Protein AF-0000000080755048 (afdb_homodimer)

Radius of gyration: 26.36 Å; Cα contacts (8 Å, |Δi|>4): 930; chains: 2; bounding box: 53×79×54 Å

Foldseek 3Di:
DEAADQDVVVVVVVVVVCVVVVPDPYYYDPDLVVLLVDQEDEDADFDDADPPHDLVVRCVGVLVVCVVCLVSCANHEYEYRGGQQLLSQLVSVQPHHYWYWYLLQLLLCLLLCVLPVQFDHWKAGSPLLTIWTAGPVLDTPDHSVVCVVVLVVVLVVLVCCVVVVVVVVLVVVLPDSDSSNSVSVVSCCVPPVVDDVSVVVSSVVVVVCVVPQQQDKGWIQTWDQAPVRWIFGMIAIGHPNHGPDDSVSNVVSCVVVVVRCVSGTHD/DEAADQDVVVVVVVVVVCVVVVPDPYYYDPDLVVLLPDQEDEDADFDDADPPHDLVVRCVGVLVVCVVCLVSCANHEYEYDGGPQLLSQLVSVQPHHYWYWYLLQLLVCLLLCVLPVQFDHWKAGSPLLTIWTAGPVLDTPDHSVVCVVVLVVVVVVLVCCVVVVVVVVLVVVLPDSDSNNSVSVVVCCVPPVVDDVSVVVSSVVVVVCVVPQQQDKGWIQTWDQAPVRWIFGMTAIGHPNDGPDDSVSNVVSCVVVVVRCVSGTHD

Secondary structure (DSSP, 8-state):
-EEE-SSHHHHHHHHHHHHHTT--S-EEE--THHHHT-SEEEEE--PPPPTT--HHHHHHHHHHHHHTTHHHHTTSEEEEE-SSHHHHHHHHHHHSS-EEEE-HHHHHHHHHHHH-TT--EEEE-SSGGGEEEE-TTS-EEEETTTTHHHHHHHHHHHHHHHHTT-HHHHHHHHTS-STTHHHHHHHHIIIII---HHHHHHHHHHHHHHHT-TTS-EEEEEEEE-TTS-EEEEEEEEETTEESS-HHHHHHHHHHTHHHHHHTEE-/-EEE-SSHHHHHHHHHHHHHTT--S-EEE--THHHHT-SEEEEE--PPPPTT--HHHHHHHHHHHHHTTHHHHTTSEEEEESSSHHHHHHHHHHHSS-EEEE-HHHHHHHHHHHH-TT--EEEE-SSGGGEEEE-TTS-EEEETTTTHHHHHHHHHHHHHHHHTT-HHHHHHHHTS--TTHHHHHHHHIIIII---HHHHHHHHHHHHHHHT-TTS-EEEEEEEE-TTS-EEEEEEEEETTEESS-HHHHHHHHHHTHHHHHHHEE-

Solvent-accessible surface area (backbone atoms only — not comparable to full-atom values): 28344 Å² total; per-residue (Å²): 101,75,44,77,41,93,44,43,58,54,44,43,53,50,54,33,47,29,46,42,68,58,54,80,77,67,42,80,38,76,51,66,60,62,53,60,76,40,62,65,42,76,45,75,55,64,72,75,78,49,97,84,51,52,71,66,60,33,35,58,55,26,48,55,57,51,58,78,44,46,80,58,46,50,74,20,39,34,40,39,50,40,58,45,22,44,62,51,46,34,51,47,58,68,71,41,60,47,48,54,35,17,31,45,38,22,22,51,46,57,36,39,38,63,76,35,75,63,47,62,45,51,41,32,41,55,40,65,55,43,24,35,32,18,24,85,85,70,43,79,74,44,53,21,66,81,36,42,66,60,49,51,53,52,50,52,50,48,51,50,23,61,74,67,64,36,30,63,60,40,41,55,56,59,65,44,94,48,88,62,34,44,60,52,37,50,48,46,22,64,75,71,62,69,56,56,56,33,50,51,50,22,50,51,52,52,51,40,37,76,71,62,51,29,81,52,75,42,39,30,23,27,77,44,74,46,95,88,67,51,31,31,44,40,17,35,35,32,30,65,91,31,67,61,58,55,72,65,58,53,50,53,50,39,64,74,33,50,67,59,42,66,72,28,47,45,133,101,76,43,77,41,92,44,44,55,55,44,43,52,48,54,35,47,30,46,43,67,61,54,80,76,66,43,78,40,79,51,66,62,61,53,60,74,41,63,64,44,77,46,75,57,66,73,76,80,47,98,84,53,52,70,64,59,35,36,58,55,27,48,56,56,50,57,76,44,46,80,58,45,49,74,20,38,35,40,38,51,40,60,43,22,44,63,51,46,36,52,47,59,69,70,41,59,48,49,52,36,19,31,45,39,22,22,51,43,54,35,39,38,64,74,35,76,63,48,63,45,51,41,32,41,55,39,66,57,43,24,34,34,18,25,87,84,69,42,79,74,44,52,21,66,82,36,42,67,60,48,49,53,52,51,51,51,48,51,46,22,62,75,67,64,35,30,62,59,42,42,56,57,59,67,44,97,49,88,67,39,44,58,51,36,48,49,47,21,64,75,71,62,70,54,55,52,34,50,51,49,22,49,50,53,52,50,40,36,76,72,61,50,29,81,52,75,41,40,33,23,27,78,43,73,45,96,88,67,52,31,32,44,40,18,36,35,31,31,63,90,33,67,63,59,57,70,64,58,53,51,51,50,39,65,74,34,48,69,59,43,67,72,28,47,46,133

Sequence (534 aa):
MVFYVESHEQACRLECSFQDHLVQKWRVSFDQASIINSDTILFIAGTKTAAQGSKNDLFTSNKKIIGHYLQLMSGKNIILVTNPCTQLGWYIESTIDAFTIGVGVQNDYNRLSYQNPDVDYILGAHNIQEQVFYDAQEMCVFDGFSNAEIYKSHRETQDRYVSDRLFDLLRKNLRQDEYFKWWKMQRYHSVANYSSYSCGRAIIQALNYIGGARERKIHGEVRVTLTSGESVFVGVPICNDKLYCTPQSLELFLKAKEEYFEKYRLSMVFYVESHEQACRLECSFQDHLVQKWRVSFDQASIINSDTILFIAGTKTAAQGSKNDLFTSNKKIIGHYLQLMSGKNIILVTNPCTQLGWYIESTIDAFTIGVGVQNDYNRLSYQNPDVDYILGAHNIQEQVFYDAQEMCVFDGFSNAEIYKSHRETQDRYVSDRLFDLLRKNLRQDEYFKWWKMQRYHSVANYSSYSCGRAIIQALNYIGGARERKIHGEVRVTLTSGESVFVGVPICNDKLYCTPQSLELFLKAKEEYFEKYRLS

Organism: Azotobacter vinelandii (strain DJ / ATCC BAA-1303) (NCBI:txid322710)

pLDDT: mean 89.53, std 9.77, range [53.25, 98.69]

Nearest PDB structures (foldseek):
  6ihd-assembly1_A-2  TM=6.385E-01  e=2.176E-06  Metallosphaera sedula
  2d4a-assembly1_D  TM=5.705E-01  e=4.984E-07  Aeropyrum pernix
  5hto-assembly1_D  TM=5.528E-01  e=1.138E-06  Plasmodium vivax
  4plh-assembly1_A  TM=5.438E-01  e=1.528E-06  Apicomplexa
  6j9t-assembly1_A-2  TM=5.866E-01  e=1.008E-05  Lacticaseibacillus casei DSM 20011 = JCM 1134 = ATCC 393

Structure (mmCIF, N/CA/C/O backbone):
data_AF-0000000080755048-model_v1
#
loop_
_entity.id
_entity.type
_entity.pdbx_description
1 polymer 'Uncharacterized protein'
#
loop_
_atom_site.group_PDB
_atom_site.id
_atom_site.type_symbol
_atom_site.label_atom_id
_atom_site.label_alt_id
_atom_site.label_comp_id
_atom_site.label_asym_id
_atom_site.label_entity_id
_atom_site.label_seq_id
_atom_site.pdbx_PDB_ins_code
_atom_site.Cartn_x
_atom_site.Cartn_y
_atom_site.Cartn_z
_atom_site.occupancy
_atom_site.B_iso_or_equiv
_atom_site.auth_seq_id
_atom_site.auth_comp_id
_atom_site.auth_asym_id
_atom_site.auth_atom_id
_atom_site.pdbx_PDB_model_num
ATOM 1 N N . MET A 1 1 ? 16.625 10.094 -7.984 1 86.31 1 MET A N 1
ATOM 2 C CA . MET A 1 1 ? 16.25 10.25 -6.582 1 86.31 1 MET A CA 1
ATOM 3 C C . MET A 1 1 ? 17.078 9.344 -5.688 1 86.31 1 MET A C 1
ATOM 5 O O . MET A 1 1 ? 17.359 8.188 -6.035 1 86.31 1 MET A O 1
ATOM 9 N N . VAL A 1 2 ? 17.609 9.938 -4.652 1 93 2 VAL A N 1
ATOM 10 C CA . VAL A 1 2 ? 18.422 9.203 -3.691 1 93 2 VAL A CA 1
ATOM 11 C C . VAL A 1 2 ? 17.703 9.148 -2.342 1 93 2 VAL A C 1
ATOM 13 O O . VAL A 1 2 ? 17.125 10.148 -1.898 1 93 2 VAL A O 1
ATOM 16 N N . PHE A 1 3 ? 17.656 7.934 -1.768 1 94.69 3 PHE A N 1
ATOM 17 C CA . PHE A 1 3 ? 17.125 7.742 -0.42 1 94.69 3 PHE A CA 1
ATOM 18 C C . PHE A 1 3 ? 18.266 7.594 0.585 1 94.69 3 PHE A C 1
ATOM 20 O O . PHE A 1 3 ? 18.984 6.594 0.576 1 94.69 3 PHE A O 1
ATOM 27 N N . TYR A 1 4 ? 18.391 8.633 1.368 1 96.19 4 TYR A N 1
ATOM 28 C CA . TYR A 1 4 ? 19.344 8.531 2.473 1 96.19 4 TYR A CA 1
ATOM 29 C C . TYR A 1 4 ? 18.75 7.711 3.617 1 96.19 4 TYR A C 1
ATOM 31 O O . TYR A 1 4 ? 17.609 7.918 4.016 1 96.19 4 TYR A O 1
ATOM 39 N N . VAL A 1 5 ? 19.562 6.766 4.105 1 95.62 5 VAL A N 1
ATOM 40 C CA . VAL A 1 5 ? 19.125 5.914 5.211 1 95.62 5 VAL A CA 1
ATOM 41 C C . VAL A 1 5 ? 20.203 5.91 6.301 1 95.62 5 VAL A C 1
ATOM 43 O O . VAL A 1 5 ? 21.375 6.172 6.031 1 95.62 5 VAL A O 1
ATOM 46 N N . GLU A 1 6 ? 19.781 5.559 7.543 1 93.69 6 GLU A N 1
ATOM 47 C CA . GLU A 1 6 ? 20.703 5.539 8.68 1 93.69 6 GLU A CA 1
ATOM 48 C C . GLU A 1 6 ? 21.016 4.109 9.109 1 93.69 6 GLU A C 1
ATOM 50 O O . GLU A 1 6 ? 21.922 3.887 9.922 1 93.69 6 GLU A O 1
ATOM 55 N N . SER A 1 7 ? 20.266 3.174 8.617 1 93.25 7 SER A N 1
ATOM 56 C CA . SER A 1 7 ? 20.453 1.792 9.047 1 93.25 7 SER A CA 1
ATOM 57 C C . SER A 1 7 ? 20.266 0.819 7.891 1 93.25 7 SER A C 1
ATOM 59 O O . SER A 1 7 ? 19.625 1.15 6.891 1 93.25 7 SER A O 1
ATOM 61 N N . HIS A 1 8 ? 20.781 -0.321 8.109 1 91.62 8 HIS A N 1
ATOM 62 C CA . HIS A 1 8 ? 20.625 -1.363 7.102 1 91.62 8 HIS A CA 1
ATOM 63 C C . HIS A 1 8 ? 19.172 -1.853 7.047 1 91.62 8 HIS A C 1
ATOM 65 O O . HIS A 1 8 ? 18.703 -2.289 5.996 1 91.62 8 HIS A O 1
ATOM 71 N N . GLU A 1 9 ? 18.484 -1.742 8.125 1 89.94 9 GLU A N 1
ATOM 72 C CA . GLU A 1 9 ? 17.062 -2.1 8.125 1 89.94 9 GLU A CA 1
ATOM 73 C C . GLU A 1 9 ? 16.266 -1.194 7.188 1 89.94 9 GLU A C 1
ATOM 75 O O . GLU A 1 9 ? 15.469 -1.676 6.383 1 89.94 9 GLU A O 1
ATOM 80 N N . GLN A 1 10 ? 16.562 0.086 7.293 1 90.5 10 GLN A N 1
ATOM 81 C CA . GLN A 1 10 ? 15.906 1.042 6.41 1 90.5 10 GLN A CA 1
ATOM 82 C C . GLN A 1 10 ? 16.266 0.782 4.953 1 90.5 10 GLN A C 1
ATOM 84 O O . GLN A 1 10 ? 15.398 0.845 4.074 1 90.5 10 GLN A O 1
ATOM 89 N N . ALA A 1 11 ? 17.438 0.462 4.766 1 90.94 11 ALA A N 1
ATOM 90 C CA . ALA A 1 11 ? 17.891 0.17 3.408 1 90.94 11 ALA A CA 1
ATOM 91 C C . ALA A 1 11 ? 17.172 -1.049 2.838 1 90.94 11 ALA A C 1
ATOM 93 O O . ALA A 1 11 ? 16.688 -1.015 1.706 1 90.94 11 ALA A O 1
ATOM 94 N N . CYS A 1 12 ? 17.078 -2.086 3.652 1 86.69 12 CYS A N 1
ATOM 95 C CA . CYS A 1 12 ? 16.422 -3.307 3.213 1 86.69 12 CYS A CA 1
ATOM 96 C C . CYS A 1 12 ? 14.945 -3.053 2.926 1 86.69 12 CYS A C 1
ATOM 98 O O . CYS A 1 12 ? 14.414 -3.523 1.918 1 86.69 12 CYS A O 1
ATOM 100 N N . ARG A 1 13 ? 14.32 -2.25 3.773 1 87.56 13 ARG A N 1
ATOM 101 C CA . ARG A 1 13 ? 12.906 -1.933 3.592 1 87.56 13 ARG A CA 1
ATOM 102 C C . ARG A 1 13 ? 12.68 -1.214 2.266 1 87.56 13 ARG A C 1
ATOM 104 O O . ARG A 1 13 ? 11.758 -1.561 1.52 1 87.56 13 ARG A O 1
ATOM 111 N N . LEU A 1 14 ? 13.5 -0.3 1.993 1 88.38 14 LEU A N 1
ATOM 112 C CA . LEU A 1 14 ? 13.367 0.487 0.772 1 88.38 14 LEU A CA 1
ATOM 113 C C . LEU A 1 14 ? 13.664 -0.364 -0.458 1 88.38 14 LEU A C 1
ATOM 115 O O . LEU A 1 14 ? 12.883 -0.384 -1.411 1 88.38 14 LEU A O 1
ATOM 119 N N . GLU A 1 15 ? 14.672 -1.043 -0.413 1 84.38 15 GLU A N 1
ATOM 120 C CA . GLU A 1 15 ? 15.086 -1.847 -1.559 1 84.38 15 GLU A CA 1
ATOM 121 C C . GLU A 1 15 ? 14.062 -2.936 -1.869 1 84.38 15 GLU A C 1
ATOM 123 O O . GLU A 1 15 ? 13.75 -3.182 -3.035 1 84.38 15 GLU A O 1
ATOM 128 N N . CYS A 1 16 ? 13.531 -3.529 -0.82 1 83.56 16 CYS A N 1
ATOM 129 C CA . CYS A 1 16 ? 12.477 -4.52 -1.024 1 83.56 16 CYS A CA 1
ATOM 130 C C . CYS A 1 16 ? 11.219 -3.867 -1.584 1 83.56 16 CYS A C 1
ATOM 132 O O . CYS A 1 16 ? 10.547 -4.441 -2.441 1 83.56 16 CYS A O 1
ATOM 134 N N . SER A 1 17 ? 10.938 -2.715 -1.095 1 85.44 17 SER A N 1
ATOM 135 C CA . SER A 1 17 ? 9.781 -1.985 -1.604 1 85.44 17 SER A CA 1
ATOM 136 C C . SER A 1 17 ? 9.953 -1.631 -3.076 1 85.44 17 SER A C 1
ATOM 138 O O . SER A 1 17 ? 9.008 -1.731 -3.861 1 85.44 17 SER A O 1
ATOM 140 N N . PHE A 1 18 ? 11.188 -1.182 -3.422 1 84.31 18 PHE A N 1
ATOM 141 C CA . PHE A 1 18 ? 11.461 -0.858 -4.816 1 84.31 18 PHE A CA 1
ATOM 142 C C . PHE A 1 18 ? 11.242 -2.076 -5.707 1 84.31 18 PHE A C 1
ATOM 144 O O . PHE A 1 18 ? 10.656 -1.967 -6.785 1 84.31 18 PHE A O 1
ATOM 151 N N . GLN A 1 19 ? 11.641 -3.137 -5.227 1 80.12 19 GLN A N 1
ATOM 152 C CA . GLN A 1 19 ? 11.492 -4.375 -5.984 1 80.12 19 GLN A CA 1
ATOM 153 C C . GLN A 1 19 ? 10.023 -4.754 -6.133 1 80.12 19 GLN A C 1
ATOM 155 O O . GLN A 1 19 ? 9.578 -5.125 -7.223 1 80.12 19 GLN A O 1
ATOM 160 N N . ASP A 1 20 ? 9.273 -4.625 -5.047 1 83.88 20 ASP A N 1
ATOM 161 C CA . ASP A 1 20 ? 7.863 -5.004 -5.051 1 83.88 20 ASP A CA 1
ATOM 162 C C . ASP A 1 20 ? 7.051 -4.074 -5.945 1 83.88 20 ASP A C 1
ATOM 164 O O . ASP A 1 20 ? 6.035 -4.48 -6.516 1 83.88 20 ASP A O 1
ATOM 168 N N . HIS A 1 21 ? 7.543 -2.879 -6.039 1 84.12 21 HIS A N 1
ATOM 169 C CA . HIS A 1 21 ? 6.848 -1.892 -6.859 1 84.12 21 HIS A CA 1
ATOM 170 C C . HIS A 1 21 ? 7.453 -1.806 -8.258 1 84.12 21 HIS A C 1
ATOM 172 O O . HIS A 1 21 ? 7.012 -1.003 -9.078 1 84.12 21 HIS A O 1
ATOM 178 N N . LEU A 1 22 ? 8.562 -2.539 -8.477 1 81.25 22 LEU A N 1
ATOM 179 C CA . LEU A 1 22 ? 9.258 -2.633 -9.758 1 81.25 22 LEU A CA 1
ATOM 180 C C . LEU A 1 22 ? 9.836 -1.281 -10.156 1 81.25 22 LEU A C 1
ATOM 182 O O . LEU A 1 22 ? 9.703 -0.856 -11.305 1 81.25 22 LEU A O 1
ATOM 186 N N . VAL A 1 23 ? 10.305 -0.603 -9.211 1 82.12 23 VAL A N 1
ATOM 187 C CA . VAL A 1 23 ? 10.938 0.693 -9.438 1 82.12 23 VAL A CA 1
ATOM 188 C C . VAL A 1 23 ? 12.438 0.512 -9.609 1 82.12 23 VAL A C 1
ATOM 190 O O . VAL A 1 23 ? 13.102 -0.089 -8.758 1 82.12 23 VAL A O 1
ATOM 193 N N . GLN A 1 24 ? 13.133 0.984 -10.711 1 75.81 24 GLN A N 1
ATOM 194 C CA . GLN A 1 24 ? 14.539 0.72 -11 1 75.81 24 GLN A CA 1
ATOM 195 C C . GLN A 1 24 ? 15.391 1.973 -10.797 1 75.81 24 GLN A C 1
ATOM 197 O O . GLN A 1 24 ? 16.594 1.882 -10.586 1 75.81 24 GLN A O 1
ATOM 202 N N . LYS A 1 25 ? 14.875 3.154 -10.703 1 79.56 25 LYS A N 1
ATOM 203 C CA . LYS A 1 25 ? 15.672 4.367 -10.844 1 79.56 25 LYS A CA 1
ATOM 204 C C . LYS A 1 25 ? 15.914 5.02 -9.484 1 79.56 25 LYS A C 1
ATOM 206 O O . LYS A 1 25 ? 16.25 6.203 -9.406 1 79.56 25 LYS A O 1
ATOM 211 N N . TRP A 1 26 ? 15.914 4.168 -8.422 1 83.5 26 TRP A N 1
ATOM 212 C CA . TRP A 1 26 ? 16.125 4.766 -7.105 1 83.5 26 TRP A CA 1
ATOM 213 C C . TRP A 1 26 ? 17.375 4.176 -6.441 1 83.5 26 TRP A C 1
ATOM 215 O O . TRP A 1 26 ? 17.688 3 -6.629 1 83.5 26 TRP A O 1
ATOM 225 N N . ARG A 1 27 ? 18.156 5.035 -5.793 1 88.94 27 ARG A N 1
ATOM 226 C CA . ARG A 1 27 ? 19.375 4.641 -5.105 1 88.94 27 ARG A CA 1
ATOM 227 C C . ARG A 1 27 ? 19.25 4.84 -3.6 1 88.94 27 ARG A C 1
ATOM 229 O O . ARG A 1 27 ? 18.641 5.805 -3.146 1 88.94 27 ARG A O 1
ATOM 236 N N . VAL A 1 28 ? 19.797 3.932 -2.875 1 92.94 28 VAL A N 1
ATOM 237 C CA . VAL A 1 28 ? 19.891 4.031 -1.422 1 92.94 28 VAL A CA 1
ATOM 238 C C . VAL A 1 28 ? 21.312 4.43 -1.021 1 92.94 28 VAL A C 1
ATOM 240 O O . VAL A 1 28 ? 22.297 3.889 -1.548 1 92.94 28 VAL A O 1
ATOM 243 N N . SER A 1 29 ? 21.484 5.418 -0.168 1 96.06 29 SER A N 1
ATOM 244 C CA . SER A 1 29 ? 22.781 5.918 0.252 1 96.06 29 SER A CA 1
ATOM 245 C C . SER A 1 29 ? 22.859 6.062 1.769 1 96.06 29 SER A C 1
ATOM 247 O O . SER A 1 29 ? 21.875 6.441 2.41 1 96.06 29 SER A O 1
ATOM 249 N N . PHE A 1 30 ? 24.109 5.723 2.33 1 95.94 30 PHE A N 1
ATOM 250 C CA . PHE A 1 30 ? 24.391 5.961 3.74 1 95.94 30 PHE A CA 1
ATOM 251 C C . PHE A 1 30 ? 25.203 7.242 3.92 1 95.94 30 PHE A C 1
ATOM 253 O O . PHE A 1 30 ? 25.531 7.621 5.047 1 95.94 30 PHE A O 1
ATOM 260 N N . ASP A 1 31 ? 25.484 7.891 2.811 1 95.38 31 ASP A N 1
ATOM 261 C CA . ASP A 1 31 ? 26.375 9.047 2.818 1 95.38 31 ASP A CA 1
ATOM 262 C C . ASP A 1 31 ? 25.578 10.344 2.969 1 95.38 31 ASP A C 1
ATOM 264 O O . ASP A 1 31 ? 24.797 10.711 2.084 1 95.38 31 ASP A O 1
ATOM 268 N N . GLN A 1 32 ? 25.938 11.07 3.936 1 94.75 32 GLN A N 1
ATOM 269 C CA . GLN A 1 32 ? 25.25 12.336 4.195 1 94.75 32 GLN A CA 1
ATOM 270 C C . GLN A 1 32 ? 25.469 13.32 3.049 1 94.75 32 GLN A C 1
ATOM 272 O O . GLN A 1 32 ? 24.734 14.297 2.922 1 94.75 32 GLN A O 1
ATOM 277 N N . ALA A 1 33 ? 26.422 13.102 2.299 1 94.88 33 ALA A N 1
ATOM 278 C CA . ALA A 1 33 ? 26.641 13.93 1.12 1 94.88 33 ALA A CA 1
ATOM 279 C C . ALA A 1 33 ? 25.406 13.953 0.217 1 94.88 33 ALA A C 1
ATOM 281 O O . ALA A 1 33 ? 25.172 14.93 -0.497 1 94.88 33 ALA A O 1
ATOM 282 N N . SER A 1 34 ? 24.609 12.883 0.321 1 95.25 34 SER A N 1
ATOM 283 C CA . SER A 1 34 ? 23.375 12.844 -0.469 1 95.25 34 SER A CA 1
ATOM 284 C C . SER A 1 34 ? 22.422 13.945 -0.044 1 95.25 34 SER A C 1
ATOM 286 O O . SER A 1 34 ? 21.672 14.477 -0.87 1 95.25 34 SER A O 1
ATOM 288 N N . ILE A 1 35 ? 22.422 14.273 1.221 1 94.88 35 ILE A N 1
ATOM 289 C CA . ILE A 1 35 ? 21.594 15.367 1.725 1 94.88 35 ILE A CA 1
ATOM 290 C C . ILE A 1 35 ? 22.188 16.703 1.271 1 94.88 35 ILE A C 1
ATOM 292 O O . ILE A 1 35 ? 21.453 17.547 0.735 1 94.88 35 ILE A O 1
ATOM 296 N N . ILE A 1 36 ? 23.484 16.812 1.377 1 95.62 36 ILE A N 1
ATOM 297 C CA . ILE A 1 36 ? 24.188 18.062 1.085 1 95.62 36 ILE A CA 1
ATOM 298 C C . ILE A 1 36 ? 24.031 18.406 -0.394 1 95.62 36 ILE A C 1
ATOM 300 O O . ILE A 1 36 ? 23.844 19.562 -0.747 1 95.62 36 ILE A O 1
ATOM 304 N N . ASN A 1 37 ? 24.031 17.453 -1.218 1 95.25 37 ASN A N 1
ATOM 305 C CA . ASN A 1 37 ? 24.047 17.656 -2.662 1 95.25 37 ASN A CA 1
ATOM 306 C C . ASN A 1 37 ? 22.641 17.781 -3.23 1 95.25 37 ASN A C 1
ATOM 308 O O . ASN A 1 37 ? 22.453 17.922 -4.441 1 95.25 37 ASN A O 1
ATOM 312 N N . SER A 1 38 ? 21.625 17.734 -2.393 1 95.31 38 SER A N 1
ATOM 313 C CA . SER A 1 38 ? 20.25 17.812 -2.855 1 95.31 38 SER A CA 1
ATOM 314 C C . SER A 1 38 ? 19.672 19.219 -2.627 1 95.31 38 SER A C 1
ATOM 316 O O . SER A 1 38 ? 19.984 19.859 -1.622 1 95.31 38 SER A O 1
ATOM 318 N N . ASP A 1 39 ? 18.844 19.641 -3.549 1 94.69 39 ASP A N 1
ATOM 319 C CA . ASP A 1 39 ? 18.156 20.922 -3.406 1 94.69 39 ASP A CA 1
ATOM 320 C C . ASP A 1 39 ? 16.844 20.766 -2.629 1 94.69 39 ASP A C 1
ATOM 322 O O . ASP A 1 39 ? 16.406 21.688 -1.95 1 94.69 39 ASP A O 1
ATOM 326 N N . THR A 1 40 ? 16.234 19.656 -2.834 1 95.56 40 THR A N 1
ATOM 327 C CA . THR A 1 40 ? 14.969 19.328 -2.166 1 95.56 40 THR A CA 1
ATOM 328 C C . THR A 1 40 ? 15.117 18.078 -1.307 1 95.56 40 THR A C 1
ATOM 330 O O . THR A 1 40 ? 15.617 17.047 -1.773 1 95.56 40 THR A O 1
ATOM 333 N N . ILE A 1 41 ? 14.703 18.172 -0.124 1 96.56 41 ILE A N 1
ATOM 334 C CA . ILE A 1 41 ? 14.75 17.062 0.818 1 96.56 41 ILE A CA 1
ATOM 335 C C . ILE A 1 41 ? 13.336 16.656 1.213 1 96.56 41 ILE A C 1
ATOM 337 O O . ILE A 1 41 ? 12.547 17.484 1.669 1 96.56 41 ILE A O 1
ATOM 341 N N . LEU A 1 42 ? 12.969 15.477 0.956 1 96.81 42 LEU A N 1
ATOM 342 C CA . LEU A 1 42 ? 11.797 14.852 1.572 1 96.81 42 LEU A CA 1
ATOM 343 C C . LEU A 1 42 ? 12.172 14.18 2.887 1 96.81 42 LEU A C 1
ATOM 345 O O . LEU A 1 42 ? 12.797 13.109 2.887 1 96.81 42 LEU A O 1
ATOM 349 N N . PHE A 1 43 ? 11.797 14.789 3.928 1 96.62 43 PHE A N 1
ATOM 350 C CA . PHE A 1 43 ? 12.18 14.305 5.246 1 96.62 43 PHE A CA 1
ATOM 351 C C . PHE A 1 43 ? 11.102 13.406 5.828 1 96.62 43 PHE A C 1
ATOM 353 O O . PHE A 1 43 ? 10.078 13.891 6.324 1 96.62 43 PHE A O 1
ATOM 360 N N . ILE A 1 44 ? 11.289 12.094 5.793 1 92.75 44 ILE A N 1
ATOM 361 C CA . ILE A 1 44 ? 10.391 11.086 6.355 1 92.75 44 ILE A CA 1
ATOM 362 C C . ILE A 1 44 ? 11.062 10.406 7.547 1 92.75 44 ILE A C 1
ATOM 364 O O . ILE A 1 44 ? 11.695 9.367 7.395 1 92.75 44 ILE A O 1
ATOM 368 N N . ALA A 1 45 ? 10.977 11 8.625 1 84.81 45 ALA A N 1
ATOM 369 C CA . ALA A 1 45 ? 11.648 10.453 9.805 1 84.81 45 ALA A CA 1
ATOM 370 C C . ALA A 1 45 ? 10.859 10.773 11.07 1 84.81 45 ALA A C 1
ATOM 372 O O . ALA A 1 45 ? 10.031 11.688 11.086 1 84.81 45 ALA A O 1
ATOM 373 N N . GLY A 1 46 ? 11.078 9.906 11.953 1 83.62 46 GLY A N 1
ATOM 374 C CA . GLY A 1 46 ? 10.477 10.148 13.258 1 83.62 46 GLY A CA 1
ATOM 375 C C . GLY A 1 46 ? 9.977 8.883 13.93 1 83.62 46 GLY A C 1
ATOM 376 O O . GLY A 1 46 ? 9.945 7.82 13.305 1 83.62 46 GLY A O 1
ATOM 377 N N . THR A 1 47 ? 9.781 9.07 15.109 1 81.19 47 THR A N 1
ATOM 378 C CA . THR A 1 47 ? 9.219 7.98 15.906 1 81.19 47 THR A CA 1
ATOM 379 C C . THR A 1 47 ? 7.695 7.969 15.805 1 81.19 47 THR A C 1
ATOM 381 O O . THR A 1 47 ? 7.078 9 15.547 1 81.19 47 THR A O 1
ATOM 384 N N . LYS A 1 48 ? 7.23 6.734 15.906 1 71.31 48 LYS A N 1
ATOM 385 C CA . LYS A 1 48 ? 5.777 6.594 15.93 1 71.31 48 LYS A CA 1
ATOM 386 C C . LYS A 1 48 ? 5.219 6.875 17.328 1 71.31 48 LYS A C 1
ATOM 388 O O . LYS A 1 48 ? 5.891 6.633 18.328 1 71.31 48 LYS A O 1
ATOM 393 N N . THR A 1 49 ? 4.051 7.461 17.125 1 61.19 49 THR A N 1
ATOM 394 C CA . THR A 1 49 ? 3.363 7.707 18.391 1 61.19 49 THR A CA 1
ATOM 395 C C . THR A 1 49 ? 3.141 6.406 19.156 1 61.19 49 THR A C 1
ATOM 397 O O . THR A 1 49 ? 2.701 5.41 18.562 1 61.19 49 THR A O 1
ATOM 400 N N . ALA A 1 50 ? 3.592 6.359 20.328 1 58.53 50 ALA A N 1
ATOM 401 C CA . ALA A 1 50 ? 3.189 5.238 21.172 1 58.53 50 ALA A CA 1
ATOM 402 C C . ALA A 1 50 ? 1.693 5.289 21.469 1 58.53 50 ALA A C 1
ATOM 404 O O . ALA A 1 50 ? 1.092 6.367 21.484 1 58.53 50 ALA A O 1
ATOM 405 N N . ALA A 1 51 ? 0.929 4.148 21.5 1 56.47 51 ALA A N 1
ATOM 406 C CA . ALA A 1 51 ? -0.493 4.078 21.828 1 56.47 51 ALA A CA 1
ATOM 407 C C . ALA A 1 51 ? -0.85 5.07 22.922 1 56.47 51 ALA A C 1
ATOM 409 O O . ALA A 1 51 ? -1.886 5.734 22.859 1 56.47 51 ALA A O 1
ATOM 410 N N . GLN A 1 52 ? 0.008 5.297 23.859 1 53.25 52 GLN A N 1
ATOM 411 C CA . GLN A 1 52 ? -0.301 6.164 25 1 53.25 52 GLN A CA 1
ATOM 412 C C . GLN A 1 52 ? 0.521 7.445 24.953 1 53.25 52 GLN A C 1
ATOM 414 O O . GLN A 1 52 ? 0.494 8.242 25.891 1 53.25 52 GLN A O 1
ATOM 419 N N . GLY A 1 53 ? 1.072 7.562 23.922 1 60.09 53 GLY A N 1
ATOM 420 C CA . GLY A 1 53 ? 1.961 8.711 23.875 1 60.09 53 GLY A CA 1
ATOM 421 C C . GLY A 1 53 ? 1.254 10 23.484 1 60.09 53 GLY A C 1
ATOM 422 O O . GLY A 1 53 ? 0.195 9.961 22.844 1 60.09 53 GLY A O 1
ATOM 423 N N . SER A 1 54 ? 1.748 11.172 24.047 1 64.19 54 SER A N 1
ATOM 424 C CA . SER A 1 54 ? 1.214 12.492 23.734 1 64.19 54 SER A CA 1
ATOM 425 C C . SER A 1 54 ? 1.893 13.078 22.5 1 64.19 54 SER A C 1
ATOM 427 O O . SER A 1 54 ? 3.002 12.68 22.156 1 64.19 54 SER A O 1
ATOM 429 N N . LYS A 1 55 ? 1.226 13.883 21.734 1 71.31 55 LYS A N 1
ATOM 430 C CA . LYS A 1 55 ? 1.812 14.609 20.609 1 71.31 55 LYS A CA 1
ATOM 431 C C . LYS A 1 55 ? 3.043 15.398 21.047 1 71.31 55 LYS A C 1
ATOM 433 O O . LYS A 1 55 ? 3.996 15.547 20.281 1 71.31 55 LYS A O 1
ATOM 438 N N . ASN A 1 56 ? 3.035 15.859 22.344 1 74.56 56 ASN A N 1
ATOM 439 C CA . ASN A 1 56 ? 4.188 16.578 22.859 1 74.56 56 ASN A CA 1
ATOM 440 C C . ASN A 1 56 ? 5.414 15.68 22.984 1 74.56 56 ASN A C 1
ATOM 442 O O . ASN A 1 56 ? 6.535 16.109 22.703 1 74.56 56 ASN A O 1
ATOM 446 N N . ASP A 1 57 ? 5.234 14.539 23.406 1 79.69 57 ASP A N 1
ATOM 447 C CA . ASP A 1 57 ? 6.332 13.578 23.484 1 79.69 57 ASP A CA 1
ATOM 448 C C . ASP A 1 57 ? 6.895 13.289 22.094 1 79.69 57 ASP A C 1
ATOM 450 O O . ASP A 1 57 ? 8.109 13.211 21.906 1 79.69 57 ASP A O 1
ATOM 454 N N . LEU A 1 58 ? 6.047 13.32 21.203 1 87.62 58 LEU A N 1
ATOM 455 C CA . LEU A 1 58 ? 6.465 13.078 19.828 1 87.62 58 LEU A CA 1
ATOM 456 C C . LEU A 1 58 ? 7.285 14.242 19.297 1 87.62 58 LEU A C 1
ATOM 458 O O . LEU A 1 58 ? 8.266 14.039 18.578 1 87.62 58 LEU A O 1
ATOM 462 N N . PHE A 1 59 ? 6.91 15.43 19.734 1 91.75 59 PHE A N 1
ATOM 463 C CA . PHE A 1 59 ? 7.652 16.609 19.297 1 91.75 59 PHE A CA 1
ATOM 464 C C . PHE A 1 59 ? 9.086 16.562 19.828 1 91.75 59 PHE A C 1
ATOM 466 O O . PHE A 1 59 ? 10.031 16.797 19.062 1 91.75 59 PHE A O 1
ATOM 473 N N . THR A 1 60 ? 9.219 16.266 21.062 1 92.19 60 THR A N 1
ATOM 474 C CA . THR A 1 60 ? 10.547 16.25 21.672 1 92.19 60 THR A CA 1
ATOM 475 C C . THR A 1 60 ? 11.445 15.219 21 1 92.19 60 THR A C 1
ATOM 477 O O . THR A 1 60 ? 12.594 15.523 20.656 1 92.19 60 THR A O 1
ATOM 480 N N . SER A 1 61 ? 10.922 14.094 20.766 1 91.69 61 SER A N 1
ATOM 481 C CA . SER A 1 61 ? 11.695 13.023 20.141 1 91.69 61 SER A CA 1
ATOM 482 C C . SER A 1 61 ? 12.055 13.359 18.703 1 91.69 61 SER A C 1
ATOM 484 O O . SER A 1 61 ? 13.219 13.234 18.297 1 91.69 61 SER A O 1
ATOM 486 N N . ASN A 1 62 ? 11.094 13.852 17.969 1 94.19 62 ASN A N 1
ATOM 487 C CA . ASN A 1 62 ? 11.32 14.086 16.547 1 94.19 62 ASN A CA 1
ATOM 488 C C . ASN A 1 62 ? 12.109 15.367 16.312 1 94.19 62 ASN A C 1
ATOM 490 O O . ASN A 1 62 ? 12.812 15.492 15.305 1 94.19 62 ASN A O 1
ATOM 494 N N . LYS A 1 63 ? 11.992 16.25 17.25 1 95.31 63 LYS A N 1
ATOM 495 C CA . LYS A 1 63 ? 12.852 17.438 17.203 1 95.31 63 LYS A CA 1
ATOM 496 C C . LYS A 1 63 ? 14.32 17.047 17.312 1 95.31 63 LYS A C 1
ATOM 498 O O . LYS A 1 63 ? 15.172 17.594 16.609 1 95.31 63 LYS A O 1
ATOM 503 N N . LYS A 1 64 ? 14.555 16.109 18.188 1 94.25 64 LYS A N 1
ATOM 504 C CA . LYS A 1 64 ? 15.922 15.617 18.344 1 94.25 64 LYS A CA 1
ATOM 505 C C . LYS A 1 64 ? 16.406 14.953 17.047 1 94.25 64 LYS A C 1
ATOM 507 O O . LYS A 1 64 ? 17.547 15.172 16.625 1 94.25 64 LYS A O 1
ATOM 512 N N . ILE A 1 65 ? 15.602 14.242 16.469 1 94.06 65 ILE A N 1
ATOM 513 C CA . ILE A 1 65 ? 15.969 13.531 15.258 1 94.06 65 ILE A CA 1
ATOM 514 C C . ILE A 1 65 ? 16.266 14.539 14.141 1 94.06 65 ILE A C 1
ATOM 516 O O . ILE A 1 65 ? 17.344 14.508 13.539 1 94.06 65 ILE A O 1
ATOM 520 N N . ILE A 1 66 ? 15.375 15.398 13.914 1 95.5 66 ILE A N 1
ATOM 521 C CA . ILE A 1 66 ? 15.547 16.328 12.805 1 95.5 66 ILE A CA 1
ATOM 522 C C . ILE A 1 66 ? 16.688 17.281 13.109 1 95.5 66 ILE A C 1
ATOM 524 O O . ILE A 1 66 ? 17.359 17.781 12.203 1 95.5 66 ILE A O 1
ATOM 528 N N . GLY A 1 67 ? 16.938 17.531 14.391 1 95.81 67 GLY A N 1
ATOM 529 C CA . GLY A 1 67 ? 18.031 18.406 14.805 1 95.81 67 GLY A CA 1
ATOM 530 C C . GLY A 1 67 ? 19.391 17.969 14.281 1 95.81 67 GLY A C 1
ATOM 531 O O . GLY A 1 67 ? 20.266 18.797 14.039 1 95.81 67 GLY A O 1
ATOM 532 N N . HIS A 1 68 ? 19.531 16.703 14.055 1 94.81 68 HIS A N 1
ATOM 533 C CA . HIS A 1 68 ? 20.781 16.141 13.578 1 94.81 68 HIS A CA 1
ATOM 534 C C . HIS A 1 68 ? 21.031 16.516 12.117 1 94.81 68 HIS A C 1
ATOM 536 O O . HIS A 1 68 ? 22.172 16.484 11.648 1 94.81 68 HIS A O 1
ATOM 542 N N . TYR A 1 69 ? 19.969 16.938 11.5 1 95.38 69 TYR A N 1
ATOM 543 C CA . TYR A 1 69 ? 20.109 17.141 10.062 1 95.38 69 TYR A CA 1
ATOM 544 C C . TYR A 1 69 ? 19.891 18.609 9.695 1 95.38 69 TYR A C 1
ATOM 546 O O . TYR A 1 69 ? 20.031 18.984 8.531 1 95.38 69 TYR A O 1
ATOM 554 N N . LEU A 1 70 ? 19.578 19.422 10.625 1 96.38 70 LEU A N 1
ATOM 555 C CA . LEU A 1 70 ? 19.141 20.797 10.367 1 96.38 70 LEU A CA 1
ATOM 556 C C . LEU A 1 70 ? 20.188 21.547 9.555 1 96.38 70 LEU A C 1
ATOM 558 O O . LEU A 1 70 ? 19.859 22.156 8.523 1 96.38 70 LEU A O 1
ATOM 562 N N . GLN A 1 71 ? 21.406 21.438 9.977 1 95.62 71 GLN A N 1
ATOM 563 C CA . GLN A 1 71 ? 22.453 22.203 9.32 1 95.62 71 GLN A CA 1
ATOM 564 C C . GLN A 1 71 ? 22.688 21.719 7.895 1 95.62 71 GLN A C 1
ATOM 566 O O . GLN A 1 71 ? 23.047 22.5 7.012 1 95.62 71 GLN A O 1
ATOM 571 N N . LEU A 1 72 ? 22.422 20.469 7.621 1 96.62 72 LEU A N 1
ATOM 572 C CA . LEU A 1 72 ? 22.594 19.891 6.293 1 96.62 72 LEU A CA 1
ATOM 573 C C . LEU A 1 72 ? 21.484 20.344 5.355 1 96.62 72 LEU A C 1
ATOM 575 O O . LEU A 1 72 ? 21.609 20.219 4.137 1 96.62 72 LEU A O 1
ATOM 579 N N . MET A 1 73 ? 20.406 20.891 5.949 1 96.31 73 MET A N 1
ATOM 580 C CA . MET A 1 73 ? 19.219 21.188 5.16 1 96.31 73 MET A CA 1
ATOM 581 C C . MET A 1 73 ? 19.062 22.688 4.961 1 96.31 73 MET A C 1
ATOM 583 O O . MET A 1 73 ? 18.141 23.141 4.285 1 96.31 73 MET A O 1
ATOM 587 N N . SER A 1 74 ? 19.969 23.453 5.492 1 96.69 74 SER A N 1
ATOM 588 C CA . SER A 1 74 ? 19.906 24.891 5.34 1 96.69 74 SER A CA 1
ATOM 589 C C . SER A 1 74 ? 19.953 25.297 3.869 1 96.69 74 SER A C 1
ATOM 591 O O . SER A 1 74 ? 20.719 24.734 3.092 1 96.69 74 SER A O 1
ATOM 593 N N . GLY A 1 75 ? 19.109 26.266 3.502 1 96.56 75 GLY A N 1
ATOM 594 C CA . GLY A 1 75 ? 19.078 26.766 2.141 1 96.56 75 GLY A CA 1
ATOM 595 C C . GLY A 1 75 ? 18.312 25.875 1.186 1 96.56 75 GLY A C 1
ATOM 596 O O . GLY A 1 75 ? 18.297 26.109 -0.025 1 96.56 75 GLY A O 1
ATOM 597 N N . LYS A 1 76 ? 17.625 24.906 1.673 1 96.62 76 LYS A N 1
ATOM 598 C CA . LYS A 1 76 ? 17 23.906 0.804 1 96.62 76 LYS A CA 1
ATOM 599 C C . LYS A 1 76 ? 15.484 23.938 0.913 1 96.62 76 LYS A C 1
ATOM 601 O O . LYS A 1 76 ? 14.938 24.641 1.771 1 96.62 76 LYS A O 1
ATOM 606 N N . ASN A 1 77 ? 14.82 23.281 -0.028 1 96.44 77 ASN A N 1
ATOM 607 C CA . ASN A 1 77 ? 13.398 22.969 0.087 1 96.44 77 ASN A CA 1
ATOM 608 C C . ASN A 1 77 ? 13.172 21.703 0.905 1 96.44 77 ASN A C 1
ATOM 610 O O . ASN A 1 77 ? 13.711 20.641 0.587 1 96.44 77 ASN A O 1
ATOM 614 N N . ILE A 1 78 ? 12.391 21.875 1.877 1 97.12 78 ILE A N 1
ATOM 615 C CA . ILE A 1 78 ? 12.133 20.75 2.752 1 97.12 78 ILE A CA 1
ATOM 616 C C . ILE A 1 78 ? 10.656 20.359 2.678 1 97.12 78 ILE A C 1
ATOM 618 O O . ILE A 1 78 ? 9.781 21.172 2.963 1 97.12 78 ILE A O 1
ATOM 622 N N . ILE A 1 79 ? 10.352 19.141 2.221 1 97.62 79 ILE A N 1
ATOM 623 C CA . ILE A 1 79 ? 9.031 18.547 2.367 1 97.62 79 ILE A CA 1
ATOM 624 C C . ILE A 1 79 ? 8.984 17.703 3.643 1 97.62 79 ILE A C 1
ATOM 626 O O . ILE A 1 79 ? 9.664 16.672 3.742 1 97.62 79 ILE A O 1
ATOM 630 N N . LEU A 1 80 ? 8.203 18.141 4.531 1 97.81 80 LEU A N 1
ATOM 631 C CA . LEU A 1 80 ? 8.242 17.594 5.879 1 97.81 80 LEU A CA 1
ATOM 632 C C . LEU A 1 80 ? 7.137 16.547 6.07 1 97.81 80 LEU A C 1
ATOM 634 O O . LEU A 1 80 ? 5.953 16.875 5.973 1 97.81 80 LEU A O 1
ATOM 638 N N . VAL A 1 81 ? 7.559 15.312 6.27 1 95.25 81 VAL A N 1
ATOM 639 C CA . VAL A 1 81 ? 6.672 14.195 6.559 1 95.25 81 VAL A CA 1
ATOM 640 C C . VAL A 1 81 ? 7.012 13.602 7.926 1 95.25 81 VAL A C 1
ATOM 642 O O . VAL A 1 81 ? 7.656 12.555 8.016 1 95.25 81 VAL A O 1
ATOM 645 N N . THR A 1 82 ? 6.691 14.258 8.906 1 91.69 82 THR A N 1
ATOM 646 C CA . THR A 1 82 ? 6.938 13.875 10.289 1 91.69 82 THR A CA 1
ATOM 647 C C . THR A 1 82 ? 5.848 14.422 11.203 1 91.69 82 THR A C 1
ATOM 649 O O . THR A 1 82 ? 5.027 15.242 10.781 1 91.69 82 THR A O 1
ATOM 652 N N . ASN A 1 83 ? 5.789 13.875 12.398 1 88.81 83 ASN A N 1
ATOM 653 C CA . ASN A 1 83 ? 4.789 14.297 13.375 1 88.81 83 ASN A CA 1
ATOM 654 C C . ASN A 1 83 ? 5.438 14.82 14.648 1 88.81 83 ASN A C 1
ATOM 656 O O . ASN A 1 83 ? 6.426 14.258 15.125 1 88.81 83 ASN A O 1
ATOM 660 N N . PRO A 1 84 ? 4.902 15.922 15.211 1 91.62 84 PRO A N 1
ATOM 661 C CA . PRO A 1 84 ? 3.869 16.812 14.672 1 91.62 84 PRO A CA 1
ATOM 662 C C . PRO A 1 84 ? 4.395 17.719 13.562 1 91.62 84 PRO A C 1
ATOM 664 O O . PRO A 1 84 ? 5.305 18.516 13.789 1 91.62 84 PRO A O 1
ATOM 667 N N . CYS A 1 85 ? 3.754 17.688 12.5 1 94.62 85 CYS A N 1
ATOM 668 C CA . CYS A 1 85 ? 4.242 18.281 11.258 1 94.62 85 CYS A CA 1
ATOM 669 C C . CYS A 1 85 ? 4.352 19.797 11.391 1 94.62 85 CYS A C 1
ATOM 671 O O . CYS A 1 85 ? 5.41 20.375 11.125 1 94.62 85 CYS A O 1
ATOM 673 N N . THR A 1 86 ? 3.326 20.438 11.891 1 96.56 86 THR A N 1
ATOM 674 C CA . THR A 1 86 ? 3.285 21.891 11.961 1 96.56 86 THR A CA 1
ATOM 675 C C . THR A 1 86 ? 4.316 22.422 12.961 1 96.56 86 THR A C 1
ATOM 677 O O . THR A 1 86 ? 5.051 23.359 12.664 1 96.56 86 THR A O 1
ATOM 680 N N . GLN A 1 87 ? 4.387 21.781 14.086 1 95.75 87 GLN A N 1
ATOM 681 C CA . GLN A 1 87 ? 5.309 22.25 15.117 1 95.75 87 GLN A CA 1
ATOM 682 C C . GLN A 1 87 ? 6.762 22.062 14.68 1 95.75 87 GLN A C 1
ATOM 684 O O . GLN A 1 87 ? 7.602 22.938 14.922 1 95.75 87 GLN A O 1
ATOM 689 N N . LEU A 1 88 ? 7.02 21 14.086 1 96.81 88 LEU A N 1
ATOM 690 C CA . LEU A 1 88 ? 8.383 20.766 13.625 1 96.81 88 LEU A CA 1
ATOM 691 C C . LEU A 1 88 ? 8.719 21.672 12.445 1 96.81 88 LEU A C 1
ATOM 693 O O . LEU A 1 88 ? 9.867 22.109 12.312 1 96.81 88 LEU A O 1
ATOM 697 N N . GLY A 1 89 ? 7.75 21.891 11.594 1 97.94 89 GLY A N 1
ATOM 698 C CA . GLY A 1 89 ? 7.969 22.859 10.539 1 97.94 89 GLY A CA 1
ATOM 699 C C . GLY A 1 89 ? 8.297 24.25 11.062 1 97.94 89 GLY A C 1
ATOM 700 O O . GLY A 1 89 ? 9.227 24.906 10.586 1 97.94 89 GLY A O 1
ATOM 701 N N . TRP A 1 90 ? 7.516 24.688 12.031 1 97.94 90 TRP A N 1
ATOM 702 C CA . TRP A 1 90 ? 7.789 25.938 12.719 1 97.94 90 TRP A CA 1
ATOM 703 C C . TRP A 1 90 ? 9.203 25.953 13.281 1 97.94 90 TRP A C 1
ATOM 705 O O . TRP A 1 90 ? 9.938 26.938 13.102 1 97.94 90 TRP A O 1
ATOM 715 N N . TYR A 1 91 ? 9.625 24.906 13.953 1 97.44 91 TYR A N 1
ATOM 716 C CA . TYR A 1 91 ? 10.953 24.797 14.539 1 97.44 91 TYR A CA 1
ATOM 717 C C . TYR A 1 91 ? 12.031 24.953 13.477 1 97.44 91 TYR A C 1
ATOM 719 O O . TYR A 1 91 ? 13.016 25.672 13.672 1 97.44 91 TYR A O 1
ATOM 727 N N . ILE A 1 92 ? 11.852 24.266 12.383 1 97.94 92 ILE A N 1
ATOM 728 C CA . ILE A 1 92 ? 12.828 24.312 11.297 1 97.94 92 ILE A CA 1
ATOM 729 C C . ILE A 1 92 ? 12.953 25.75 10.797 1 97.94 92 ILE A C 1
ATOM 731 O O . ILE A 1 92 ? 14.055 26.312 10.758 1 97.94 92 ILE A O 1
ATOM 735 N N . GLU A 1 93 ? 11.82 26.406 10.531 1 97.56 93 GLU A N 1
ATOM 736 C CA . GLU A 1 93 ? 11.781 27.734 9.953 1 97.56 93 GLU A CA 1
ATOM 737 C C . GLU A 1 93 ? 12.289 28.781 10.953 1 97.56 93 GLU A C 1
ATOM 739 O O . GLU A 1 93 ? 12.703 29.875 10.555 1 97.56 93 GLU A O 1
ATOM 744 N N . SER A 1 94 ? 12.242 28.406 12.211 1 97.25 94 SER A N 1
ATOM 745 C CA . SER A 1 94 ? 12.734 29.312 13.242 1 97.25 94 SER A CA 1
ATOM 746 C C . SER A 1 94 ? 14.242 29.156 13.438 1 97.25 94 SER A C 1
ATOM 748 O O . SER A 1 94 ? 14.875 29.984 14.102 1 97.25 94 SER A O 1
ATOM 750 N N . THR A 1 95 ? 14.805 28.125 12.891 1 97.31 95 THR A N 1
ATOM 751 C CA . THR A 1 95 ? 16.172 27.766 13.281 1 97.31 95 THR A CA 1
ATOM 752 C C . THR A 1 95 ? 17.125 27.938 12.102 1 97.31 95 THR A C 1
ATOM 754 O O . THR A 1 95 ? 18.281 28.312 12.289 1 97.31 95 THR A O 1
ATOM 757 N N . ILE A 1 96 ? 16.625 27.594 10.945 1 97.25 96 ILE A N 1
ATOM 758 C CA . ILE A 1 96 ? 17.5 27.703 9.766 1 97.25 96 ILE A CA 1
ATOM 759 C C . ILE A 1 96 ? 16.75 28.422 8.648 1 97.25 96 ILE A C 1
ATOM 761 O O . ILE A 1 96 ? 15.523 28.547 8.688 1 97.25 96 ILE A O 1
ATOM 765 N N . ASP A 1 97 ? 17.547 28.891 7.719 1 96.44 97 ASP A N 1
ATOM 766 C CA . ASP A 1 97 ? 17 29.422 6.484 1 96.44 97 ASP A CA 1
ATOM 767 C C . ASP A 1 97 ? 16.656 28.297 5.504 1 96.44 97 ASP A C 1
ATOM 769 O O . ASP A 1 97 ? 17.547 27.656 4.953 1 96.44 97 ASP A O 1
ATOM 773 N N . ALA A 1 98 ? 15.406 28.047 5.344 1 96.56 98 ALA A N 1
ATOM 774 C CA . ALA A 1 98 ? 14.898 27.016 4.441 1 96.56 98 ALA A CA 1
ATOM 775 C C . ALA A 1 98 ? 13.445 27.281 4.066 1 96.56 98 ALA A C 1
ATOM 777 O O . ALA A 1 98 ? 12.773 28.094 4.699 1 96.56 98 ALA A O 1
ATOM 778 N N . PHE A 1 99 ? 13.078 26.781 3.004 1 96.38 99 PHE A N 1
ATOM 779 C CA . PHE A 1 99 ? 11.648 26.688 2.709 1 96.38 99 PHE A CA 1
ATOM 780 C C . PHE A 1 99 ? 11.086 25.344 3.158 1 96.38 99 PHE A C 1
ATOM 782 O O . PHE A 1 99 ? 11.508 24.297 2.668 1 96.38 99 PHE A O 1
ATOM 789 N N . THR A 1 100 ? 10.164 25.422 3.998 1 97.69 100 THR A N 1
ATOM 790 C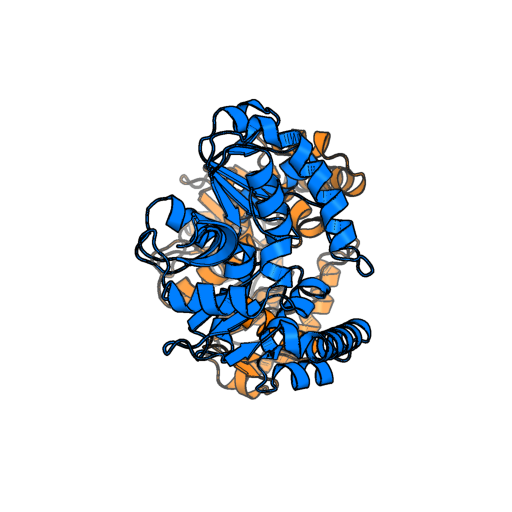 CA . THR A 1 100 ? 9.578 24.188 4.523 1 97.69 100 THR A CA 1
ATOM 791 C C . THR A 1 100 ? 8.094 24.109 4.172 1 97.69 100 THR A C 1
ATOM 793 O O . THR A 1 100 ? 7.359 25.094 4.328 1 97.69 100 THR A O 1
ATOM 796 N N . ILE A 1 101 ? 7.656 22.938 3.646 1 97.94 101 ILE A N 1
ATOM 797 C CA . ILE A 1 101 ? 6.238 22.656 3.449 1 97.94 101 ILE A CA 1
ATOM 798 C C . ILE A 1 101 ? 5.871 21.359 4.152 1 97.94 101 ILE A C 1
ATOM 800 O O . ILE A 1 101 ? 6.414 20.297 3.83 1 97.94 101 ILE A O 1
ATOM 804 N N . GLY A 1 102 ? 5.02 21.422 5.16 1 98 102 GLY A N 1
ATOM 805 C CA . GLY A 1 102 ? 4.457 20.219 5.773 1 98 102 GLY A CA 1
ATOM 806 C C . GLY A 1 102 ? 3.309 19.625 4.977 1 98 102 GLY A C 1
ATOM 807 O O . GLY A 1 102 ? 2.482 20.359 4.434 1 98 102 GLY A O 1
ATOM 808 N N . VAL A 1 103 ? 3.172 18.312 5.027 1 97.31 103 VAL A N 1
ATOM 809 C CA . VAL A 1 103 ? 2.158 17.672 4.191 1 97.31 103 VAL A CA 1
ATOM 810 C C . VAL A 1 103 ? 0.972 17.25 5.051 1 97.31 103 VAL A C 1
ATOM 812 O O . VAL A 1 103 ? 0.014 16.656 4.543 1 97.31 103 VAL A O 1
ATOM 815 N N . GLY A 1 104 ? 1.056 17.484 6.297 1 94.94 104 GLY A N 1
ATOM 816 C CA . GLY A 1 104 ? 0.056 17 7.23 1 94.94 104 GLY A CA 1
ATOM 817 C C . GLY A 1 104 ? -1.348 17.469 6.906 1 94.94 104 GLY A C 1
ATOM 818 O O . GLY A 1 104 ? -2.281 16.672 6.84 1 94.94 104 GLY A O 1
ATOM 819 N N . VAL A 1 105 ? -1.489 18.719 6.645 1 96.62 105 VAL A N 1
ATOM 820 C CA . VAL A 1 105 ? -2.807 19.297 6.395 1 96.62 105 VAL A CA 1
ATOM 821 C C . VAL A 1 105 ? -3.328 18.828 5.039 1 96.62 105 VAL A C 1
ATOM 823 O O . VAL A 1 105 ? -4.531 18.594 4.871 1 96.62 105 VAL A O 1
ATOM 826 N N . GLN A 1 106 ? -2.441 18.672 4.086 1 96.25 106 GLN A N 1
ATOM 827 C CA . GLN A 1 106 ? -2.854 18.109 2.805 1 96.25 106 GLN A CA 1
ATOM 828 C C . GLN A 1 106 ? -3.404 16.688 2.977 1 96.25 106 GLN A C 1
ATOM 830 O O . GLN A 1 106 ? -4.383 16.328 2.328 1 96.25 106 GLN A O 1
ATOM 835 N N . ASN A 1 107 ? -2.748 15.953 3.787 1 92.75 107 ASN A N 1
ATOM 836 C CA . ASN A 1 107 ? -3.242 14.617 4.102 1 92.75 107 ASN A CA 1
ATOM 837 C C . ASN A 1 107 ? -4.645 14.664 4.703 1 92.75 107 ASN A C 1
ATOM 839 O O . ASN A 1 107 ? -5.52 13.891 4.309 1 92.75 107 ASN A O 1
ATOM 843 N N . ASP A 1 108 ? -4.867 15.531 5.625 1 91.44 108 ASP A N 1
ATOM 844 C CA . ASP A 1 108 ? -6.18 15.688 6.246 1 91.44 108 ASP A CA 1
ATOM 845 C C . ASP A 1 108 ? -7.223 16.125 5.219 1 91.44 108 ASP A C 1
ATOM 847 O O . ASP A 1 108 ? -8.336 15.594 5.199 1 91.44 108 ASP A O 1
ATOM 851 N N . TYR A 1 109 ? -6.828 17 4.375 1 93.62 109 TYR A N 1
ATOM 852 C CA . TYR A 1 109 ? -7.754 17.484 3.355 1 93.62 109 TYR A CA 1
ATOM 853 C C . TYR A 1 109 ? -8.164 16.359 2.416 1 93.62 109 TYR A C 1
ATOM 855 O O . TYR A 1 109 ? -9.336 16.25 2.045 1 93.62 109 TYR A O 1
ATOM 863 N N . ASN A 1 110 ? -7.168 15.609 1.973 1 90.38 110 ASN A N 1
ATOM 864 C CA . ASN A 1 110 ? -7.484 14.484 1.096 1 90.38 110 ASN A CA 1
ATOM 865 C C . ASN A 1 110 ? -8.578 13.602 1.688 1 90.38 110 ASN A C 1
ATOM 867 O O . ASN A 1 110 ? -9.531 13.227 0.993 1 90.38 110 ASN A O 1
ATOM 871 N N . ARG A 1 111 ? -8.562 13.344 2.852 1 84.38 111 ARG A N 1
ATOM 872 C CA . ARG A 1 111 ? -9.516 12.461 3.518 1 84.38 111 ARG A CA 1
ATOM 873 C C . ARG A 1 111 ? -10.844 13.164 3.76 1 84.38 111 ARG A C 1
ATOM 875 O O . ARG A 1 111 ? -11.906 12.578 3.566 1 84.38 111 ARG A O 1
ATOM 882 N N . LEU A 1 112 ? -10.695 14.375 4.18 1 86.62 112 LEU A N 1
ATOM 883 C CA . LEU A 1 112 ? -11.891 15.148 4.508 1 86.62 112 LEU A CA 1
ATOM 884 C C . LEU A 1 112 ? -12.719 15.43 3.262 1 86.62 112 LEU A C 1
ATOM 886 O O . LEU A 1 112 ? -13.945 15.328 3.295 1 86.62 112 LEU A O 1
ATOM 890 N N . SER A 1 113 ? -12.039 15.812 2.262 1 86.12 113 SER A N 1
ATOM 891 C CA . SER A 1 113 ? -12.742 16.188 1.037 1 86.12 113 SER A CA 1
ATOM 892 C C . SER A 1 113 ? -13.445 14.977 0.419 1 86.12 113 SER A C 1
ATOM 894 O O . SER A 1 113 ? -14.445 15.125 -0.281 1 86.12 113 SER A O 1
ATOM 896 N N . TYR A 1 114 ? -12.953 13.828 0.671 1 81.62 114 TYR A N 1
ATOM 897 C CA . TYR A 1 114 ? -13.609 12.594 0.25 1 81.62 114 TYR A CA 1
ATOM 898 C C . TYR A 1 114 ? -14.93 12.398 0.981 1 81.62 114 TYR A C 1
ATOM 900 O O . TYR A 1 114 ? -15.922 11.984 0.38 1 81.62 114 TYR A O 1
ATOM 908 N N . GLN A 1 115 ? -14.922 12.719 2.182 1 80.25 115 GLN A N 1
ATOM 909 C CA . GLN A 1 115 ? -16.078 12.445 3.031 1 80.25 115 GLN A CA 1
ATOM 910 C C . GLN A 1 115 ? -17.109 13.562 2.93 1 80.25 115 GLN A C 1
ATOM 912 O O . GLN A 1 115 ? -18.312 13.32 3.074 1 80.25 115 GLN A O 1
ATOM 917 N N . ASN A 1 116 ? -16.625 14.734 2.795 1 83.88 116 ASN A N 1
ATOM 918 C CA . ASN A 1 116 ? -17.484 15.914 2.74 1 83.88 116 ASN A CA 1
ATOM 919 C C . ASN A 1 116 ? -17.078 16.859 1.617 1 83.88 116 ASN A C 1
ATOM 921 O O . ASN A 1 116 ? -16.234 17.734 1.818 1 83.88 116 ASN A O 1
ATOM 925 N N . PRO A 1 117 ? -17.844 16.766 0.608 1 83.19 117 PRO A N 1
ATOM 926 C CA . PRO A 1 117 ? -17.469 17.578 -0.549 1 83.19 117 PRO A CA 1
ATOM 927 C C . PRO A 1 117 ? -17.672 19.062 -0.316 1 83.19 117 PRO A C 1
ATOM 929 O O . PRO A 1 117 ? -17.219 19.891 -1.11 1 83.19 117 PRO A O 1
ATOM 932 N N . ASP A 1 118 ? -18.312 19.438 0.79 1 88.44 118 ASP A N 1
ATOM 933 C CA . ASP A 1 118 ? -18.547 20.859 1.076 1 88.44 118 ASP A CA 1
ATOM 934 C C . ASP A 1 118 ? -17.281 21.531 1.592 1 88.44 118 ASP A C 1
ATOM 936 O O . ASP A 1 118 ? -17.172 22.75 1.595 1 88.44 118 ASP A O 1
ATOM 940 N N . VAL A 1 119 ? -16.406 20.719 2.039 1 92.31 119 VAL A N 1
ATOM 941 C CA . VAL A 1 119 ? -15.148 21.297 2.525 1 92.31 119 VAL A CA 1
ATOM 942 C C . VAL A 1 119 ? -14.266 21.688 1.344 1 92.31 119 VAL A C 1
ATOM 944 O O . VAL A 1 119 ? -13.859 20.828 0.553 1 92.31 119 VAL A O 1
ATOM 947 N N . ASP A 1 120 ? -13.938 22.938 1.268 1 96.75 120 ASP A N 1
ATOM 948 C CA . ASP A 1 120 ? -13.102 23.422 0.175 1 96.75 120 ASP A CA 1
ATOM 949 C C . ASP A 1 120 ? -11.648 23.578 0.62 1 96.75 120 ASP A C 1
ATOM 951 O O . ASP A 1 120 ? -10.727 23.281 -0.142 1 96.75 120 ASP A O 1
ATOM 955 N N . TYR A 1 121 ? -11.445 24.078 1.829 1 97.5 121 TYR A N 1
ATOM 956 C CA . TYR A 1 121 ? -10.062 24.172 2.291 1 97.5 121 TYR A CA 1
ATOM 957 C C . TYR A 1 121 ? -10 24.172 3.812 1 97.5 121 TYR A C 1
ATOM 959 O O . TYR A 1 121 ? -11.023 24.25 4.484 1 97.5 121 TYR A O 1
ATOM 967 N N . ILE A 1 122 ? -8.828 24.016 4.32 1 97.12 122 ILE A N 1
ATOM 968 C CA . ILE A 1 122 ? -8.531 23.922 5.746 1 97.12 122 ILE A CA 1
ATOM 969 C C . ILE A 1 122 ? -7.531 25.016 6.129 1 97.12 122 ILE A C 1
ATOM 971 O O . ILE A 1 122 ? -6.617 25.328 5.359 1 97.12 122 ILE A O 1
ATOM 975 N N . LEU A 1 123 ? -7.699 25.641 7.297 1 98.44 123 LEU A N 1
ATOM 976 C CA . LEU A 1 123 ? -6.68 26.469 7.934 1 98.44 123 LEU A CA 1
ATOM 977 C C . LEU A 1 123 ? -6.25 25.875 9.273 1 98.44 123 LEU A C 1
ATOM 979 O O . LEU A 1 123 ? -7.086 25.359 10.023 1 98.44 123 LEU A O 1
ATOM 983 N N . GLY A 1 124 ? -4.957 25.891 9.469 1 98.12 124 GLY A N 1
ATOM 984 C CA . GLY A 1 124 ? -4.492 25.484 10.789 1 98.12 124 GLY A CA 1
ATOM 985 C C . GLY A 1 124 ? -3.375 24.453 10.727 1 98.12 124 GLY A C 1
ATOM 986 O O . GLY A 1 124 ? -2.568 24.453 9.797 1 98.12 124 GLY A O 1
ATOM 987 N N . ALA A 1 125 ? -3.209 23.703 11.797 1 96.81 125 ALA A N 1
ATOM 988 C CA . ALA A 1 125 ? -2.096 22.781 11.938 1 96.81 125 ALA A CA 1
ATOM 989 C C . ALA A 1 125 ? -2.539 21.344 11.648 1 96.81 125 ALA A C 1
ATOM 991 O O . ALA A 1 125 ? -3.738 21.062 11.594 1 96.81 125 ALA A O 1
ATOM 992 N N . HIS A 1 126 ? -1.58 20.484 11.398 1 92.94 126 HIS A N 1
ATOM 993 C CA . HIS A 1 126 ? -1.853 19.047 11.273 1 92.94 126 HIS A CA 1
ATOM 994 C C . HIS A 1 126 ? -2.262 18.453 12.617 1 92.94 126 HIS A C 1
ATOM 996 O O . HIS A 1 126 ? -1.521 17.656 13.195 1 92.94 126 HIS A O 1
ATOM 1002 N N . ASN A 1 127 ? -3.258 18.812 13.094 1 88.62 127 ASN A N 1
ATOM 1003 C CA . ASN A 1 127 ? -3.975 18.469 14.312 1 88.62 127 ASN A CA 1
ATOM 1004 C C . ASN A 1 127 ? -5.43 18.922 14.258 1 88.62 127 ASN A C 1
ATOM 1006 O O . ASN A 1 127 ? -5.707 20.125 14.211 1 88.62 127 ASN A O 1
ATOM 1010 N N . ILE A 1 128 ? -6.273 18.031 14.336 1 86.5 128 ILE A N 1
ATOM 1011 C CA . ILE A 1 128 ? -7.684 18.344 14.148 1 86.5 128 ILE A CA 1
ATOM 1012 C C . ILE A 1 128 ? -8.117 19.391 15.164 1 86.5 128 ILE A C 1
ATOM 1014 O O . ILE A 1 128 ? -9.008 20.203 14.891 1 86.5 128 ILE A O 1
ATOM 1018 N N . GLN A 1 129 ? -7.484 19.438 16.312 1 89.06 129 GLN A N 1
ATOM 1019 C CA . GLN A 1 129 ? -7.836 20.391 17.359 1 89.06 129 GLN A CA 1
ATOM 1020 C C . GLN A 1 129 ? -7.281 21.781 17.062 1 89.06 129 GLN A C 1
ATOM 1022 O O . GLN A 1 129 ? -7.535 22.719 17.797 1 89.06 129 GLN A O 1
ATOM 1027 N N . GLU A 1 130 ? -6.617 21.844 15.992 1 94.56 130 GLU A N 1
ATOM 1028 C CA . GLU A 1 130 ? -6.047 23.125 15.562 1 94.56 130 GLU A CA 1
ATOM 1029 C C . GLU A 1 130 ? -6.352 23.406 14.094 1 94.56 130 GLU A C 1
ATOM 1031 O O . GLU A 1 130 ? -5.52 23.969 13.383 1 94.56 130 GLU A O 1
ATOM 1036 N N . GLN A 1 131 ? -7.492 22.891 13.641 1 94.38 131 GLN A N 1
ATOM 1037 C CA . GLN A 1 131 ? -7.914 23.109 12.266 1 94.38 131 GLN A CA 1
ATOM 1038 C C . GLN A 1 131 ? -9.32 23.703 12.203 1 94.38 131 GLN A C 1
ATOM 1040 O O . GLN A 1 131 ? -10.156 23.406 13.062 1 94.38 131 GLN A O 1
ATOM 1045 N N . VAL A 1 132 ? -9.5 24.453 11.211 1 96.31 132 VAL A N 1
ATOM 1046 C CA . VAL A 1 132 ? -10.836 24.906 10.836 1 96.31 132 VAL A CA 1
ATOM 1047 C C . VAL A 1 132 ? -11.086 24.625 9.359 1 96.31 132 VAL A C 1
ATOM 1049 O O . VAL A 1 132 ? -10.203 24.828 8.523 1 96.31 132 VAL A O 1
ATOM 1052 N N . PHE A 1 133 ? -12.234 24.078 9.062 1 95.25 133 PHE A N 1
ATOM 1053 C CA . PHE A 1 133 ? -12.641 23.719 7.703 1 95.25 133 PHE A CA 1
ATOM 1054 C C . PHE A 1 133 ? -13.57 24.781 7.125 1 95.25 133 PHE A C 1
ATOM 1056 O O . PHE A 1 133 ? -14.453 25.297 7.82 1 95.25 133 PHE A O 1
ATOM 1063 N N . TYR A 1 134 ? -13.328 25.078 5.867 1 96.75 134 TYR A N 1
ATOM 1064 C CA . TYR A 1 134 ? -14.117 26.109 5.195 1 96.75 134 TYR A CA 1
ATOM 1065 C C . TYR A 1 134 ? -14.711 25.578 3.896 1 96.75 134 TYR A C 1
ATOM 1067 O O . TYR A 1 134 ? -14.141 24.688 3.268 1 96.75 134 TYR A O 1
ATOM 1075 N N . ASP A 1 135 ? -15.859 26.125 3.498 1 96.25 135 ASP A N 1
ATOM 1076 C CA . ASP A 1 135 ? -16.438 25.828 2.189 1 96.25 135 ASP A CA 1
ATOM 1077 C C . ASP A 1 135 ? -15.977 26.844 1.143 1 96.25 135 ASP A C 1
ATOM 1079 O O . ASP A 1 135 ? -15.109 27.672 1.416 1 96.25 135 ASP A O 1
ATOM 1083 N N . ALA A 1 136 ? -16.531 26.766 0.003 1 94.75 136 ALA A N 1
ATOM 1084 C CA . ALA A 1 136 ? -16.078 27.578 -1.123 1 94.75 136 ALA A CA 1
ATOM 1085 C C . ALA A 1 136 ? -16.453 29.047 -0.921 1 94.75 136 ALA A C 1
ATOM 1087 O O . ALA A 1 136 ? -15.867 29.922 -1.551 1 94.75 136 ALA A O 1
ATOM 1088 N N . GLN A 1 137 ? -17.438 29.297 -0.106 1 95.44 137 GLN A N 1
ATOM 1089 C CA . GLN A 1 137 ? -17.859 30.672 0.193 1 95.44 137 GLN A CA 1
ATOM 1090 C C . GLN A 1 137 ? -17.109 31.219 1.4 1 95.44 137 GLN A C 1
ATOM 1092 O O . GLN A 1 137 ? -17.453 32.281 1.911 1 95.44 137 GLN A O 1
ATOM 1097 N N . GLU A 1 138 ? -16.109 30.453 1.908 1 95.19 138 GLU A N 1
ATOM 1098 C CA . GLU A 1 138 ? -15.25 30.828 3.021 1 95.19 138 GLU A CA 1
ATOM 1099 C C . GLU A 1 138 ? -16.016 30.859 4.336 1 95.19 138 GLU A C 1
ATOM 1101 O O . GLU A 1 138 ? -15.688 31.625 5.242 1 95.19 138 GLU A O 1
ATOM 1106 N N . MET A 1 139 ? -17.109 30.047 4.309 1 95.81 139 MET A N 1
ATOM 1107 C CA . MET A 1 139 ? -17.844 29.875 5.555 1 95.81 139 MET A CA 1
ATOM 1108 C C . MET A 1 139 ? -17.297 28.672 6.336 1 95.81 139 MET A C 1
ATOM 1110 O O . MET A 1 139 ? -16.969 27.641 5.754 1 95.81 139 MET A O 1
ATOM 1114 N N . CYS A 1 140 ? -17.25 28.844 7.613 1 94.69 140 CYS A N 1
ATOM 1115 C CA . CYS A 1 140 ? -16.781 27.781 8.484 1 94.69 140 CYS A CA 1
ATOM 1116 C C . CYS A 1 140 ? -17.75 26.609 8.477 1 94.69 140 CYS A C 1
ATOM 1118 O O . CYS A 1 140 ? -18.922 26.766 8.789 1 94.69 140 CYS A O 1
ATOM 1120 N N . VAL A 1 141 ? -17.188 25.438 8.148 1 91.25 141 VAL A N 1
ATOM 1121 C CA . VAL A 1 141 ? -17.984 24.219 8.125 1 91.25 141 VAL A CA 1
ATOM 1122 C C . VAL A 1 141 ? -17.75 23.422 9.414 1 91.25 141 VAL A C 1
ATOM 1124 O O . VAL A 1 141 ? -18.641 22.719 9.883 1 91.25 141 VAL A O 1
ATOM 1127 N N . PHE A 1 142 ? -16.578 23.562 9.93 1 91.25 142 PHE A N 1
ATOM 1128 C CA . PHE A 1 142 ? -16.172 22.859 11.141 1 91.25 142 PHE A CA 1
ATOM 1129 C C . PHE A 1 142 ? -15.008 23.562 11.82 1 91.25 142 PHE A C 1
ATOM 1131 O O . PHE A 1 142 ? -14.047 23.953 11.156 1 91.25 142 PHE A O 1
ATOM 1138 N N . ASP A 1 143 ? -15.117 23.656 13.094 1 94.06 143 ASP A N 1
ATOM 1139 C CA . ASP A 1 143 ? -14.062 24.25 13.914 1 94.06 143 ASP A CA 1
ATOM 1140 C C . ASP A 1 143 ? -13.516 23.25 14.914 1 94.06 143 ASP A C 1
ATOM 1142 O O . ASP A 1 143 ? -14.141 22.984 15.945 1 94.06 143 ASP A O 1
ATOM 1146 N N . GLY A 1 144 ? -12.344 22.812 14.617 1 92 144 GLY A N 1
ATOM 1147 C CA . GLY A 1 144 ? -11.727 21.797 15.453 1 92 144 GLY A CA 1
ATOM 1148 C C . GLY A 1 144 ? -11.383 22.297 16.844 1 92 144 GLY A C 1
ATOM 1149 O O . GLY A 1 144 ? -11.336 21.516 17.797 1 92 144 GLY A O 1
ATOM 1150 N N . PHE A 1 145 ? -11.078 23.594 17 1 94 145 PHE A N 1
ATOM 1151 C CA . PHE A 1 145 ? -10.75 24.172 18.297 1 94 145 PHE A CA 1
ATOM 1152 C C . PH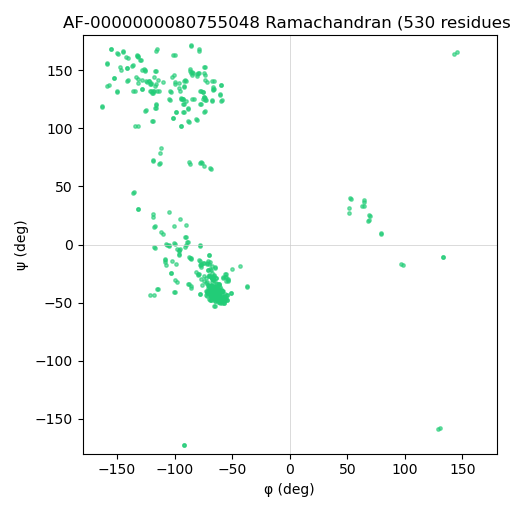E A 1 145 ? -11.922 24.047 19.266 1 94 145 PHE A C 1
ATOM 1154 O O . PHE A 1 145 ? -11.719 23.781 20.453 1 94 145 PHE A O 1
ATOM 1161 N N . SER A 1 146 ? -13.062 24.125 18.766 1 92.12 146 SER A N 1
ATOM 1162 C CA . SER A 1 146 ? -14.25 24.141 19.609 1 92.12 146 SER A CA 1
ATOM 1163 C C . SER A 1 146 ? -14.852 22.75 19.734 1 92.12 146 SER A C 1
ATOM 1165 O O . SER A 1 146 ? -15.781 22.547 20.516 1 92.12 146 SER A O 1
ATOM 1167 N N . ASN A 1 147 ? -14.328 21.844 18.969 1 88 147 ASN A N 1
ATOM 1168 C CA . ASN A 1 147 ? -14.938 20.531 18.953 1 88 147 ASN A CA 1
ATOM 1169 C C . ASN A 1 147 ? -13.961 19.453 19.438 1 88 147 ASN A C 1
ATOM 1171 O O . ASN A 1 147 ? -14.102 18.281 19.094 1 88 147 ASN A O 1
ATOM 1175 N N . ALA A 1 148 ? -13.008 19.875 20.203 1 84.19 148 ALA A N 1
ATOM 1176 C CA . ALA A 1 148 ? -11.945 18.984 20.656 1 84.19 148 ALA A CA 1
ATOM 1177 C C . ALA A 1 148 ? -12.516 17.812 21.453 1 84.19 148 ALA A C 1
ATOM 1179 O O . ALA A 1 148 ? -12.086 16.672 21.281 1 84.19 148 ALA A O 1
ATOM 1180 N N . GLU A 1 149 ? -13.492 18.125 22.281 1 86.5 149 GLU A N 1
ATOM 1181 C CA . GLU A 1 149 ? -14.062 17.078 23.141 1 86.5 149 GLU A CA 1
ATOM 1182 C C . GLU A 1 149 ? -14.836 16.047 22.312 1 86.5 149 GLU A C 1
ATOM 1184 O O . GLU A 1 149 ? -14.797 14.859 22.609 1 86.5 149 GLU A O 1
ATOM 1189 N N . ILE A 1 150 ? -15.5 16.516 21.359 1 82.38 150 ILE A N 1
ATOM 1190 C CA . ILE A 1 150 ? -16.25 15.625 20.484 1 82.38 150 ILE A CA 1
ATOM 1191 C C . ILE A 1 150 ? -15.297 14.703 19.734 1 82.38 150 ILE A C 1
ATOM 1193 O O . ILE A 1 150 ? -15.523 13.492 19.656 1 82.38 150 ILE A O 1
ATOM 1197 N N . TYR A 1 151 ? -14.289 15.242 19.281 1 80.31 151 TYR A N 1
ATOM 1198 C CA . TYR A 1 151 ? -13.281 14.461 18.578 1 80.31 151 TYR A CA 1
ATOM 1199 C C . TYR A 1 151 ? -12.68 13.398 19.484 1 80.31 151 TYR A C 1
ATOM 1201 O O . TYR A 1 151 ? -12.562 12.234 19.109 1 80.31 151 TYR A O 1
ATOM 1209 N N . LYS A 1 152 ? -12.297 13.852 20.625 1 81.88 152 LYS A N 1
ATOM 1210 C CA . LYS A 1 152 ? -11.688 12.93 21.578 1 81.88 152 LYS A CA 1
ATOM 1211 C C . LYS A 1 152 ? -12.625 11.766 21.891 1 81.88 152 LYS A C 1
ATOM 1213 O O . LYS A 1 152 ? -12.195 10.609 21.922 1 81.88 152 LYS A O 1
ATOM 1218 N N . SER A 1 153 ? -13.805 12.078 22.109 1 84.12 153 SER A N 1
ATOM 1219 C CA . SER A 1 153 ? -14.797 11.062 22.438 1 84.12 153 SER A CA 1
ATOM 1220 C C . SER A 1 153 ? -14.961 10.055 21.297 1 84.12 153 SER A C 1
ATOM 1222 O O . SER A 1 153 ? -15 8.844 21.531 1 84.12 153 SER A O 1
ATOM 1224 N N . HIS A 1 154 ? -15.008 10.508 20.109 1 81.94 154 HIS A N 1
ATOM 1225 C CA . HIS A 1 154 ? -15.164 9.625 18.969 1 81.94 154 HIS A CA 1
ATOM 1226 C C . HIS A 1 154 ? -13.914 8.766 18.75 1 81.94 154 HIS A C 1
ATOM 1228 O O . HIS A 1 154 ? -14.023 7.582 18.422 1 81.94 154 HIS A O 1
ATOM 1234 N N . ARG A 1 155 ? -12.828 9.375 18.938 1 80.94 155 ARG A N 1
ATOM 1235 C CA . ARG A 1 155 ? -11.57 8.648 18.812 1 80.94 155 ARG A CA 1
ATOM 1236 C C . ARG A 1 155 ? -11.5 7.492 19.797 1 80.94 155 ARG A C 1
ATOM 1238 O O . ARG A 1 155 ? -11.164 6.367 19.422 1 80.94 155 ARG A O 1
ATOM 1245 N N . GLU A 1 156 ? -11.805 7.812 20.984 1 83.62 156 GLU A N 1
ATOM 1246 C CA . GLU A 1 156 ? -11.766 6.793 22.031 1 83.62 156 GLU A CA 1
ATOM 1247 C C . GLU A 1 156 ? -12.773 5.68 21.75 1 83.62 156 GLU A C 1
ATOM 1249 O O . GLU A 1 156 ? -12.484 4.504 21.984 1 83.62 156 GLU A O 1
ATOM 1254 N N . THR A 1 157 ? -13.875 6.07 21.312 1 85 157 THR A N 1
ATOM 1255 C CA . THR A 1 157 ? -14.906 5.098 20.984 1 85 157 THR A CA 1
ATOM 1256 C C . THR A 1 157 ? -14.445 4.16 19.875 1 85 157 THR A C 1
ATOM 1258 O O . THR A 1 157 ? -14.609 2.943 19.969 1 85 157 THR A O 1
ATOM 1261 N N . GLN A 1 158 ? -13.875 4.652 18.859 1 83.25 158 GLN A N 1
ATOM 1262 C CA . GLN A 1 158 ? -13.406 3.834 17.734 1 83.25 158 GLN A CA 1
ATOM 1263 C C . GLN A 1 158 ? -12.266 2.922 18.172 1 83.25 158 GLN A C 1
ATOM 1265 O O . GLN A 1 158 ? -12.203 1.759 17.766 1 83.25 158 GLN A O 1
ATOM 1270 N N . ASP A 1 159 ? -11.391 3.492 18.922 1 84.44 159 ASP A N 1
ATOM 1271 C CA . ASP A 1 159 ? -10.289 2.686 19.453 1 84.44 159 ASP A CA 1
ATOM 1272 C C . ASP A 1 159 ? -10.812 1.487 20.234 1 84.44 159 ASP A C 1
ATOM 1274 O O . ASP A 1 159 ? -10.297 0.376 20.109 1 84.44 159 ASP A O 1
ATOM 1278 N N . ARG A 1 160 ? -11.797 1.793 21.031 1 88.81 160 ARG A N 1
ATOM 1279 C CA . ARG A 1 160 ? -12.406 0.725 21.812 1 88.81 160 ARG A CA 1
ATOM 1280 C C . ARG A 1 160 ? -13.039 -0.326 20.906 1 88.81 160 ARG A C 1
ATOM 1282 O O . ARG A 1 160 ? -12.891 -1.526 21.141 1 88.81 160 ARG A O 1
ATOM 1289 N N . TYR A 1 161 ? -13.742 0.13 19.844 1 88.69 161 TYR A N 1
ATOM 1290 C CA . TYR A 1 161 ? -14.391 -0.805 18.922 1 88.69 161 TYR A CA 1
ATOM 1291 C C . TYR A 1 161 ? -13.359 -1.692 18.234 1 88.69 161 TYR A C 1
ATOM 1293 O O . TYR A 1 161 ? -13.57 -2.898 18.078 1 88.69 161 TYR A O 1
ATOM 1301 N N . VAL A 1 162 ? -12.281 -1.158 17.828 1 87.44 162 VAL A N 1
ATOM 1302 C CA . VAL A 1 162 ? -11.242 -1.914 17.141 1 87.44 162 VAL A CA 1
ATOM 1303 C C . VAL A 1 162 ? -10.586 -2.891 18.125 1 87.44 162 VAL A C 1
ATOM 1305 O O . VAL A 1 162 ? -10.445 -4.078 17.812 1 87.44 162 VAL A O 1
ATOM 1308 N N . SER A 1 163 ? -10.227 -2.406 19.312 1 88.31 163 SER A N 1
ATOM 1309 C CA . SER A 1 163 ? -9.539 -3.219 20.297 1 88.31 163 SER A CA 1
ATOM 1310 C C . SER A 1 163 ? -10.398 -4.383 20.766 1 88.31 163 SER A C 1
ATOM 1312 O O . SER A 1 163 ? -9.898 -5.484 21 1 88.31 163 SER A O 1
ATOM 1314 N N . ASP A 1 164 ? -11.641 -4.098 20.875 1 92.69 164 ASP A N 1
ATOM 1315 C CA . ASP A 1 164 ? -12.57 -5.109 21.375 1 92.69 164 ASP A CA 1
ATOM 1316 C C . ASP A 1 164 ? -13.141 -5.941 20.219 1 92.69 164 ASP A C 1
ATOM 1318 O O . ASP A 1 164 ? -14.016 -6.777 20.438 1 92.69 164 ASP A O 1
ATOM 1322 N N . ARG A 1 165 ? -12.773 -5.668 19.062 1 92 165 ARG A N 1
ATOM 1323 C CA . ARG A 1 165 ? -13.18 -6.383 17.844 1 92 165 ARG A CA 1
ATOM 1324 C C . ARG A 1 165 ? -14.68 -6.266 17.625 1 92 165 ARG A C 1
ATOM 1326 O O . ARG A 1 165 ? -15.336 -7.238 17.234 1 92 165 ARG A O 1
ATOM 1333 N N . LEU A 1 166 ? -15.195 -5.168 18.016 1 94.31 166 LEU A N 1
ATOM 1334 C CA . LEU A 1 166 ? -16.609 -4.844 17.797 1 94.31 166 LEU A CA 1
ATOM 1335 C C . LEU A 1 166 ? -16.797 -4.168 16.438 1 94.31 166 LEU A C 1
ATOM 1337 O O . LEU A 1 166 ? -17.234 -3.016 16.375 1 94.31 166 LEU A O 1
ATOM 1341 N N . PHE A 1 167 ? -16.656 -4.887 15.344 1 92.5 167 PHE A N 1
ATOM 1342 C CA . PHE A 1 167 ? -16.562 -4.316 14.008 1 92.5 167 PHE A CA 1
ATOM 1343 C C . PHE A 1 167 ? -17.938 -3.977 13.453 1 92.5 167 PHE A C 1
ATOM 1345 O O . PHE A 1 167 ? -18.062 -3.115 12.578 1 92.5 167 PHE A O 1
ATOM 1352 N N . ASP A 1 168 ? -18.938 -4.648 13.961 1 94.56 168 ASP A N 1
ATOM 1353 C CA . ASP A 1 168 ? -20.297 -4.277 13.57 1 94.56 168 ASP A CA 1
ATOM 1354 C C . ASP A 1 168 ? -20.641 -2.875 14.062 1 94.56 168 ASP A C 1
ATOM 1356 O O . ASP A 1 168 ? -21.188 -2.061 13.312 1 94.56 168 ASP A O 1
ATOM 1360 N N . LEU A 1 169 ? -20.266 -2.564 15.266 1 92.19 169 LEU A N 1
ATOM 1361 C CA . LEU A 1 169 ? -20.5 -1.247 15.844 1 92.19 169 LEU A CA 1
ATOM 1362 C C . LEU A 1 169 ? -19.609 -0.195 15.188 1 92.19 169 LEU A C 1
ATOM 1364 O O . LEU A 1 169 ? -20.047 0.926 14.938 1 92.19 169 LEU A O 1
ATOM 1368 N N . LEU A 1 170 ? -18.312 -0.584 14.961 1 89.56 170 LEU A N 1
ATOM 1369 C CA . LEU A 1 170 ? -17.406 0.325 14.266 1 89.56 170 LEU A CA 1
ATOM 1370 C C . LEU A 1 170 ? -17.953 0.701 12.898 1 89.56 170 LEU A C 1
ATOM 1372 O O . LEU A 1 170 ? -17.969 1.879 12.531 1 89.56 170 LEU A O 1
ATOM 1376 N N . ARG A 1 171 ? -18.438 -0.293 12.188 1 89 171 ARG A N 1
ATOM 1377 C CA . ARG A 1 171 ? -18.969 -0.06 10.852 1 89 171 ARG A CA 1
ATOM 1378 C C . ARG A 1 171 ? -20.188 0.856 10.891 1 89 171 ARG A C 1
ATOM 1380 O O . ARG A 1 171 ? -20.344 1.738 10.047 1 89 171 ARG A O 1
ATOM 1387 N N . LYS A 1 172 ? -21.047 0.624 11.836 1 88 172 LYS A N 1
ATOM 1388 C CA . LYS A 1 172 ? -22.203 1.487 12.008 1 88 172 LYS A CA 1
ATOM 1389 C C . LYS A 1 172 ? -21.781 2.93 12.273 1 88 172 LYS A C 1
ATOM 1391 O O . LYS A 1 172 ? -22.375 3.865 11.734 1 88 172 LYS A O 1
ATOM 1396 N N . ASN A 1 173 ? -20.812 3.004 13.016 1 84.19 173 ASN A N 1
ATOM 1397 C CA . ASN A 1 173 ? -20.312 4.332 13.336 1 84.19 173 ASN A CA 1
ATOM 1398 C C . ASN A 1 173 ? -19.703 5.016 12.117 1 84.19 173 ASN A C 1
ATOM 1400 O O . ASN A 1 173 ? -19.922 6.207 11.891 1 84.19 173 ASN A O 1
ATOM 1404 N N . LEU A 1 174 ? -19 4.27 11.305 1 79.19 174 LEU A N 1
ATOM 1405 C CA . LEU A 1 174 ? -18.312 4.797 10.125 1 79.19 174 LEU A CA 1
ATOM 1406 C C . LEU A 1 174 ? -19.312 5.207 9.055 1 79.19 174 LEU A C 1
ATOM 1408 O O . LEU A 1 174 ? -18.984 5.988 8.156 1 79.19 174 LEU A O 1
ATOM 1412 N N . ARG A 1 175 ? -20.453 4.773 9.164 1 79.19 175 ARG A N 1
ATOM 1413 C CA . ARG A 1 175 ? -21.469 5.051 8.148 1 79.19 175 ARG A CA 1
ATOM 1414 C C . ARG A 1 175 ? -22.328 6.242 8.539 1 79.19 175 ARG A C 1
ATOM 1416 O O . ARG A 1 175 ? -23.156 6.703 7.746 1 79.19 175 ARG A O 1
ATOM 1423 N N . GLN A 1 176 ? -22.062 6.656 9.656 1 77.06 176 GLN A N 1
ATOM 1424 C CA . GLN A 1 176 ? -22.828 7.828 10.062 1 77.06 176 GLN A CA 1
ATOM 1425 C C . GLN A 1 176 ? -22.391 9.07 9.305 1 77.06 176 GLN A C 1
ATOM 1427 O O . GLN A 1 176 ? -21.219 9.195 8.93 1 77.06 176 GLN A O 1
ATOM 1432 N N . ASP A 1 177 ? -23.297 9.883 8.914 1 68.56 177 ASP A N 1
ATOM 1433 C CA . ASP A 1 177 ? -23.047 11.125 8.188 1 68.56 177 ASP A CA 1
ATOM 1434 C C . ASP A 1 177 ? -22.516 12.211 9.117 1 68.56 177 ASP A C 1
ATOM 1436 O O . ASP A 1 177 ? -23.281 12.945 9.742 1 68.56 177 ASP A O 1
ATOM 1440 N N . GLU A 1 178 ? -21.297 12.07 9.594 1 69.12 178 GLU A N 1
ATOM 1441 C CA . GLU A 1 178 ? -20.688 13.102 10.438 1 69.12 178 GLU A CA 1
ATOM 1442 C C . GLU A 1 178 ? -19.281 13.438 9.969 1 69.12 178 GLU A C 1
ATOM 1444 O O . GLU A 1 178 ? -18.594 12.594 9.398 1 69.12 178 GLU A O 1
ATOM 1449 N N . TYR A 1 179 ? -18.969 14.641 9.984 1 62.34 179 TYR A N 1
ATOM 1450 C CA . TYR A 1 179 ? -17.625 15.117 9.656 1 62.34 179 TYR A CA 1
ATOM 1451 C C . TYR A 1 179 ? -16.562 14.234 10.297 1 62.34 179 TYR A C 1
ATOM 1453 O O . TYR A 1 179 ? -15.461 14.094 9.766 1 62.34 179 TYR A O 1
ATOM 1461 N N . PHE A 1 180 ? -16.984 13.539 11.234 1 64.75 180 PHE A N 1
ATOM 1462 C CA . PHE A 1 180 ? -15.984 12.859 12.047 1 64.75 180 PHE A CA 1
ATOM 1463 C C . PHE A 1 180 ? -15.672 11.477 11.484 1 64.75 180 PHE A C 1
ATOM 1465 O O . PHE A 1 180 ? -14.898 10.719 12.078 1 64.75 180 PHE A O 1
ATOM 1472 N N . LYS A 1 181 ? -16.125 11.406 10.18 1 65.44 181 LYS A N 1
ATOM 1473 C CA . LYS A 1 181 ? -15.867 10.102 9.57 1 65.44 181 LYS A CA 1
ATOM 1474 C C . LYS A 1 181 ? -14.391 9.969 9.188 1 65.44 181 LYS A C 1
ATOM 1476 O O . LYS A 1 181 ? -13.836 8.867 9.234 1 65.44 181 LYS A O 1
ATOM 1481 N N . TRP A 1 182 ? -13.914 11.008 8.828 1 67 182 TRP A N 1
ATOM 1482 C CA . TRP A 1 182 ? -12.523 10.977 8.391 1 67 182 TRP A CA 1
ATOM 1483 C C . TRP A 1 182 ? -11.602 10.523 9.523 1 67 182 TRP A C 1
ATOM 1485 O O . TRP A 1 182 ? -10.727 9.688 9.312 1 67 182 TRP A O 1
ATOM 1495 N N . TRP A 1 183 ? -11.859 10.992 10.594 1 71.12 183 TRP A N 1
ATOM 1496 C CA . TRP A 1 183 ? -10.992 10.648 11.719 1 71.12 183 TRP A CA 1
ATOM 1497 C C . TRP A 1 183 ? -11.133 9.172 12.07 1 71.12 183 TRP A C 1
ATOM 1499 O O . TRP A 1 183 ? -10.141 8.516 12.406 1 71.12 183 TRP A O 1
ATOM 1509 N N . LYS A 1 184 ? -12.312 8.75 11.836 1 66.44 184 LYS A N 1
ATOM 1510 C CA . LYS A 1 184 ? -12.594 7.355 12.18 1 66.44 184 LYS A CA 1
ATOM 1511 C C . LYS A 1 184 ? -11.82 6.402 11.266 1 66.44 184 LYS A C 1
ATOM 1513 O O . LYS A 1 184 ? -11.227 5.43 11.742 1 66.44 184 LYS A O 1
ATOM 1518 N N . MET A 1 185 ? -11.664 6.781 10.047 1 68.44 185 MET A N 1
ATOM 1519 C CA . MET A 1 185 ? -10.945 5.965 9.07 1 68.44 185 MET A CA 1
ATOM 1520 C C . MET A 1 185 ? -9.445 6.016 9.328 1 68.44 185 MET A C 1
ATOM 1522 O O . MET A 1 185 ? -8.75 5 9.211 1 68.44 185 MET A O 1
ATOM 1526 N N . GLN A 1 186 ? -9.039 7.078 9.805 1 70.56 186 GLN A N 1
ATOM 1527 C CA . GLN A 1 186 ? -7.621 7.23 10.117 1 70.56 186 GLN A CA 1
ATOM 1528 C C . GLN A 1 186 ? -7.203 6.316 11.266 1 70.56 186 GLN A C 1
ATOM 1530 O O . GLN A 1 186 ? -6.164 5.656 11.188 1 70.56 186 GLN A O 1
ATOM 1535 N N . ARG A 1 187 ? -8.047 6.289 12.172 1 70.5 187 ARG A N 1
ATOM 1536 C CA . ARG A 1 187 ? -7.719 5.48 13.344 1 70.5 187 ARG A CA 1
ATOM 1537 C C . ARG A 1 187 ? -7.68 3.998 12.992 1 70.5 187 ARG A C 1
ATOM 1539 O O . ARG A 1 187 ? -6.758 3.285 13.391 1 70.5 187 ARG A O 1
ATOM 1546 N N . TYR A 1 188 ? -8.656 3.65 12.273 1 73.88 188 TYR A N 1
ATOM 1547 C CA . TYR A 1 188 ? -8.688 2.252 11.859 1 73.88 188 TYR A CA 1
ATOM 1548 C C . TYR A 1 188 ? -7.449 1.899 11.047 1 73.88 188 TYR A C 1
ATOM 1550 O O . TYR A 1 188 ? -6.805 0.875 11.289 1 73.88 188 TYR A O 1
ATOM 1558 N N . HIS A 1 189 ? -7.098 2.773 10.117 1 73.19 189 HIS A N 1
ATOM 1559 C CA . HIS A 1 189 ? -5.914 2.551 9.297 1 73.19 189 HIS A CA 1
ATOM 1560 C C . HIS A 1 189 ? -4.652 2.496 10.156 1 73.19 189 HIS A C 1
ATOM 1562 O O . HIS A 1 189 ? -3.754 1.694 9.891 1 73.19 189 HIS A O 1
ATOM 1568 N N . SER A 1 190 ? -4.645 3.338 11.125 1 66.25 190 SER A N 1
ATOM 1569 C CA . SER A 1 190 ? -3.463 3.422 11.977 1 66.25 190 SER A CA 1
ATOM 1570 C C . SER A 1 190 ? -3.342 2.199 12.875 1 66.25 190 SER A C 1
ATOM 1572 O O . SER A 1 190 ? -2.238 1.718 13.141 1 66.25 190 SER A O 1
ATOM 1574 N N . VAL A 1 191 ? -4.461 1.673 13.258 1 67.5 191 VAL A N 1
ATOM 1575 C CA . VAL A 1 191 ? -4.418 0.661 14.305 1 67.5 191 VAL A CA 1
ATOM 1576 C C . VAL A 1 191 ? -4.586 -0.728 13.695 1 67.5 191 VAL A C 1
ATOM 1578 O O . VAL A 1 191 ? -4.062 -1.713 14.219 1 67.5 191 VAL A O 1
ATOM 1581 N N . ALA A 1 192 ? -5.211 -0.707 12.562 1 68.19 192 ALA A N 1
ATOM 1582 C CA . ALA A 1 192 ? -5.559 -2.029 12.055 1 68.19 192 ALA A CA 1
ATOM 1583 C C . ALA A 1 192 ? -4.871 -2.301 10.719 1 68.19 192 ALA A C 1
ATOM 1585 O O . ALA A 1 192 ? -4.324 -3.385 10.5 1 68.19 192 ALA A O 1
ATOM 1586 N N . ASN A 1 193 ? -4.863 -1.322 9.805 1 64.81 193 ASN A N 1
ATOM 1587 C CA . ASN A 1 193 ? -4.438 -1.591 8.438 1 64.81 193 ASN A CA 1
ATOM 1588 C C . ASN A 1 193 ? -3.016 -1.104 8.188 1 64.81 193 ASN A C 1
ATOM 1590 O O . ASN A 1 193 ? -2.398 -1.464 7.18 1 64.81 193 ASN A O 1
ATOM 1594 N N . TYR A 1 194 ? -2.428 -0.317 8.984 1 67.94 194 TYR A N 1
ATOM 1595 C CA . TYR A 1 194 ? -1.094 0.259 8.852 1 67.94 194 TYR A CA 1
ATOM 1596 C C . TYR A 1 194 ? -0.913 0.913 7.488 1 67.94 194 TYR A C 1
ATOM 1598 O O . TYR A 1 194 ? 0.164 0.834 6.891 1 67.94 194 TYR A O 1
ATOM 1606 N N . SER A 1 195 ? -2.002 1.322 6.961 1 71.25 195 SER A N 1
ATOM 1607 C CA . SER A 1 195 ? -1.971 1.963 5.652 1 71.25 195 SER A CA 1
ATOM 1608 C C . SER A 1 195 ? -1.824 3.477 5.777 1 71.25 195 SER A C 1
ATOM 1610 O O . SER A 1 195 ? -2.379 4.082 6.695 1 71.25 195 SER A O 1
ATOM 1612 N N . SER A 1 196 ? -1.022 4.004 4.863 1 77.56 196 SER A N 1
ATOM 1613 C CA . SER A 1 196 ? -0.826 5.453 4.859 1 77.56 196 SER A CA 1
ATOM 1614 C C . SER A 1 196 ? -0.896 6.016 3.445 1 77.56 196 SER A C 1
ATOM 1616 O O . SER A 1 196 ? -0.104 6.887 3.08 1 77.56 196 SER A O 1
ATOM 1618 N N . TYR A 1 197 ? -1.861 5.566 2.736 1 82.5 197 TYR A N 1
ATOM 1619 C CA . TYR A 1 197 ? -1.928 5.961 1.334 1 82.5 197 TYR A CA 1
ATOM 1620 C C . TYR A 1 197 ? -2.271 7.438 1.198 1 82.5 197 TYR A C 1
ATOM 1622 O O . TYR A 1 197 ? -1.771 8.117 0.299 1 82.5 197 TYR A O 1
ATOM 1630 N N . SER A 1 198 ? -3.17 7.906 2.055 1 84.81 198 SER A N 1
ATOM 1631 C CA . SER A 1 198 ? -3.494 9.328 1.99 1 84.81 198 SER A CA 1
ATOM 1632 C C . SER A 1 198 ? -2.262 10.188 2.25 1 84.81 198 SER A C 1
ATOM 1634 O O . SER A 1 198 ? -2.078 11.227 1.613 1 84.81 198 SER A O 1
ATOM 1636 N N . CYS A 1 199 ? -1.476 9.711 3.127 1 88.25 199 CYS A N 1
ATOM 1637 C CA . CYS A 1 199 ? -0.213 10.398 3.369 1 88.25 199 CYS A CA 1
ATOM 1638 C C . CYS A 1 199 ? 0.69 10.328 2.143 1 88.25 199 CYS A C 1
ATOM 1640 O O . CYS A 1 199 ? 1.288 11.336 1.75 1 88.25 199 CYS A O 1
ATOM 1642 N N . GLY A 1 200 ? 0.786 9.133 1.564 1 91.19 200 GLY A N 1
ATOM 1643 C CA . GLY A 1 200 ? 1.529 8.992 0.322 1 91.19 200 GLY A CA 1
ATOM 1644 C C . GLY A 1 200 ? 1.054 9.938 -0.764 1 91.19 200 GLY A C 1
ATOM 1645 O O . GLY A 1 200 ? 1.866 10.562 -1.452 1 91.19 200 GLY A O 1
ATOM 1646 N N . ARG A 1 201 ? -0.213 10.062 -0.899 1 92.5 201 ARG A N 1
ATOM 1647 C CA . ARG A 1 201 ? -0.797 10.977 -1.877 1 92.5 201 ARG A CA 1
ATOM 1648 C C . ARG A 1 201 ? -0.403 12.414 -1.583 1 92.5 201 ARG A C 1
ATOM 1650 O O . ARG A 1 201 ? -0.081 13.18 -2.498 1 92.5 201 ARG A O 1
ATOM 1657 N N . ALA A 1 202 ? -0.484 12.773 -0.318 1 95 202 ALA A N 1
ATOM 1658 C CA . ALA A 1 202 ? -0.112 14.125 0.08 1 95 202 ALA A CA 1
ATOM 1659 C C . ALA A 1 202 ? 1.338 14.43 -0.286 1 95 202 ALA A C 1
ATOM 1661 O O . ALA A 1 202 ? 1.652 15.531 -0.75 1 95 202 ALA A O 1
ATOM 1662 N N . ILE A 1 203 ? 2.211 13.477 -0.11 1 95.62 203 ILE A N 1
ATOM 1663 C CA . ILE A 1 203 ? 3.621 13.625 -0.451 1 95.62 203 ILE A CA 1
ATOM 1664 C C . ILE A 1 203 ? 3.766 13.891 -1.947 1 95.62 203 ILE A C 1
ATOM 1666 O O . ILE A 1 203 ? 4.449 14.836 -2.355 1 95.62 203 ILE A O 1
ATOM 1670 N N . ILE A 1 204 ? 3.064 13.117 -2.727 1 95.38 204 ILE A N 1
ATOM 1671 C CA . ILE A 1 204 ? 3.146 13.242 -4.176 1 95.38 204 ILE A CA 1
ATOM 1672 C C . ILE A 1 204 ? 2.594 14.602 -4.605 1 95.38 204 ILE A C 1
ATOM 1674 O O . ILE A 1 204 ? 3.145 15.25 -5.496 1 95.38 204 ILE A O 1
ATOM 1678 N N . GLN A 1 205 ? 1.546 15.016 -4.016 1 95.88 205 GLN A N 1
ATOM 1679 C CA . GLN A 1 205 ? 0.947 16.297 -4.336 1 95.88 205 GLN A CA 1
ATOM 1680 C C . GLN A 1 205 ? 1.905 17.453 -4.02 1 95.88 205 GLN A C 1
ATOM 1682 O O . GLN A 1 205 ? 2.057 18.375 -4.816 1 95.88 205 GLN A O 1
ATOM 1687 N N . ALA A 1 206 ? 2.574 17.344 -2.9 1 96.06 206 ALA A N 1
ATOM 1688 C CA . ALA A 1 206 ? 3.562 18.359 -2.539 1 96.06 206 ALA A CA 1
ATOM 1689 C C . ALA A 1 206 ? 4.75 18.328 -3.498 1 96.06 206 ALA A C 1
ATOM 1691 O O . ALA A 1 206 ? 5.223 19.391 -3.934 1 96.06 206 ALA A O 1
ATOM 1692 N N . LEU A 1 207 ? 5.184 17.125 -3.857 1 95.44 207 LEU A N 1
ATOM 1693 C CA . LEU A 1 207 ? 6.285 16.984 -4.801 1 95.44 207 LEU A CA 1
ATOM 1694 C C . LEU A 1 207 ? 5.918 17.562 -6.164 1 95.44 207 LEU A C 1
ATOM 1696 O O . LEU A 1 207 ? 6.727 18.266 -6.781 1 95.44 207 LEU A O 1
ATOM 1700 N N . ASN A 1 208 ? 4.746 17.312 -6.578 1 95.38 208 ASN A N 1
ATOM 1701 C CA . ASN A 1 208 ? 4.277 17.859 -7.844 1 95.38 208 ASN A CA 1
ATOM 1702 C C . ASN A 1 208 ? 4.23 19.391 -7.801 1 95.38 208 ASN A C 1
ATOM 1704 O O . ASN A 1 208 ? 4.633 20.047 -8.758 1 95.38 208 ASN A O 1
ATOM 1708 N N . TYR A 1 209 ? 3.781 19.844 -6.727 1 94.69 209 TYR A N 1
ATOM 1709 C CA . TYR A 1 209 ? 3.693 21.297 -6.57 1 94.69 209 TYR A CA 1
ATOM 1710 C C . TYR A 1 209 ? 5.074 21.922 -6.637 1 94.69 209 TYR A C 1
ATOM 1712 O O . TYR A 1 209 ? 5.289 22.891 -7.375 1 94.69 209 TYR A O 1
ATOM 1720 N N . ILE A 1 210 ? 6.02 21.359 -5.91 1 93.12 210 ILE A N 1
ATOM 1721 C CA . ILE A 1 210 ? 7.383 21.875 -5.883 1 93.12 210 ILE A CA 1
ATOM 1722 C C . ILE A 1 210 ? 8.031 21.688 -7.254 1 93.12 210 ILE A C 1
ATOM 1724 O O . ILE A 1 210 ? 8.836 22.516 -7.68 1 93.12 210 ILE A O 1
ATOM 1728 N N . GLY A 1 211 ? 7.59 20.672 -7.93 1 91.25 211 GLY A N 1
ATOM 1729 C CA . GLY A 1 211 ? 8.133 20.375 -9.25 1 91.25 211 GLY A CA 1
ATOM 1730 C C . GLY A 1 211 ? 7.562 21.266 -10.336 1 91.25 211 GLY A C 1
ATOM 1731 O O . GLY A 1 211 ? 8.047 21.25 -11.469 1 91.25 211 GLY A O 1
ATOM 1732 N N . GLY A 1 212 ? 6.469 22.016 -10.055 1 92.56 212 GLY A N 1
ATOM 1733 C CA . GLY A 1 212 ? 6.023 22.984 -11.047 1 92.56 212 GLY A CA 1
ATOM 1734 C C . GLY A 1 212 ? 4.531 22.922 -11.305 1 92.56 212 GLY A C 1
ATOM 1735 O O . GLY A 1 212 ? 3.979 23.797 -11.984 1 92.56 212 GLY A O 1
ATOM 1736 N N . ALA A 1 213 ? 3.895 21.922 -10.805 1 93.38 213 ALA A N 1
ATOM 1737 C CA . ALA A 1 213 ? 2.449 21.828 -11 1 93.38 213 ALA A CA 1
ATOM 1738 C C . ALA A 1 213 ? 1.714 22.766 -10.047 1 93.38 213 ALA A C 1
ATOM 1740 O O . ALA A 1 213 ? 0.955 22.328 -9.188 1 93.38 213 ALA A O 1
ATOM 1741 N N . ARG A 1 214 ? 1.849 24.016 -10.32 1 94.62 214 ARG A N 1
ATOM 1742 C CA . ARG A 1 214 ? 1.428 25.031 -9.359 1 94.62 214 ARG A CA 1
ATOM 1743 C C . ARG A 1 214 ? -0.052 25.359 -9.523 1 94.62 214 ARG A C 1
ATOM 1745 O O . ARG A 1 214 ? -0.653 26 -8.656 1 94.62 214 ARG A O 1
ATOM 1752 N N . GLU A 1 215 ? -0.639 24.891 -10.594 1 93.12 215 GLU A N 1
ATOM 1753 C CA . GLU A 1 215 ? -2.02 25.25 -10.906 1 93.12 215 GLU A CA 1
ATOM 1754 C C . GLU A 1 215 ? -3.002 24.469 -10.039 1 93.12 215 GLU A C 1
ATOM 1756 O O . GLU A 1 215 ? -4.168 24.844 -9.922 1 93.12 215 GLU A O 1
ATOM 1761 N N . ARG A 1 216 ? -2.543 23.469 -9.469 1 91.88 216 ARG A N 1
ATOM 1762 C CA . ARG A 1 216 ? -3.414 22.656 -8.625 1 91.88 216 ARG A CA 1
ATOM 1763 C C . ARG A 1 216 ? -3.348 23.125 -7.172 1 91.88 216 ARG A C 1
ATOM 1765 O O . ARG A 1 216 ? -2.264 23.359 -6.637 1 91.88 216 ARG A O 1
ATOM 1772 N N . LYS A 1 217 ? -4.504 23.219 -6.594 1 95.88 217 LYS A N 1
ATOM 1773 C CA . LYS A 1 217 ? -4.57 23.562 -5.176 1 95.88 217 LYS A CA 1
ATOM 1774 C C . LYS A 1 217 ? -3.986 22.453 -4.312 1 95.88 217 LYS A C 1
ATOM 1776 O O . LYS A 1 217 ? -4.312 21.281 -4.496 1 95.88 217 LYS A O 1
ATOM 1781 N N . ILE A 1 218 ? -3.166 22.875 -3.396 1 97.62 218 ILE A N 1
ATOM 1782 C CA . ILE A 1 218 ? -2.691 21.984 -2.346 1 97.62 218 ILE A CA 1
ATOM 1783 C C . ILE A 1 218 ? -2.73 22.703 -0.999 1 97.62 218 ILE A C 1
ATOM 1785 O O . ILE A 1 218 ? -2.803 23.938 -0.947 1 97.62 218 ILE A O 1
ATOM 1789 N N . HIS A 1 219 ? -2.832 21.875 -0.017 1 98.19 219 HIS A N 1
ATOM 1790 C CA . HIS A 1 219 ? -2.592 22.438 1.312 1 98.19 219 HIS A CA 1
ATOM 1791 C C . HIS A 1 219 ? -1.149 22.203 1.751 1 98.19 219 HIS A C 1
ATOM 1793 O O . HIS A 1 219 ? -0.606 21.109 1.571 1 98.19 219 HIS A O 1
ATOM 1799 N N . GLY A 1 220 ? -0.54 23.203 2.266 1 97.75 220 GLY A N 1
ATOM 1800 C CA . GLY A 1 220 ? 0.792 23.109 2.844 1 97.75 220 GLY A CA 1
ATOM 1801 C C . GLY A 1 220 ? 0.925 23.844 4.164 1 97.75 220 GLY A C 1
ATOM 1802 O O . GLY A 1 220 ? 0.367 24.938 4.328 1 97.75 220 GLY A O 1
ATOM 1803 N N . GLU A 1 221 ? 1.479 23.203 5.117 1 98.31 221 GLU A N 1
ATOM 1804 C CA . GLU A 1 221 ? 1.963 23.984 6.258 1 98.31 221 GLU A CA 1
ATOM 1805 C C . GLU A 1 221 ? 3.232 24.75 5.906 1 98.31 221 GLU A C 1
ATOM 1807 O O . GLU A 1 221 ? 4.273 24.156 5.629 1 98.31 221 GLU A O 1
ATOM 1812 N N . VAL A 1 222 ? 3.117 26.016 5.922 1 98.19 222 VAL A N 1
ATOM 1813 C CA . VAL A 1 222 ? 4.188 26.859 5.41 1 98.19 222 VAL A CA 1
ATOM 1814 C C . VAL A 1 222 ? 4.273 28.141 6.238 1 98.19 222 VAL A C 1
ATOM 1816 O O . VAL A 1 222 ? 3.381 28.422 7.043 1 98.19 222 VAL A O 1
ATOM 1819 N N . ARG A 1 223 ? 5.387 28.828 6.055 1 97.75 223 ARG A N 1
ATOM 1820 C CA . ARG A 1 223 ? 5.508 30.188 6.566 1 97.75 223 ARG A CA 1
ATOM 1821 C C . ARG A 1 223 ? 4.684 31.172 5.73 1 97.75 223 ARG A C 1
ATOM 1823 O O . ARG A 1 223 ? 4.828 31.219 4.508 1 97.75 223 ARG A O 1
ATOM 1830 N N . VAL A 1 224 ? 3.842 31.922 6.355 1 97.44 224 VAL A N 1
ATOM 1831 C CA . VAL A 1 224 ? 3.064 32.969 5.695 1 97.44 224 VAL A CA 1
ATOM 1832 C C . VAL A 1 224 ? 3.359 34.312 6.344 1 97.44 224 VAL A C 1
ATOM 1834 O O . VAL A 1 224 ? 3.352 34.438 7.57 1 97.44 224 VAL A O 1
ATOM 1837 N N . THR A 1 225 ? 3.613 35.25 5.504 1 95.56 225 THR A N 1
ATOM 1838 C CA . THR A 1 225 ? 3.773 36.594 5.992 1 95.56 225 THR A CA 1
ATOM 1839 C C . THR A 1 225 ? 2.457 37.375 5.898 1 95.56 225 THR A C 1
ATOM 1841 O O . THR A 1 225 ? 1.86 37.469 4.82 1 95.56 225 THR A O 1
ATOM 1844 N N . LEU A 1 226 ? 2.062 37.906 6.969 1 94.5 226 LEU A N 1
ATOM 1845 C CA . LEU A 1 226 ? 0.793 38.625 7.066 1 94.5 226 LEU A CA 1
ATOM 1846 C C . LEU A 1 226 ? 0.952 40.062 6.641 1 94.5 226 LEU A C 1
ATOM 1848 O O . LEU A 1 226 ? 2.072 40.531 6.441 1 94.5 226 LEU A O 1
ATOM 1852 N N . THR A 1 227 ? -0.191 40.719 6.531 1 91.56 227 THR A N 1
ATOM 1853 C CA . THR A 1 227 ? -0.191 42.125 6.152 1 91.56 227 THR A CA 1
ATOM 1854 C C . THR A 1 227 ? 0.503 42.969 7.215 1 91.56 227 THR A C 1
ATOM 1856 O O . THR A 1 227 ? 1.081 44 6.906 1 91.56 227 THR A O 1
ATOM 1859 N N . SER A 1 228 ? 0.445 42.5 8.422 1 90 228 SER A N 1
ATOM 1860 C CA . SER A 1 228 ? 1.064 43.219 9.539 1 90 228 SER A CA 1
ATOM 1861 C C . SER A 1 228 ? 2.586 43.156 9.453 1 90 228 SER A C 1
ATOM 1863 O O . SER A 1 228 ? 3.281 43.875 10.156 1 90 228 SER A O 1
ATOM 1865 N N . GLY A 1 229 ? 3.143 42.25 8.602 1 92 229 GLY A N 1
ATOM 1866 C CA . GLY A 1 229 ? 4.578 42 8.531 1 92 229 GLY A CA 1
ATOM 1867 C C . GLY A 1 229 ? 5.031 40.812 9.344 1 92 229 GLY A C 1
ATOM 1868 O O . GLY A 1 229 ? 6.125 40.281 9.117 1 92 229 GLY A O 1
ATOM 1869 N N . GLU A 1 230 ? 4.219 40.375 10.227 1 93.94 230 GLU A N 1
ATOM 1870 C CA . GLU A 1 230 ? 4.531 39.188 11.023 1 93.94 230 GLU A CA 1
ATOM 1871 C C . GLU A 1 230 ? 4.387 37.938 10.195 1 93.94 230 GLU A C 1
ATOM 1873 O O . GLU A 1 230 ? 3.639 37.906 9.219 1 93.94 230 GLU A O 1
ATOM 1878 N N . SER A 1 231 ? 5.164 36.938 10.625 1 96.5 231 SER A N 1
ATOM 1879 C CA . SER A 1 231 ? 5.066 35.656 9.938 1 96.5 231 SER A CA 1
ATOM 1880 C C . SER A 1 231 ? 4.559 34.562 10.875 1 96.5 231 SER A C 1
ATOM 1882 O O . SER A 1 231 ? 4.781 34.625 12.086 1 96.5 231 SER A O 1
ATOM 1884 N N . VAL A 1 232 ? 3.902 33.688 10.312 1 98.19 232 VAL A N 1
ATOM 1885 C CA . VAL A 1 232 ? 3.346 32.562 11.062 1 98.19 232 VAL A CA 1
ATOM 1886 C C . VAL A 1 232 ? 3.475 31.266 10.25 1 98.19 232 VAL A C 1
ATOM 1888 O O . VAL A 1 232 ? 3.412 31.297 9.016 1 98.19 232 VAL A O 1
ATOM 1891 N N . PHE A 1 233 ? 3.787 30.141 10.914 1 98.56 233 PHE A N 1
ATOM 1892 C CA . PHE A 1 233 ? 3.756 28.828 10.266 1 98.56 233 PHE A CA 1
ATOM 1893 C C . PHE A 1 233 ? 2.369 28.203 10.375 1 98.56 233 PHE A C 1
ATOM 1895 O O . PHE A 1 233 ? 1.882 27.953 11.477 1 98.56 233 PHE A O 1
ATOM 1902 N N . VAL A 1 234 ? 1.707 27.984 9.273 1 98.69 234 VAL A N 1
ATOM 1903 C CA . VAL A 1 234 ? 0.29 27.641 9.281 1 98.69 234 VAL A CA 1
ATOM 1904 C C . VAL A 1 234 ? -0.052 26.812 8.047 1 98.69 234 VAL A C 1
ATOM 1906 O O . VAL A 1 234 ? 0.594 26.953 7.004 1 98.69 234 VAL A O 1
ATOM 1909 N N . GLY A 1 235 ? -0.957 25.828 8.227 1 98.56 235 GLY A N 1
ATOM 1910 C CA . GLY A 1 235 ? -1.522 25.141 7.086 1 98.56 235 GLY A CA 1
ATOM 1911 C C . GLY A 1 235 ? -2.516 25.969 6.301 1 98.56 235 GLY A C 1
ATOM 1912 O O . GLY A 1 235 ? -3.48 26.484 6.863 1 98.56 235 GLY A O 1
ATOM 1913 N N . VAL A 1 236 ? -2.279 26.125 5.012 1 98.69 236 VAL A N 1
ATOM 1914 C CA . VAL A 1 236 ? -3.109 26.969 4.156 1 98.69 236 VAL A CA 1
ATOM 1915 C C . VAL A 1 236 ? -3.283 26.297 2.789 1 98.69 236 VAL A C 1
ATOM 1917 O O . VAL A 1 236 ? -2.436 25.516 2.365 1 98.69 236 VAL A O 1
ATOM 1920 N N . PRO A 1 237 ? -4.387 26.578 2.121 1 98.44 237 PRO A N 1
ATOM 1921 C CA . PRO A 1 237 ? -4.492 26.203 0.71 1 98.44 237 PRO A CA 1
ATOM 1922 C C . PRO A 1 237 ? -3.682 27.109 -0.207 1 98.44 237 PRO A C 1
ATOM 1924 O O . PRO A 1 237 ? -3.744 28.344 -0.079 1 98.44 237 PRO A O 1
ATOM 1927 N N . ILE A 1 238 ? -2.934 26.594 -1.053 1 97.81 238 ILE A N 1
ATOM 1928 C CA . ILE A 1 238 ? -2.062 27.328 -1.953 1 97.81 238 ILE A CA 1
ATOM 1929 C C . ILE A 1 238 ? -2.359 26.938 -3.4 1 97.81 238 ILE A C 1
ATOM 1931 O O . ILE A 1 238 ? -2.617 25.781 -3.693 1 97.81 238 ILE A O 1
ATOM 1935 N N . CYS A 1 239 ? -2.324 27.859 -4.23 1 96.88 239 CYS A N 1
ATOM 1936 C CA . CYS A 1 239 ? -2.484 27.703 -5.672 1 96.88 239 CYS A CA 1
ATOM 1937 C C . CYS A 1 239 ? -1.71 28.781 -6.422 1 96.88 239 CYS A C 1
ATOM 1939 O O . CYS A 1 239 ? -1.772 29.969 -6.07 1 96.88 239 CYS A O 1
ATOM 1941 N N . ASN A 1 240 ? -0.957 28.328 -7.426 1 96.06 240 ASN A N 1
ATOM 1942 C CA . ASN A 1 240 ? -0.153 29.25 -8.211 1 96.06 240 ASN A CA 1
ATOM 1943 C C . ASN A 1 240 ? 0.731 30.125 -7.312 1 96.06 240 ASN A C 1
ATOM 1945 O O . ASN A 1 240 ? 0.762 31.344 -7.457 1 96.06 240 ASN A O 1
ATOM 1949 N N . ASP A 1 241 ? 1.278 29.562 -6.32 1 92.62 241 ASP A N 1
ATOM 1950 C CA . ASP A 1 241 ? 2.244 30.172 -5.41 1 92.62 241 ASP A CA 1
ATOM 1951 C C . ASP A 1 241 ? 1.593 31.266 -4.562 1 92.62 241 ASP A C 1
ATOM 1953 O O . ASP A 1 241 ? 2.275 32.156 -4.059 1 92.62 241 ASP A O 1
ATOM 1957 N N . LYS A 1 242 ? 0.254 31.203 -4.461 1 95.5 242 LYS A N 1
ATOM 1958 C CA . LYS A 1 242 ? -0.487 32.156 -3.645 1 95.5 242 LYS A CA 1
ATOM 1959 C C . LYS A 1 242 ? -1.503 31.453 -2.754 1 95.5 242 LYS A C 1
ATOM 1961 O O . LYS A 1 242 ? -1.817 30.281 -2.971 1 95.5 242 LYS A O 1
ATOM 1966 N N . LEU A 1 243 ? -1.897 32.219 -1.787 1 96.56 243 LEU A N 1
ATOM 1967 C CA . LEU A 1 243 ? -3.006 31.703 -0.995 1 96.56 243 LEU A CA 1
ATOM 1968 C C . LEU A 1 243 ? -4.242 31.484 -1.864 1 96.56 243 LEU A C 1
ATOM 1970 O O . LEU A 1 243 ? -4.609 32.344 -2.652 1 96.56 243 LEU A O 1
ATOM 1974 N N . TYR A 1 244 ? -4.766 30.328 -1.747 1 97.5 244 TYR A N 1
ATOM 1975 C CA . TYR A 1 244 ? -6.02 30.047 -2.439 1 97.5 244 TYR A CA 1
ATOM 1976 C C . TYR A 1 244 ? -7.184 30.766 -1.77 1 97.5 244 TYR A C 1
ATOM 1978 O O . TYR A 1 244 ? -8.102 31.25 -2.445 1 97.5 244 TYR A O 1
ATOM 1986 N N . CYS A 1 245 ? -7.191 30.797 -0.427 1 96.06 245 CYS A N 1
ATOM 1987 C CA . CYS A 1 245 ? -8.188 31.562 0.297 1 96.06 245 CYS A CA 1
ATOM 1988 C C . CYS A 1 245 ? -7.832 33.062 0.3 1 96.06 245 CYS A C 1
ATOM 1990 O O . CYS A 1 245 ? -6.711 33.406 -0.045 1 96.06 245 CYS A O 1
ATOM 1992 N N . THR A 1 246 ? -8.781 33.906 0.689 1 95.06 246 THR A N 1
ATOM 1993 C CA . THR A 1 246 ? -8.484 35.312 0.778 1 95.06 246 THR A CA 1
ATOM 1994 C C . THR A 1 246 ? -7.598 35.625 1.986 1 95.06 246 THR A C 1
ATOM 1996 O O . THR A 1 246 ? -7.715 34.969 3.021 1 95.06 246 THR A O 1
ATOM 1999 N N . PRO A 1 247 ? -6.746 36.594 1.809 1 92.56 247 PRO A N 1
ATOM 2000 C CA . PRO A 1 247 ? -5.953 37 2.975 1 92.56 247 PRO A CA 1
ATOM 2001 C C . PRO A 1 247 ? -6.816 37.344 4.188 1 92.56 247 PRO A C 1
ATOM 2003 O O . PRO A 1 247 ? -6.422 37.062 5.324 1 92.56 247 PRO A O 1
ATOM 2006 N N . GLN A 1 248 ? -7.973 37.812 3.893 1 93.5 248 GLN A N 1
ATOM 2007 C CA . GLN A 1 248 ? -8.891 38.188 4.969 1 93.5 248 GLN A CA 1
ATOM 2008 C C . GLN A 1 248 ? -9.32 36.969 5.758 1 93.5 248 GLN A C 1
ATOM 2010 O O . GLN A 1 248 ? -9.414 37 6.988 1 93.5 248 GLN A O 1
ATOM 2015 N N . SER A 1 249 ? -9.547 35.875 5.059 1 95.44 249 SER A N 1
ATOM 2016 C CA . SER A 1 249 ? -9.953 34.656 5.719 1 95.44 249 SER A CA 1
ATOM 2017 C C . SER A 1 249 ? -8.867 34.125 6.66 1 95.44 249 SER A C 1
ATOM 2019 O O . SER A 1 249 ? -9.156 33.719 7.781 1 95.44 249 SER A O 1
ATOM 2021 N N . LEU A 1 250 ? -7.688 34.219 6.258 1 97.5 250 LEU A N 1
ATOM 2022 C CA . LEU A 1 250 ? -6.574 33.781 7.09 1 97.5 250 LEU A CA 1
ATOM 2023 C C . LEU A 1 250 ? -6.406 34.688 8.305 1 97.5 250 LEU A C 1
ATOM 2025 O O . LEU A 1 250 ? -6.23 34.219 9.422 1 97.5 250 LEU A O 1
ATOM 2029 N N . GLU A 1 251 ? -6.48 35.969 8.062 1 96.25 251 GLU A N 1
ATOM 2030 C CA . GLU A 1 251 ? -6.309 36.906 9.156 1 96.25 251 GLU A CA 1
ATOM 2031 C C . GLU A 1 251 ? -7.418 36.75 10.195 1 96.25 251 GLU A C 1
ATOM 2033 O O . GLU A 1 251 ? -7.16 36.844 11.398 1 96.25 251 GLU A O 1
ATOM 2038 N N . LEU A 1 252 ? -8.648 36.562 9.688 1 96.31 252 LEU A N 1
ATOM 2039 C CA . LEU A 1 252 ? -9.766 36.344 10.602 1 96.31 252 LEU A CA 1
ATOM 2040 C C . LEU A 1 252 ? -9.547 35.094 11.422 1 96.31 252 LEU A C 1
ATOM 2042 O O . LEU A 1 252 ? -9.828 35.062 12.625 1 96.31 252 LEU A O 1
ATOM 2046 N N . PHE A 1 253 ? -9.094 34.062 10.82 1 98 253 PHE A N 1
ATOM 2047 C CA . PHE A 1 253 ? -8.773 32.812 11.5 1 98 253 PHE A CA 1
ATOM 2048 C C . PHE A 1 253 ? -7.746 33.031 12.602 1 98 253 PHE A C 1
ATOM 2050 O O . PHE A 1 253 ? -7.953 32.656 13.75 1 98 253 PHE A O 1
ATOM 2057 N N . LEU A 1 254 ? -6.688 33.688 12.25 1 97.88 254 LEU A N 1
ATOM 2058 C CA . LEU A 1 254 ? -5.586 33.875 13.188 1 97.88 254 LEU A CA 1
ATOM 2059 C C . LEU A 1 254 ? -6.008 34.812 14.328 1 97.88 254 LEU A C 1
ATOM 2061 O O . LEU A 1 254 ? -5.566 34.625 15.469 1 97.88 254 LEU A O 1
ATOM 2065 N N . LYS A 1 255 ? -6.824 35.812 14 1 96.81 255 LYS A N 1
ATOM 2066 C CA . LYS A 1 255 ? -7.344 36.688 15.031 1 96.81 255 LYS A CA 1
ATOM 2067 C C . LYS A 1 255 ? -8.234 35.938 16.016 1 96.81 255 LYS A C 1
ATOM 2069 O O . LYS A 1 255 ? -8.172 36.156 17.219 1 96.81 255 LYS A O 1
ATOM 2074 N N . ALA A 1 256 ? -9.016 35.062 15.469 1 97 256 ALA A N 1
ATOM 2075 C CA . ALA A 1 256 ? -9.938 34.312 16.297 1 97 256 ALA A CA 1
ATOM 2076 C C . ALA A 1 256 ? -9.195 33.25 17.109 1 97 256 ALA A C 1
ATOM 2078 O O . ALA A 1 256 ? -9.672 32.812 18.156 1 97 256 ALA A O 1
ATOM 2079 N N . LYS A 1 257 ? -8.125 32.812 16.609 1 97.44 257 LYS A N 1
ATOM 2080 C CA . LYS A 1 257 ? -7.324 31.781 17.266 1 97.44 257 LYS A CA 1
ATOM 2081 C C . LYS A 1 257 ? -5.977 32.344 17.719 1 97.44 257 LYS A C 1
ATOM 2083 O O . LYS A 1 257 ? -4.926 31.859 17.281 1 97.44 257 LYS A O 1
ATOM 2088 N N . GLU A 1 258 ? -6.016 33.156 18.656 1 96.25 258 GLU A N 1
ATOM 2089 C CA . GLU A 1 258 ? -4.844 33.906 19.109 1 96.25 258 GLU A CA 1
ATOM 2090 C C . GLU A 1 258 ? -3.773 32.969 19.672 1 96.25 258 GLU A C 1
ATOM 2092 O O . GLU A 1 2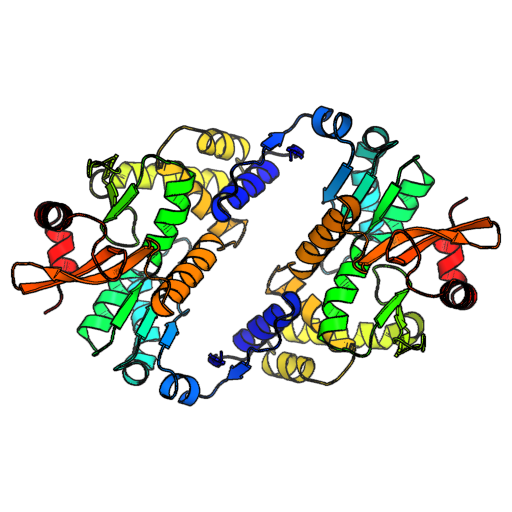58 ? -2.578 33.188 19.453 1 96.25 258 GLU A O 1
ATOM 2097 N N . GLU A 1 259 ? -4.172 31.984 20.328 1 95.44 259 GLU A N 1
ATOM 2098 C CA . GLU A 1 259 ? -3.217 31.031 20.891 1 95.44 259 GLU A CA 1
ATOM 2099 C C . GLU A 1 259 ? -2.436 30.312 19.797 1 95.44 259 GLU A C 1
ATOM 2101 O O . GLU A 1 259 ? -1.242 30.047 19.953 1 95.44 259 GLU A O 1
ATOM 2106 N N . TYR A 1 260 ? -3.195 29.969 18.766 1 97 260 TYR A N 1
ATOM 2107 C CA . TYR A 1 260 ? -2.523 29.359 17.625 1 97 260 TYR A CA 1
ATOM 2108 C C . TYR A 1 260 ? -1.479 30.297 17.031 1 97 260 TYR A C 1
ATOM 2110 O O . TYR A 1 260 ? -0.34 29.906 16.781 1 97 260 TYR A O 1
ATOM 2118 N N . PHE A 1 261 ? -1.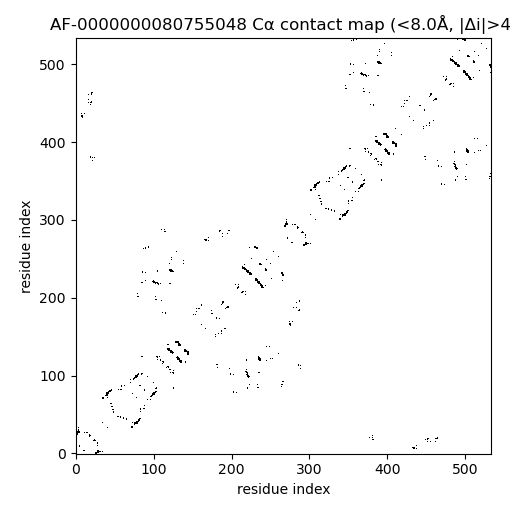852 31.531 16.781 1 97.69 261 PHE A N 1
ATOM 2119 C CA . PHE A 1 261 ? -0.961 32.531 16.203 1 97.69 261 PHE A CA 1
ATOM 2120 C C . PHE A 1 261 ? 0.293 32.688 17.062 1 97.69 261 PHE A C 1
ATOM 2122 O O . PHE A 1 261 ? 1.409 32.688 16.531 1 97.69 261 PHE A O 1
ATOM 2129 N N . GLU A 1 262 ? 0.154 32.781 18.359 1 96.81 262 GLU A N 1
ATOM 2130 C CA . GLU A 1 262 ? 1.298 32.969 19.25 1 96.81 262 GLU A CA 1
ATOM 2131 C C . GLU A 1 262 ? 2.207 31.75 19.25 1 96.81 262 GLU A C 1
ATOM 2133 O O . GLU A 1 262 ? 3.434 31.891 19.297 1 96.81 262 GLU A O 1
ATOM 2138 N N . LYS A 1 263 ? 1.622 30.625 19.172 1 96.06 263 LYS A N 1
ATOM 2139 C CA . LYS A 1 263 ? 2.35 29.359 19.234 1 96.06 263 LYS A CA 1
ATOM 2140 C C . LYS A 1 263 ? 3.24 29.172 18 1 96.06 263 LYS A C 1
ATOM 2142 O O . LYS A 1 263 ? 4.336 28.625 18.109 1 96.06 263 LYS A O 1
ATOM 2147 N N . TYR A 1 264 ? 2.736 29.641 16.875 1 97.75 264 TYR A N 1
ATOM 2148 C CA . TYR A 1 264 ? 3.438 29.328 15.625 1 97.75 264 TYR A CA 1
ATOM 2149 C C . TYR A 1 264 ? 3.941 30.594 14.953 1 97.75 264 TYR A C 1
ATOM 2151 O O . TYR A 1 264 ? 4.254 30.594 13.758 1 97.75 264 TYR A O 1
ATOM 2159 N N . ARG A 1 265 ? 3.947 31.625 15.727 1 97.69 265 ARG A N 1
ATOM 2160 C CA . ARG A 1 265 ? 4.512 32.875 15.227 1 97.69 265 ARG A CA 1
ATOM 2161 C C . ARG A 1 265 ? 6.012 32.75 14.977 1 97.69 265 ARG A C 1
ATOM 2163 O O . ARG A 1 265 ? 6.723 32.125 15.773 1 97.69 265 ARG A O 1
ATOM 2170 N N . LEU A 1 266 ? 6.434 33.219 13.867 1 95.75 266 LEU A N 1
ATOM 2171 C CA . LEU A 1 266 ? 7.848 33.188 13.508 1 95.75 266 LEU A CA 1
ATOM 2172 C C . LEU A 1 266 ? 8.477 34.562 13.664 1 95.75 266 LEU A C 1
ATOM 2174 O O . LEU A 1 266 ? 7.867 35.594 13.289 1 95.75 266 LEU A O 1
ATOM 2178 N N . SER A 1 267 ? 9.539 34.719 14.422 1 81.62 267 SER A N 1
ATOM 2179 C CA . SER A 1 267 ? 10.234 35.969 14.68 1 81.62 267 SER A CA 1
ATOM 2180 C C . SER A 1 267 ? 11.039 36.438 13.461 1 81.62 267 SER A C 1
ATOM 2182 O O . SER A 1 267 ? 11.523 35.594 12.695 1 81.62 267 SER A O 1
ATOM 2184 N N . MET B 1 1 ? -18.234 -1.978 -9.203 1 87.38 1 MET B N 1
ATOM 2185 C CA . MET B 1 1 ? -17.578 -3.105 -8.555 1 87.38 1 MET B CA 1
ATOM 2186 C C . MET B 1 1 ? -18.125 -3.318 -7.148 1 87.38 1 MET B C 1
ATOM 2188 O O . MET B 1 1 ? -18.359 -2.354 -6.414 1 87.38 1 MET B O 1
ATOM 2192 N N . VAL B 1 2 ? -18.453 -4.543 -6.887 1 93.56 2 VAL B N 1
ATOM 2193 C CA . VAL B 1 2 ? -18.984 -4.902 -5.574 1 93.56 2 VAL B CA 1
ATOM 2194 C C . VAL B 1 2 ? -18.016 -5.852 -4.871 1 93.56 2 VAL B C 1
ATOM 2196 O O . VAL B 1 2 ? -17.469 -6.762 -5.492 1 93.56 2 VAL B O 1
ATOM 2199 N N . PHE B 1 3 ? -17.734 -5.527 -3.598 1 95 3 PHE B N 1
ATOM 2200 C CA . PHE B 1 3 ? -16.922 -6.395 -2.748 1 95 3 PHE B CA 1
ATOM 2201 C C . PHE B 1 3 ? -17.812 -7.188 -1.794 1 95 3 PHE B C 1
ATOM 2203 O O . PHE B 1 3 ? -18.406 -6.621 -0.878 1 95 3 PHE B O 1
ATOM 2210 N N . TYR B 1 4 ? -17.875 -8.445 -2.09 1 96.38 4 TYR B N 1
ATOM 2211 C CA . TYR B 1 4 ? -18.562 -9.32 -1.144 1 96.38 4 TYR B CA 1
ATOM 2212 C C . TYR B 1 4 ? -17.672 -9.617 0.059 1 96.38 4 TYR B C 1
ATOM 2214 O O . TYR B 1 4 ? -16.484 -9.938 -0.098 1 96.38 4 TYR B O 1
ATOM 2222 N N . VAL B 1 5 ? -18.25 -9.477 1.246 1 95.94 5 VAL B N 1
ATOM 2223 C CA . VAL B 1 5 ? -17.516 -9.742 2.479 1 95.94 5 VAL B CA 1
ATOM 2224 C C . VAL B 1 5 ? -18.328 -10.688 3.371 1 95.94 5 VAL B C 1
ATOM 2226 O O . VAL B 1 5 ? -19.547 -10.773 3.244 1 95.94 5 VAL B O 1
ATOM 2229 N N . GLU B 1 6 ? -17.609 -11.367 4.309 1 93.88 6 GLU B N 1
ATOM 2230 C CA . GLU B 1 6 ? -18.266 -12.32 5.207 1 93.88 6 GLU B CA 1
ATOM 2231 C C . GLU B 1 6 ? -18.344 -11.766 6.625 1 93.88 6 GLU B C 1
ATOM 2233 O O . GLU B 1 6 ? -19.031 -12.336 7.48 1 93.88 6 GLU B O 1
ATOM 2238 N N . SER B 1 7 ? -17.609 -10.719 6.887 1 93.75 7 SER B N 1
ATOM 2239 C CA . SER B 1 7 ? -17.562 -10.195 8.25 1 93.75 7 SER B CA 1
ATOM 2240 C C . SER B 1 7 ? -17.547 -8.672 8.25 1 93.75 7 SER B C 1
ATOM 2242 O O . SER B 1 7 ? -17.172 -8.047 7.254 1 93.75 7 SER B O 1
ATOM 2244 N N . HIS B 1 8 ? -17.906 -8.164 9.367 1 93.31 8 HIS B N 1
ATOM 2245 C CA . HIS B 1 8 ? -17.859 -6.711 9.523 1 93.31 8 HIS B CA 1
ATOM 2246 C C . HIS B 1 8 ? -16.438 -6.199 9.57 1 93.31 8 HIS B C 1
ATOM 2248 O O . HIS B 1 8 ? -16.156 -5.062 9.172 1 93.31 8 HIS B O 1
ATOM 2254 N N . GLU B 1 9 ? -15.531 -7.02 9.992 1 91.38 9 GLU B N 1
ATOM 2255 C CA . GLU B 1 9 ? -14.117 -6.629 9.969 1 91.38 9 GLU B CA 1
ATOM 2256 C C . GLU B 1 9 ? -13.633 -6.395 8.539 1 91.38 9 GLU B C 1
ATOM 2258 O O . GLU B 1 9 ? -12.992 -5.379 8.258 1 91.38 9 GLU B O 1
ATOM 2263 N N . GLN B 1 10 ? -14 -7.324 7.684 1 91.25 10 GLN B N 1
ATOM 2264 C CA . GLN B 1 10 ? -13.633 -7.18 6.277 1 91.25 10 GLN B CA 1
ATOM 2265 C C . GLN B 1 10 ? -14.273 -5.938 5.668 1 91.25 10 GLN B C 1
ATOM 2267 O O . GLN B 1 10 ? -13.625 -5.199 4.922 1 91.25 10 GLN B O 1
ATOM 2272 N N . ALA B 1 11 ? -15.43 -5.727 6.047 1 92.62 11 ALA B N 1
ATOM 2273 C CA . ALA B 1 11 ? -16.141 -4.559 5.543 1 92.62 11 ALA B CA 1
ATOM 2274 C C . ALA B 1 11 ? -15.477 -3.264 5.988 1 92.62 11 ALA B C 1
ATOM 2276 O O . ALA B 1 11 ? -15.242 -2.363 5.18 1 92.62 11 ALA B O 1
ATOM 2277 N N . CYS B 1 12 ? -15.117 -3.203 7.262 1 88.88 12 CYS B N 1
ATOM 2278 C CA . CYS B 1 12 ? -14.461 -2.02 7.805 1 88.88 12 CYS B CA 1
ATOM 2279 C C . CYS B 1 12 ? -13.117 -1.778 7.125 1 88.88 12 CYS B C 1
ATOM 2281 O O . CYS B 1 12 ? -12.805 -0.647 6.754 1 88.88 12 CYS B O 1
ATOM 2283 N N . ARG B 1 13 ? -12.398 -2.85 6.887 1 88.38 13 ARG B N 1
ATOM 2284 C CA . ARG B 1 13 ? -11.086 -2.738 6.254 1 88.38 13 ARG B CA 1
ATOM 2285 C C . ARG B 1 13 ? -11.211 -2.176 4.84 1 88.38 13 ARG B C 1
ATOM 2287 O O . ARG B 1 13 ? -10.453 -1.279 4.457 1 88.38 13 ARG B O 1
ATOM 2294 N N . LEU B 1 14 ? -12.148 -2.666 4.148 1 89.44 14 LEU B N 1
ATOM 2295 C CA . LEU B 1 14 ? -12.352 -2.234 2.771 1 89.44 14 LEU B CA 1
ATOM 2296 C C . LEU B 1 14 ? -12.836 -0.789 2.721 1 89.44 14 LEU B C 1
ATOM 2298 O O . LEU B 1 14 ? -12.273 0.035 1.996 1 89.44 14 LEU B O 1
ATOM 2302 N N . GLU B 1 15 ? -13.75 -0.488 3.461 1 86.75 15 GLU B N 1
ATOM 2303 C CA . GLU B 1 15 ? -14.336 0.849 3.441 1 86.75 15 GLU B CA 1
ATOM 2304 C C . GLU B 1 15 ? -13.32 1.901 3.889 1 86.75 15 GLU B C 1
ATOM 2306 O O . GLU B 1 15 ? -13.25 2.984 3.305 1 86.75 15 GLU B O 1
ATOM 2311 N N . CYS B 1 16 ? -12.539 1.544 4.875 1 85.12 16 CYS B N 1
ATOM 2312 C CA . CYS B 1 16 ? -11.477 2.449 5.297 1 85.12 16 CYS B CA 1
ATOM 2313 C C . CYS B 1 16 ? -10.43 2.609 4.207 1 85.12 16 CYS B C 1
ATOM 2315 O O . CYS B 1 16 ? -9.922 3.709 3.984 1 85.12 16 CYS B O 1
ATOM 2317 N N . SER B 1 17 ? -10.141 1.521 3.559 1 85.69 17 SER B N 1
ATOM 2318 C CA . SER B 1 17 ? -9.188 1.576 2.455 1 85.69 17 SER B CA 1
ATOM 2319 C C . SER B 1 17 ? -9.711 2.439 1.312 1 85.69 17 SER B C 1
ATOM 2321 O O . SER B 1 17 ? -8.961 3.219 0.721 1 85.69 17 SER B O 1
ATOM 2323 N N . PHE B 1 18 ? -11.023 2.254 1.01 1 85.5 18 PHE B N 1
ATOM 2324 C CA . PHE B 1 18 ? -11.625 3.064 -0.04 1 85.5 18 PHE B CA 1
ATOM 2325 C C . PHE B 1 18 ? -11.516 4.547 0.289 1 85.5 18 PHE B C 1
ATOM 2327 O O . PHE B 1 18 ? -11.18 5.359 -0.579 1 85.5 18 PHE B O 1
ATOM 2334 N N . GLN B 1 19 ? -11.703 4.836 1.476 1 81.5 19 GLN B N 1
ATOM 2335 C CA . GLN B 1 19 ? -11.625 6.223 1.921 1 81.5 19 GLN B CA 1
ATOM 2336 C C . GLN B 1 19 ? -10.203 6.754 1.822 1 81.5 19 GLN B C 1
ATOM 2338 O O . GLN B 1 19 ? -9.977 7.863 1.33 1 81.5 19 GLN B O 1
ATOM 2343 N N . ASP B 1 20 ? -9.273 5.938 2.262 1 83.5 20 ASP B N 1
ATOM 2344 C CA . ASP B 1 20 ? -7.871 6.355 2.262 1 83.5 20 ASP B CA 1
ATOM 2345 C C . ASP B 1 20 ? -7.352 6.531 0.836 1 83.5 20 ASP B C 1
ATOM 2347 O O . ASP B 1 20 ? -6.457 7.344 0.592 1 83.5 20 ASP B O 1
ATOM 2351 N N . HIS B 1 21 ? -7.93 5.797 -0.038 1 84.25 21 HIS B N 1
ATOM 2352 C CA . HIS B 1 21 ? -7.508 5.863 -1.433 1 84.25 21 HIS B CA 1
ATOM 2353 C C . HIS B 1 21 ? -8.422 6.785 -2.238 1 84.25 21 HIS B C 1
ATOM 2355 O O . HIS B 1 21 ? -8.25 6.93 -3.451 1 84.25 21 HIS B O 1
ATOM 2361 N N . LEU B 1 22 ? -9.484 7.305 -1.604 1 81.5 22 LEU B N 1
ATOM 2362 C CA . LEU B 1 22 ? -10.438 8.242 -2.182 1 81.5 22 LEU B CA 1
ATOM 2363 C C . LEU B 1 22 ? -11.211 7.602 -3.326 1 81.5 22 LEU B C 1
ATOM 2365 O O . LEU B 1 22 ? -11.383 8.203 -4.387 1 81.5 22 LEU B O 1
ATOM 2369 N N . VAL B 1 23 ? -11.492 6.375 -3.17 1 82.81 23 VAL B N 1
ATOM 2370 C CA . VAL B 1 23 ? -12.281 5.629 -4.145 1 82.81 23 VAL B CA 1
ATOM 2371 C C . VAL B 1 23 ? -13.766 5.719 -3.793 1 82.81 23 VAL B C 1
ATOM 2373 O O . VAL B 1 23 ? -14.164 5.363 -2.684 1 82.81 23 VAL B O 1
ATOM 2376 N N . GLN B 1 24 ? -14.711 6.203 -4.68 1 77.75 24 GLN B N 1
ATOM 2377 C CA . GLN B 1 24 ? -16.109 6.441 -4.363 1 77.75 24 GLN B CA 1
ATOM 2378 C C . GLN B 1 24 ? -17.016 5.395 -5.02 1 77.75 24 GLN B C 1
ATOM 2380 O O . GLN B 1 24 ? -18.141 5.164 -4.57 1 77.75 24 GLN B O 1
ATOM 2385 N N . LYS B 1 25 ? -16.609 4.66 -6 1 82 25 LYS B N 1
ATOM 2386 C CA . LYS B 1 25 ? -17.531 3.898 -6.832 1 82 25 LYS B CA 1
ATOM 2387 C C . LYS B 1 25 ? -17.562 2.432 -6.418 1 82 25 LYS B C 1
ATOM 2389 O O . LYS B 1 25 ? -18.203 1.608 -7.078 1 82 25 LYS B O 1
ATOM 2394 N N . TRP B 1 26 ? -17.047 2.133 -5.234 1 86.06 26 TRP B N 1
ATOM 2395 C CA . TRP B 1 26 ? -17.031 0.732 -4.828 1 86.06 26 TRP B CA 1
ATOM 2396 C C . TRP B 1 26 ? -18.016 0.486 -3.684 1 86.06 26 TRP B C 1
ATOM 2398 O O . TRP B 1 26 ? -18.219 1.356 -2.834 1 86.06 26 TRP B O 1
ATOM 2408 N N . ARG B 1 27 ? -18.703 -0.626 -3.736 1 90.94 27 ARG B N 1
ATOM 2409 C CA . ARG B 1 27 ? -19.703 -0.997 -2.736 1 90.94 27 ARG B CA 1
ATOM 2410 C C . ARG B 1 27 ? -19.312 -2.275 -2.01 1 90.94 27 ARG B C 1
ATOM 2412 O O . ARG B 1 27 ? -18.703 -3.17 -2.604 1 90.94 27 ARG B O 1
ATOM 2419 N N . VAL B 1 28 ? -19.625 -2.342 -0.757 1 94.38 28 VAL B N 1
ATOM 2420 C CA . VAL B 1 28 ? -19.438 -3.535 0.062 1 94.38 28 VAL B CA 1
ATOM 2421 C C . VAL B 1 28 ? -20.781 -4.227 0.284 1 94.38 28 VAL B C 1
ATOM 2423 O O . VAL B 1 28 ? -21.781 -3.566 0.565 1 94.38 28 VAL B O 1
ATOM 2426 N N . SER B 1 29 ? -20.859 -5.523 0.093 1 96.5 29 SER B N 1
ATOM 2427 C CA . SER B 1 29 ? -22.094 -6.285 0.24 1 96.5 29 SER B CA 1
ATOM 2428 C C . SER B 1 29 ? -21.875 -7.551 1.062 1 96.5 29 SER B C 1
ATOM 2430 O O . SER B 1 29 ? -20.812 -8.18 0.959 1 96.5 29 SER B O 1
ATOM 2432 N N . PHE B 1 30 ? -22.953 -7.902 1.904 1 96.19 30 PHE B N 1
ATOM 2433 C CA . PHE B 1 30 ? -22.953 -9.164 2.639 1 96.19 30 PHE B CA 1
ATOM 2434 C C . PHE B 1 30 ? -23.828 -10.195 1.93 1 96.19 30 PHE B C 1
ATOM 2436 O O . PHE B 1 30 ? -23.953 -11.336 2.387 1 96.19 30 PHE B O 1
ATOM 2443 N N . ASP B 1 31 ? -24.391 -9.805 0.815 1 95.62 31 ASP B N 1
ATOM 2444 C CA . ASP B 1 31 ? -25.359 -10.633 0.117 1 95.62 31 ASP B CA 1
ATOM 2445 C C . ASP B 1 31 ? -24.688 -11.492 -0.954 1 95.62 31 ASP B C 1
ATOM 2447 O O . ASP B 1 31 ? -24.156 -10.961 -1.929 1 95.62 31 ASP B O 1
ATOM 2451 N N . GLN B 1 32 ? -24.906 -12.727 -0.875 1 94.75 32 GLN B N 1
ATOM 2452 C CA . GLN B 1 32 ? -24.328 -13.656 -1.827 1 94.75 32 GLN B CA 1
ATOM 2453 C C . GLN B 1 32 ? -24.859 -13.422 -3.236 1 94.75 32 GLN B C 1
ATOM 2455 O O . GLN B 1 32 ? -24.266 -13.875 -4.215 1 94.75 32 GLN B O 1
ATOM 2460 N N . ALA B 1 33 ? -25.922 -12.805 -3.336 1 94.81 33 ALA B N 1
ATOM 2461 C CA . ALA B 1 33 ? -26.469 -12.453 -4.645 1 94.81 33 ALA B CA 1
ATOM 2462 C C . ALA B 1 33 ? -25.453 -11.648 -5.461 1 94.81 33 ALA B C 1
ATOM 2464 O O . ALA B 1 33 ? -25.469 -11.688 -6.691 1 94.81 33 ALA B O 1
ATOM 2465 N N . SER B 1 34 ? -24.547 -10.961 -4.742 1 95.31 34 SER B N 1
ATOM 2466 C CA . SER B 1 34 ? -23.516 -10.203 -5.445 1 95.31 34 SER B CA 1
ATOM 2467 C C . SER B 1 34 ? -22.594 -11.125 -6.23 1 95.31 34 SER B C 1
ATOM 2469 O O . SER B 1 34 ? -22.094 -10.75 -7.293 1 95.31 34 SER B O 1
ATOM 2471 N N . ILE B 1 35 ? -22.375 -12.305 -5.699 1 94.81 35 ILE B N 1
ATOM 2472 C CA . ILE B 1 35 ? -21.578 -13.297 -6.402 1 94.81 35 ILE B CA 1
ATOM 2473 C C . ILE B 1 35 ? -22.359 -13.852 -7.59 1 94.81 35 ILE B C 1
ATOM 2475 O O . ILE B 1 35 ? -21.844 -13.906 -8.711 1 94.81 35 ILE B O 1
ATOM 2479 N N . ILE B 1 36 ? -23.625 -14.156 -7.355 1 95.5 36 ILE B N 1
ATOM 2480 C CA . ILE B 1 36 ? -24.484 -14.781 -8.344 1 95.5 36 ILE B CA 1
ATOM 2481 C C . ILE B 1 36 ? -24.656 -13.852 -9.547 1 95.5 36 ILE B C 1
ATOM 2483 O O . ILE B 1 36 ? -24.641 -14.305 -10.695 1 95.5 36 ILE B O 1
ATOM 2487 N N . ASN B 1 37 ? -24.734 -12.617 -9.312 1 95.25 37 ASN B N 1
ATOM 2488 C CA . ASN B 1 37 ? -25.062 -11.648 -10.352 1 95.25 37 ASN B CA 1
ATOM 2489 C C . ASN B 1 37 ? -23.812 -11.148 -11.07 1 95.25 37 ASN B C 1
ATOM 2491 O O . ASN B 1 37 ? -23.891 -10.281 -11.945 1 95.25 37 ASN B O 1
ATOM 2495 N N . SER B 1 38 ? -22.656 -11.656 -10.727 1 95.31 38 SER B N 1
ATOM 2496 C CA . SER B 1 38 ? -21.406 -11.219 -11.352 1 95.31 38 SER B CA 1
ATOM 2497 C C . SER B 1 38 ? -20.953 -12.211 -12.414 1 95.31 38 SER B C 1
ATOM 2499 O O . SER B 1 38 ? -21.109 -13.422 -12.25 1 95.31 38 SER B O 1
ATOM 2501 N N . ASP B 1 39 ? -20.344 -11.688 -13.453 1 94.81 39 ASP B N 1
ATOM 2502 C CA . ASP B 1 39 ? -19.75 -12.531 -14.492 1 94.81 39 ASP B CA 1
ATOM 2503 C C . ASP B 1 39 ? -18.312 -12.891 -14.164 1 94.81 39 ASP B C 1
ATOM 2505 O O . ASP B 1 39 ? -17.812 -13.945 -14.578 1 94.81 39 ASP B O 1
ATOM 2509 N N . THR B 1 40 ? -17.656 -11.969 -13.547 1 95.62 40 THR B N 1
ATOM 2510 C CA . THR B 1 40 ? -16.266 -12.156 -13.148 1 95.62 40 THR B CA 1
ATOM 2511 C C . THR B 1 40 ? -16.109 -12.047 -11.633 1 95.62 40 THR B C 1
ATOM 2513 O O . THR B 1 40 ? -16.609 -11.102 -11.023 1 95.62 40 THR B O 1
ATOM 2516 N N . ILE B 1 41 ? -15.469 -12.977 -11.086 1 96.56 41 ILE B N 1
ATOM 2517 C CA . ILE B 1 41 ? -15.227 -13.008 -9.648 1 96.56 41 ILE B CA 1
ATOM 2518 C C . ILE B 1 41 ? -13.727 -12.914 -9.383 1 96.56 41 ILE B C 1
ATOM 2520 O O . ILE B 1 41 ? -12.938 -13.703 -9.914 1 96.56 41 ILE B O 1
ATOM 2524 N N . LEU B 1 42 ? -13.297 -11.938 -8.68 1 96.88 42 LEU B N 1
ATOM 2525 C CA . LEU B 1 42 ? -11.977 -11.898 -8.062 1 96.88 42 LEU B CA 1
ATOM 2526 C C . LEU B 1 42 ? -12.008 -12.523 -6.668 1 96.88 42 LEU B C 1
ATOM 2528 O O . LEU B 1 42 ? -12.508 -11.914 -5.723 1 96.88 42 LEU B O 1
ATOM 2532 N N . PHE B 1 43 ? -11.484 -13.656 -6.578 1 96.56 43 PHE B N 1
ATOM 2533 C CA . PHE B 1 43 ? -11.547 -14.398 -5.324 1 96.56 43 PHE B CA 1
ATOM 2534 C C . PHE B 1 43 ? -10.289 -14.156 -4.492 1 96.56 43 PHE B C 1
ATOM 2536 O O . PHE B 1 43 ? -9.234 -14.734 -4.766 1 96.56 43 PHE B O 1
ATOM 2543 N N . ILE B 1 44 ? -10.367 -13.32 -3.479 1 92.56 44 ILE B N 1
ATOM 2544 C CA . ILE B 1 44 ? -9.289 -13.008 -2.547 1 92.56 44 ILE B CA 1
ATOM 2545 C C . ILE B 1 44 ? -9.641 -13.547 -1.158 1 92.56 44 ILE B C 1
ATOM 2547 O O . ILE B 1 44 ? -10.156 -12.805 -0.314 1 92.56 44 ILE B O 1
ATOM 2551 N N . ALA B 1 45 ? -9.469 -14.75 -0.973 1 84.56 45 ALA B N 1
ATOM 2552 C CA . ALA B 1 45 ? -9.828 -15.367 0.302 1 84.56 45 ALA B CA 1
ATOM 2553 C C . ALA B 1 45 ? -8.875 -16.5 0.651 1 84.56 45 ALA B C 1
ATOM 2555 O O . ALA B 1 45 ? -8.219 -17.062 -0.231 1 84.56 45 ALA B O 1
ATOM 2556 N N . GLY B 1 46 ? -8.773 -16.609 1.922 1 84.12 46 GLY B N 1
ATOM 2557 C CA . GLY B 1 46 ? -7.961 -17.719 2.4 1 84.12 46 GLY B CA 1
ATOM 2558 C C . GLY B 1 46 ? -7.188 -17.391 3.664 1 84.12 46 GLY B C 1
ATOM 2559 O O . GLY B 1 46 ? -7.164 -16.25 4.102 1 84.12 46 GLY B O 1
ATOM 2560 N N . THR B 1 47 ? -6.746 -18.406 4.188 1 81.94 47 THR B N 1
ATOM 2561 C CA . THR B 1 47 ? -5.918 -18.281 5.379 1 81.94 47 THR B CA 1
ATOM 2562 C C . THR B 1 47 ? -4.465 -18 5 1 81.94 47 THR B C 1
ATOM 2564 O O . THR B 1 47 ? -4.016 -18.391 3.922 1 81.94 47 THR B O 1
ATOM 2567 N N . LYS B 1 48 ? -3.859 -17.234 5.914 1 71.44 48 LYS B N 1
ATOM 2568 C CA . LYS B 1 48 ? -2.438 -16.969 5.715 1 71.44 48 LYS B CA 1
ATOM 2569 C C . LYS B 1 48 ? -1.587 -18.156 6.188 1 71.44 48 LYS B C 1
ATOM 2571 O O . LYS B 1 48 ? -1.972 -18.859 7.113 1 71.44 48 LYS B O 1
ATOM 2576 N N . THR B 1 49 ? -0.541 -18.219 5.395 1 61.69 49 THR B N 1
ATOM 2577 C CA . THR B 1 49 ? 0.404 -19.25 5.789 1 61.69 49 THR B CA 1
ATOM 2578 C C . THR B 1 49 ? 0.917 -19 7.203 1 61.69 49 THR B C 1
ATOM 2580 O O . THR B 1 49 ? 1.276 -17.875 7.555 1 61.69 49 THR B O 1
ATOM 2583 N N . ALA B 1 50 ? 0.741 -19.969 8.016 1 58.41 50 ALA B N 1
ATOM 2584 C CA . ALA B 1 50 ? 1.424 -19.875 9.305 1 58.41 50 ALA B CA 1
ATOM 2585 C C . ALA B 1 50 ? 2.936 -19.984 9.133 1 58.41 50 ALA B C 1
ATOM 2587 O O . ALA B 1 50 ? 3.418 -20.594 8.18 1 58.41 50 ALA B O 1
ATOM 2588 N N . ALA B 1 51 ? 3.779 -19.203 9.883 1 56.91 51 ALA B N 1
ATOM 2589 C CA . ALA B 1 51 ? 5.238 -19.266 9.844 1 56.91 51 ALA B CA 1
ATOM 2590 C C . ALA B 1 51 ? 5.719 -20.703 9.672 1 56.91 51 ALA B C 1
ATOM 2592 O O . ALA B 1 51 ? 6.645 -20.969 8.898 1 56.91 51 ALA B O 1
ATOM 2593 N N . GLN B 1 52 ? 5.047 -21.641 10.266 1 53.5 52 GLN B N 1
ATOM 2594 C CA . GLN B 1 52 ? 5.5 -23.031 10.227 1 53.5 52 GLN B CA 1
ATOM 2595 C C . GLN B 1 52 ? 4.582 -23.891 9.359 1 53.5 52 GLN B C 1
ATOM 2597 O O . GLN B 1 52 ? 4.742 -25.109 9.289 1 53.5 52 GLN B O 1
ATOM 2602 N N . GLY B 1 53 ? 3.797 -23.234 8.758 1 60.16 53 GLY B N 1
ATOM 2603 C CA . GLY B 1 53 ? 2.811 -24.016 8.023 1 60.16 53 GLY B CA 1
ATOM 2604 C C . GLY B 1 53 ? 3.297 -24.453 6.656 1 60.16 53 GLY B C 1
ATOM 2605 O O . GLY B 1 53 ? 4.195 -23.828 6.082 1 60.16 53 GLY B O 1
ATOM 2606 N N . SER B 1 54 ? 2.838 -25.703 6.215 1 64.5 54 SER B N 1
ATOM 2607 C CA . SER B 1 54 ? 3.16 -26.234 4.898 1 64.5 54 SER B CA 1
ATOM 2608 C C . SER B 1 54 ? 2.172 -25.75 3.846 1 64.5 54 SER B C 1
ATOM 2610 O O . SER B 1 54 ? 1.059 -25.328 4.176 1 64.5 54 SER B O 1
ATOM 2612 N N . LYS B 1 55 ? 2.586 -25.625 2.619 1 72.5 55 LYS B N 1
ATOM 2613 C CA . LYS B 1 55 ? 1.7 -25.297 1.507 1 72.5 55 LYS B CA 1
ATOM 2614 C C . LYS B 1 55 ? 0.523 -26.266 1.438 1 72.5 55 LYS B C 1
ATOM 2616 O O . LYS B 1 55 ? -0.587 -25.875 1.07 1 72.5 55 LYS B O 1
ATOM 2621 N N . ASN B 1 56 ? 0.768 -27.516 1.881 1 75.06 56 ASN B N 1
ATOM 2622 C CA . ASN B 1 56 ? -0.309 -28.5 1.886 1 75.06 56 ASN B CA 1
ATOM 2623 C C . ASN B 1 56 ? -1.379 -28.172 2.918 1 75.06 56 ASN B C 1
ATOM 2625 O O . ASN B 1 56 ? -2.57 -28.344 2.668 1 75.06 56 ASN B O 1
ATOM 2629 N N . ASP B 1 57 ? -1.002 -27.766 4.012 1 79.94 57 ASP B N 1
ATOM 2630 C CA . ASP B 1 57 ? -1.96 -27.328 5.023 1 79.94 57 ASP B CA 1
ATOM 2631 C C . ASP B 1 57 ? -2.785 -26.141 4.527 1 79.94 57 ASP B C 1
ATOM 2633 O O . ASP B 1 57 ? -4 -26.094 4.734 1 79.94 57 ASP B O 1
ATOM 2637 N N . LEU B 1 58 ? -2.182 -25.391 3.807 1 87.69 58 LEU B N 1
ATOM 2638 C CA . LEU B 1 58 ? -2.865 -24.234 3.254 1 87.69 58 LEU B CA 1
ATOM 2639 C C . LEU B 1 58 ? -3.889 -24.656 2.203 1 87.69 58 LEU B C 1
ATOM 2641 O O . LEU B 1 58 ? -4.977 -24.078 2.129 1 87.69 58 LEU B O 1
ATOM 2645 N N . PHE B 1 59 ? -3.533 -25.688 1.479 1 91.75 59 PHE B N 1
ATOM 2646 C CA . PHE B 1 59 ? -4.457 -26.188 0.468 1 91.75 59 PHE B CA 1
ATOM 2647 C C . PHE B 1 59 ? -5.734 -26.719 1.114 1 91.75 59 PHE B C 1
ATOM 2649 O O . PHE B 1 59 ? -6.84 -26.391 0.677 1 91.75 59 PHE B O 1
ATOM 2656 N N . THR B 1 60 ? -5.578 -27.5 2.119 1 92.19 60 THR B N 1
ATOM 2657 C CA . THR B 1 60 ? -6.73 -28.094 2.777 1 92.19 60 THR B CA 1
ATOM 2658 C C . THR B 1 60 ? -7.656 -27.016 3.338 1 92.19 60 THR B C 1
ATOM 2660 O O . THR B 1 60 ? -8.867 -27.062 3.137 1 92.19 60 THR B O 1
ATOM 2663 N N . SER B 1 61 ? -7.102 -26.062 3.951 1 91.75 61 SER B N 1
ATOM 2664 C CA . SER B 1 61 ? -7.883 -25 4.562 1 91.75 61 SER B CA 1
ATOM 2665 C C . SER B 1 61 ? -8.57 -24.141 3.502 1 91.75 61 SER B C 1
ATOM 2667 O O . SER B 1 61 ? -9.773 -23.875 3.588 1 91.75 61 SER B O 1
ATOM 2669 N N . ASN B 1 62 ? -7.844 -23.797 2.486 1 94.19 62 ASN B N 1
ATOM 2670 C CA . ASN B 1 62 ? -8.383 -22.875 1.492 1 94.19 62 ASN B CA 1
ATOM 2671 C C . ASN B 1 62 ? -9.32 -23.578 0.518 1 94.19 62 ASN B C 1
ATOM 2673 O O . ASN B 1 62 ? -10.219 -22.953 -0.05 1 94.19 62 ASN B O 1
ATOM 2677 N N . LYS B 1 63 ? -9.086 -24.844 0.37 1 95.31 63 LYS B N 1
ATOM 2678 C CA . LYS B 1 63 ? -10.039 -25.641 -0.386 1 95.31 63 LYS B CA 1
ATOM 2679 C C . LYS B 1 63 ? -11.414 -25.641 0.281 1 95.31 63 LYS B C 1
ATOM 2681 O O . LYS B 1 63 ? -12.438 -25.531 -0.396 1 95.31 63 LYS B O 1
ATOM 2686 N N . LYS B 1 64 ? -11.375 -25.734 1.57 1 94.25 64 LYS B N 1
ATOM 2687 C CA . LYS B 1 64 ? -12.633 -25.688 2.316 1 94.25 64 LYS B CA 1
ATOM 2688 C C . LYS B 1 64 ? -13.312 -24.328 2.154 1 94.25 64 LYS B C 1
ATOM 2690 O O . LYS B 1 64 ? -14.531 -24.25 1.961 1 94.25 64 LYS B O 1
ATOM 2695 N N . ILE B 1 65 ? -12.578 -23.359 2.184 1 94.12 65 ILE B N 1
ATOM 2696 C CA . ILE B 1 65 ? -13.125 -22 2.074 1 94.12 65 ILE B CA 1
ATOM 2697 C C . ILE B 1 65 ? -13.727 -21.812 0.687 1 94.12 65 ILE B C 1
ATOM 2699 O O . ILE B 1 65 ? -14.898 -21.422 0.56 1 94.12 65 ILE B O 1
ATOM 2703 N N . ILE B 1 66 ? -12.992 -22.078 -0.291 1 95.5 66 ILE B N 1
ATOM 2704 C CA . ILE B 1 66 ? -13.469 -21.828 -1.645 1 95.5 66 ILE B CA 1
ATOM 2705 C C . ILE B 1 66 ? -14.617 -22.781 -1.971 1 95.5 66 ILE B C 1
ATOM 2707 O O . ILE B 1 66 ? -15.5 -22.453 -2.764 1 95.5 66 ILE B O 1
ATOM 2711 N N . GLY B 1 67 ? -14.609 -23.953 -1.354 1 95.69 67 GLY B N 1
ATOM 2712 C CA . GLY B 1 67 ? -15.664 -24.938 -1.558 1 95.69 67 GLY B CA 1
ATOM 2713 C C . GLY B 1 67 ? -17.047 -24.391 -1.265 1 95.69 67 GLY B C 1
ATOM 2714 O O . GLY B 1 67 ? -18.031 -24.812 -1.883 1 95.69 67 GLY B O 1
ATOM 2715 N N . HIS B 1 68 ? -17.125 -23.438 -0.399 1 94.75 68 HIS B N 1
ATOM 2716 C CA . HIS B 1 68 ? -18.406 -22.844 -0.009 1 94.75 68 HIS B CA 1
ATOM 2717 C C . HIS B 1 68 ? -18.969 -21.984 -1.128 1 94.75 68 HIS B C 1
ATOM 2719 O O . HIS B 1 68 ? -20.172 -21.703 -1.152 1 94.75 68 HIS B O 1
ATOM 2725 N N . TYR B 1 69 ? -18.125 -21.656 -2.051 1 95.31 69 TYR B N 1
ATOM 2726 C CA . TYR B 1 69 ? -18.562 -20.688 -3.051 1 95.31 69 TYR B CA 1
ATOM 2727 C C . TYR B 1 69 ? -18.547 -21.312 -4.445 1 95.31 69 TYR B C 1
ATOM 2729 O O . TYR B 1 69 ? -18.953 -20.672 -5.414 1 95.31 69 TYR B O 1
ATOM 2737 N N . LEU B 1 70 ? -18.141 -22.516 -4.57 1 96.38 70 LEU B N 1
ATOM 2738 C CA . LEU B 1 70 ? -17.891 -23.141 -5.867 1 96.38 70 LEU B CA 1
ATOM 2739 C C . LEU B 1 70 ? -19.141 -23.094 -6.734 1 96.38 70 LEU B C 1
ATOM 2741 O O . LEU B 1 70 ? -19.094 -22.641 -7.879 1 96.38 70 LEU B O 1
ATOM 2745 N N . GLN B 1 71 ? -20.234 -23.484 -6.156 1 95.62 71 GLN B N 1
ATOM 2746 C CA . GLN B 1 71 ? -21.469 -23.562 -6.93 1 95.62 71 GLN B CA 1
ATOM 2747 C C . GLN B 1 71 ? -21.938 -22.172 -7.367 1 95.62 71 GLN B C 1
ATOM 2749 O O . GLN B 1 71 ? -22.531 -22.016 -8.438 1 95.62 71 GLN B O 1
ATOM 2754 N N . LEU B 1 72 ? -21.641 -21.141 -6.617 1 96.56 72 LEU B N 1
ATOM 2755 C CA . LEU B 1 72 ? -22.016 -19.781 -6.941 1 96.56 72 LEU B CA 1
ATOM 2756 C C . LEU B 1 72 ? -21.156 -19.219 -8.078 1 96.56 72 LEU B C 1
ATOM 2758 O O . LEU B 1 72 ? -21.531 -18.234 -8.711 1 96.56 72 LEU B O 1
ATOM 2762 N N . MET B 1 73 ? -20.031 -19.922 -8.328 1 96.31 73 MET B N 1
ATOM 2763 C CA . MET B 1 73 ? -19.062 -19.375 -9.273 1 96.31 73 MET B CA 1
ATOM 2764 C C . MET B 1 73 ? -19.094 -20.156 -10.586 1 96.31 73 MET B C 1
ATOM 2766 O O . MET B 1 73 ? -18.375 -19.812 -11.531 1 96.31 73 MET B O 1
ATOM 2770 N N . SER B 1 74 ? -19.922 -21.141 -10.672 1 96.69 74 SER B N 1
ATOM 2771 C CA . SER B 1 74 ? -20.031 -21.938 -11.891 1 96.69 74 SER B CA 1
ATOM 2772 C C . SER B 1 74 ? -20.422 -21.062 -13.078 1 96.69 74 SER B C 1
ATOM 2774 O O . SER B 1 74 ? -21.297 -20.203 -12.961 1 96.69 74 SER B O 1
ATOM 2776 N N . GLY B 1 75 ? -19.766 -21.312 -14.211 1 96.56 75 GLY B N 1
ATOM 2777 C CA . GLY B 1 75 ? -20.062 -20.594 -15.43 1 96.56 75 GLY B CA 1
ATOM 2778 C C . GLY B 1 75 ? -19.438 -19.219 -15.477 1 96.56 75 GLY B C 1
ATOM 2779 O O . GLY B 1 75 ? -19.688 -18.438 -16.406 1 96.56 75 GLY B O 1
ATOM 2780 N N . LYS B 1 76 ? -18.594 -18.891 -14.578 1 96.62 76 LYS B N 1
ATOM 2781 C CA . LYS B 1 76 ? -18.078 -17.531 -14.469 1 96.62 76 LYS B CA 1
ATOM 2782 C C . LYS B 1 76 ? -16.578 -17.484 -14.75 1 96.62 76 LYS B C 1
ATOM 2784 O O . LYS B 1 76 ? -15.93 -18.531 -14.883 1 96.62 76 LYS B O 1
ATOM 2789 N N . ASN B 1 77 ? -16.047 -16.281 -14.922 1 96.5 77 ASN B N 1
ATOM 2790 C CA . ASN B 1 77 ? -14.617 -16.031 -14.906 1 96.5 77 ASN B CA 1
ATOM 2791 C C . ASN B 1 77 ? -14.102 -15.836 -13.484 1 96.5 77 ASN B C 1
ATOM 2793 O O . ASN B 1 77 ? -14.594 -14.977 -12.75 1 96.5 77 ASN B O 1
ATOM 2797 N N . ILE B 1 78 ? -13.172 -16.594 -13.188 1 97.12 78 ILE B N 1
ATOM 2798 C CA . ILE B 1 78 ? -12.633 -16.531 -11.828 1 97.12 78 ILE B CA 1
ATOM 2799 C C . ILE B 1 78 ? -11.172 -16.094 -11.875 1 97.12 78 ILE B C 1
ATOM 2801 O O . ILE B 1 78 ? -10.336 -16.734 -12.508 1 97.12 78 ILE B O 1
ATOM 2805 N N . ILE B 1 79 ? -10.844 -14.945 -11.289 1 97.62 79 ILE B N 1
ATOM 2806 C CA . ILE B 1 79 ? -9.469 -14.547 -11 1 97.62 79 ILE B CA 1
ATOM 2807 C C . ILE B 1 79 ? -9.086 -15 -9.594 1 97.62 79 ILE B C 1
ATOM 2809 O O . ILE B 1 79 ? -9.633 -14.5 -8.602 1 97.62 79 ILE B O 1
ATOM 2813 N N . LEU B 1 80 ? -8.188 -15.875 -9.539 1 97.75 80 LEU B N 1
ATOM 2814 C CA . LEU B 1 80 ? -7.887 -16.562 -8.289 1 97.75 80 LEU B CA 1
ATOM 2815 C C . LEU B 1 80 ? -6.672 -15.938 -7.605 1 97.75 80 LEU B C 1
ATOM 2817 O O . LEU B 1 80 ? -5.57 -15.938 -8.164 1 97.75 80 LEU B O 1
ATOM 2821 N N . VAL B 1 81 ? -6.938 -15.352 -6.457 1 95.19 81 VAL B N 1
ATOM 2822 C CA . VAL B 1 81 ? -5.906 -14.766 -5.605 1 95.19 81 VAL B CA 1
ATOM 2823 C C . VAL B 1 81 ? -5.891 -15.469 -4.25 1 95.19 81 VAL B C 1
ATOM 2825 O O . VAL B 1 81 ? -6.402 -14.945 -3.262 1 95.19 81 VAL B O 1
ATOM 2828 N N . THR B 1 82 ? -5.453 -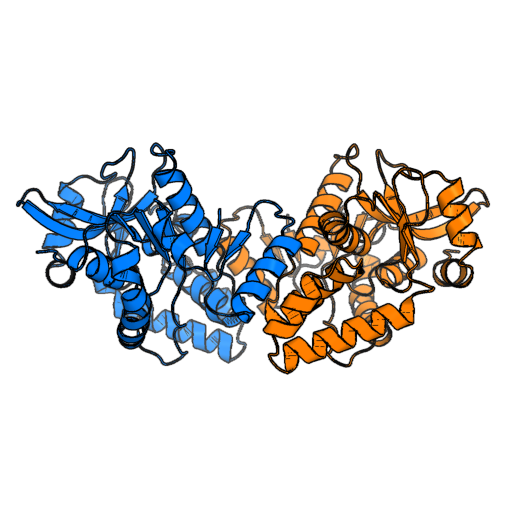16.609 -4.207 1 91.56 82 THR B N 1
ATOM 2829 C CA . THR B 1 82 ? -5.367 -17.438 -3.014 1 91.56 82 THR B CA 1
ATOM 2830 C C . THR B 1 82 ? -4.188 -18.406 -3.111 1 91.56 82 THR B C 1
ATOM 2832 O O . THR B 1 82 ? -3.562 -18.531 -4.168 1 91.56 82 THR B O 1
ATOM 2835 N N . ASN B 1 83 ? -3.836 -18.969 -1.984 1 88.75 83 ASN B N 1
ATOM 2836 C CA . ASN B 1 83 ? -2.703 -19.875 -1.928 1 88.75 83 ASN B CA 1
ATOM 2837 C C . ASN B 1 83 ? -3.121 -21.266 -1.423 1 88.75 83 ASN B C 1
ATOM 2839 O O . ASN B 1 83 ? -3.938 -21.375 -0.507 1 88.75 83 ASN B O 1
ATOM 2843 N N . PRO B 1 84 ? -2.592 -22.344 -2.037 1 91.44 84 PRO B N 1
ATOM 2844 C CA . PRO B 1 84 ? -1.769 -22.391 -3.248 1 91.44 84 PRO B CA 1
ATOM 2845 C C . PRO B 1 84 ? -2.58 -22.156 -4.523 1 91.44 84 PRO B C 1
ATOM 2847 O O . PRO B 1 84 ? -3.492 -22.938 -4.824 1 91.44 84 PRO B O 1
ATOM 2850 N N . CYS B 1 85 ? -2.164 -21.266 -5.266 1 94.38 85 CYS B N 1
ATOM 2851 C CA . CYS B 1 85 ? -2.945 -20.75 -6.379 1 94.38 85 CYS B CA 1
ATOM 2852 C C . CYS B 1 85 ? -3.168 -21.812 -7.445 1 94.38 85 CYS B C 1
ATOM 2854 O O . CYS B 1 85 ? -4.305 -22.078 -7.832 1 94.38 85 CYS B O 1
ATOM 2856 N N . THR B 1 86 ? -2.129 -22.5 -7.855 1 96.38 86 THR B N 1
ATOM 2857 C CA . THR B 1 86 ? -2.211 -23.469 -8.938 1 96.38 86 THR B CA 1
ATOM 2858 C C . THR B 1 86 ? -3.062 -24.656 -8.531 1 96.38 86 THR B C 1
ATOM 2860 O O . THR B 1 86 ? -3.932 -25.094 -9.289 1 96.38 86 THR B O 1
ATOM 2863 N N . GLN B 1 87 ? -2.848 -25.141 -7.344 1 95.69 87 GLN B N 1
ATOM 2864 C CA . GLN B 1 87 ? -3.582 -26.312 -6.891 1 95.69 87 GLN B CA 1
ATOM 2865 C C . GLN B 1 87 ? -5.066 -26 -6.719 1 95.69 87 GLN B C 1
ATOM 2867 O O . GLN B 1 87 ? -5.922 -26.812 -7.078 1 95.69 87 GLN B O 1
ATOM 2872 N N . LEU B 1 88 ? -5.336 -24.906 -6.207 1 96.75 88 LEU B N 1
ATOM 2873 C CA . LEU B 1 88 ? -6.734 -24.531 -6.027 1 96.75 88 LEU B CA 1
ATOM 2874 C C . LEU B 1 88 ? -7.395 -24.234 -7.371 1 96.75 88 LEU B C 1
ATOM 2876 O O . LEU B 1 88 ? -8.578 -24.531 -7.562 1 96.75 88 LEU B O 1
ATOM 2880 N N . GLY B 1 89 ? -6.637 -23.641 -8.258 1 97.88 89 GLY B N 1
ATOM 2881 C CA . GLY B 1 89 ? -7.16 -23.469 -9.609 1 97.88 89 GLY B CA 1
ATOM 2882 C C . GLY B 1 89 ? -7.496 -24.766 -10.289 1 97.88 89 GLY B C 1
ATOM 2883 O O . GLY B 1 89 ? -8.57 -24.906 -10.883 1 97.88 89 GLY B O 1
ATOM 2884 N N . TRP B 1 90 ? -6.574 -25.688 -10.188 1 97.88 90 TRP B N 1
ATOM 2885 C CA . TRP B 1 90 ? -6.82 -27.047 -10.688 1 97.88 90 TRP B CA 1
ATOM 2886 C C . TRP B 1 90 ? -8.086 -27.625 -10.07 1 97.88 90 TRP B C 1
ATOM 2888 O O . TRP B 1 90 ? -8.93 -28.188 -10.781 1 97.88 90 TRP B O 1
ATOM 2898 N N . TYR B 1 91 ? -8.266 -27.531 -8.781 1 97.38 91 TYR B N 1
ATOM 2899 C CA . TYR B 1 91 ? -9.43 -28.047 -8.078 1 97.38 91 TYR B CA 1
ATOM 2900 C C . TYR B 1 91 ? -10.719 -27.438 -8.617 1 97.38 91 TYR B C 1
ATOM 2902 O O . TYR B 1 91 ? -11.695 -28.141 -8.867 1 97.38 91 TYR B O 1
ATOM 2910 N N . ILE B 1 92 ? -10.703 -26.141 -8.781 1 97.94 92 ILE B N 1
ATOM 2911 C CA . ILE B 1 92 ? -11.875 -25.438 -9.297 1 97.94 92 ILE B CA 1
ATOM 2912 C C . ILE B 1 92 ? -12.234 -25.984 -10.68 1 97.94 92 ILE B C 1
ATOM 2914 O O . ILE B 1 92 ? -13.367 -26.406 -10.906 1 97.94 92 ILE B O 1
ATOM 2918 N N . GLU B 1 93 ? -11.25 -26.062 -11.555 1 97.5 93 GLU B N 1
ATOM 2919 C CA . GLU B 1 93 ? -11.453 -26.469 -12.945 1 97.5 93 GLU B CA 1
ATOM 2920 C C . GLU B 1 93 ? -11.836 -27.938 -13.047 1 97.5 93 GLU B C 1
ATOM 2922 O O . GLU B 1 93 ? -12.422 -28.375 -14.047 1 97.5 93 GLU B O 1
ATOM 2927 N N . SER B 1 94 ? -11.492 -28.672 -12 1 97.12 94 SER B N 1
ATOM 2928 C CA . SER B 1 94 ? -11.852 -30.078 -11.977 1 97.12 94 SER B CA 1
ATOM 2929 C C . SER B 1 94 ? -13.258 -30.281 -11.43 1 97.12 94 SER B C 1
ATOM 2931 O O . SER B 1 94 ? -13.82 -31.391 -11.523 1 97.12 94 SER B O 1
ATOM 2933 N N . THR B 1 95 ? -13.844 -29.25 -10.852 1 97.31 95 THR B N 1
ATOM 2934 C CA . THR B 1 95 ? -15.055 -29.453 -10.07 1 97.31 95 THR B CA 1
ATOM 2935 C C . THR B 1 95 ? -16.25 -28.75 -10.719 1 97.31 95 THR B C 1
ATOM 2937 O O . THR B 1 95 ? -17.375 -29.266 -10.68 1 97.31 95 THR B O 1
ATOM 2940 N N . ILE B 1 96 ? -15.961 -27.594 -11.242 1 97.19 96 ILE B N 1
ATOM 2941 C CA . ILE B 1 96 ? -17.047 -26.844 -11.867 1 97.19 96 ILE B CA 1
ATOM 2942 C C . ILE B 1 96 ? -16.609 -26.359 -13.25 1 97.19 96 ILE B C 1
ATOM 2944 O O . ILE B 1 96 ? -15.422 -26.344 -13.562 1 97.19 96 ILE B O 1
ATOM 2948 N N . ASP B 1 97 ? -17.625 -26.031 -14.008 1 96.38 97 ASP B N 1
ATOM 2949 C CA . ASP B 1 97 ? -17.375 -25.359 -15.281 1 96.38 97 ASP B CA 1
ATOM 2950 C C . ASP B 1 97 ? -17.141 -23.859 -15.078 1 96.38 97 ASP B C 1
ATOM 2952 O O . ASP B 1 97 ? -18.062 -23.125 -14.711 1 96.38 97 ASP B O 1
ATOM 2956 N N . ALA B 1 98 ? -15.945 -23.453 -15.234 1 96.56 98 ALA B N 1
ATOM 2957 C CA . ALA B 1 98 ? -15.547 -22.062 -15.078 1 96.56 98 ALA B CA 1
ATOM 2958 C C . ALA B 1 98 ? -14.234 -21.781 -15.812 1 96.56 98 ALA B C 1
ATOM 2960 O O . ALA B 1 98 ? -13.523 -22.719 -16.203 1 96.56 98 ALA B O 1
ATOM 2961 N N . PHE B 1 99 ? -14.047 -20.625 -16.156 1 96.38 99 PHE B N 1
ATOM 2962 C CA . PHE B 1 99 ? -12.703 -20.203 -16.547 1 96.38 99 PHE B CA 1
ATOM 2963 C C . PHE B 1 99 ? -11.938 -19.641 -15.359 1 96.38 99 PHE B C 1
ATOM 2965 O O . PHE B 1 99 ? -12.344 -18.625 -14.766 1 96.38 99 PHE B O 1
ATOM 2972 N N . THR B 1 100 ? -10.891 -20.234 -15.086 1 97.62 100 THR B N 1
ATOM 2973 C CA . THR B 1 100 ? -10.094 -19.797 -13.938 1 97.62 100 THR B CA 1
ATOM 2974 C C . THR B 1 100 ? -8.711 -19.328 -14.383 1 97.62 100 THR B C 1
ATOM 2976 O O . THR B 1 100 ? -8.055 -20 -15.188 1 97.62 100 THR B O 1
ATOM 2979 N N . ILE B 1 101 ? -8.273 -18.156 -13.898 1 97.88 101 ILE B N 1
ATOM 2980 C CA . ILE B 1 101 ? -6.91 -17.688 -14.086 1 97.88 101 ILE B CA 1
ATOM 2981 C C . ILE B 1 101 ? -6.285 -17.359 -12.727 1 97.88 101 ILE B C 1
ATOM 2983 O O . ILE B 1 101 ? -6.781 -16.5 -11.992 1 97.88 101 ILE B O 1
ATOM 2987 N N . GLY B 1 102 ? -5.27 -18.094 -12.328 1 97.94 102 GLY B N 1
ATOM 2988 C CA . GLY B 1 102 ? -4.48 -17.766 -11.148 1 97.94 102 GLY B CA 1
ATOM 2989 C C . GLY B 1 102 ? -3.463 -16.672 -11.406 1 97.94 102 GLY B C 1
ATOM 2990 O O . GLY B 1 102 ? -2.84 -16.625 -12.469 1 97.94 102 GLY B O 1
ATOM 2991 N N . VAL B 1 103 ? -3.193 -15.852 -10.375 1 97.31 103 VAL B N 1
ATOM 2992 C CA . VAL B 1 103 ? -2.318 -14.711 -10.594 1 97.31 103 VAL B CA 1
ATOM 2993 C C . VAL B 1 103 ? -0.946 -14.977 -9.984 1 97.31 103 VAL B C 1
ATOM 2995 O O . VAL B 1 103 ? -0.06 -14.125 -10.031 1 97.31 103 VAL B O 1
ATOM 2998 N N . GLY B 1 104 ? -0.8 -16.094 -9.406 1 94.81 104 GLY B N 1
ATOM 2999 C CA . GLY B 1 104 ? 0.408 -16.406 -8.664 1 94.81 104 GLY B CA 1
ATOM 3000 C C . GLY B 1 104 ? 1.668 -16.312 -9.5 1 94.81 104 GLY B C 1
ATOM 3001 O O . GLY B 1 104 ? 2.639 -15.672 -9.109 1 94.81 104 GLY B O 1
ATOM 3002 N N . VAL B 1 105 ? 1.636 -16.891 -10.641 1 96.38 105 VAL B N 1
ATOM 3003 C CA . VAL B 1 105 ? 2.814 -16.922 -11.5 1 96.38 105 VAL B CA 1
ATOM 3004 C C . VAL B 1 105 ? 3.094 -15.531 -12.055 1 96.38 105 VAL B C 1
ATOM 3006 O O . VAL B 1 105 ? 4.254 -15.148 -12.227 1 96.38 105 VAL B O 1
ATOM 3009 N N . GLN B 1 106 ? 2.033 -14.805 -12.336 1 96.19 106 GLN B N 1
ATOM 3010 C CA . GLN B 1 106 ? 2.225 -13.422 -12.758 1 96.19 106 GLN B CA 1
ATOM 3011 C C . GLN B 1 106 ? 2.928 -12.609 -11.672 1 96.19 106 GLN B C 1
ATOM 3013 O O . GLN B 1 106 ? 3.781 -11.773 -11.977 1 96.19 106 GLN B O 1
ATOM 3018 N N . ASN B 1 107 ? 2.531 -12.836 -10.484 1 92.62 107 ASN B N 1
ATOM 3019 C CA . ASN B 1 107 ? 3.197 -12.18 -9.359 1 92.62 107 ASN B CA 1
ATOM 3020 C C . ASN B 1 107 ? 4.68 -12.539 -9.305 1 92.62 107 ASN B C 1
ATOM 3022 O O . ASN B 1 107 ? 5.523 -11.656 -9.117 1 92.62 107 ASN B O 1
ATOM 3026 N N . ASP B 1 108 ? 4.996 -13.766 -9.469 1 90.81 108 ASP B N 1
ATOM 3027 C CA . ASP B 1 108 ? 6.387 -14.211 -9.477 1 90.81 108 ASP B CA 1
ATOM 3028 C C . ASP B 1 108 ? 7.16 -13.578 -10.633 1 90.81 108 ASP B C 1
ATOM 3030 O O . ASP B 1 108 ? 8.289 -13.117 -10.453 1 90.81 108 ASP B O 1
ATOM 3034 N N . TYR B 1 109 ? 6.535 -13.516 -11.742 1 93.06 109 TYR B N 1
ATOM 3035 C CA . TYR B 1 109 ? 7.188 -12.938 -12.914 1 93.06 109 TYR B CA 1
ATOM 3036 C C . TYR B 1 109 ? 7.488 -11.461 -12.688 1 93.06 109 TYR B C 1
ATOM 3038 O O . TYR B 1 109 ? 8.562 -10.977 -13.055 1 93.06 109 TYR B O 1
ATOM 3046 N N . ASN B 1 110 ? 6.477 -10.766 -12.172 1 90.12 110 ASN B N 1
ATOM 3047 C CA . ASN B 1 110 ? 6.695 -9.352 -11.898 1 90.12 110 ASN B CA 1
ATOM 3048 C C . ASN B 1 110 ? 7.961 -9.133 -11.07 1 90.12 110 ASN B C 1
ATOM 3050 O O . ASN B 1 110 ? 8.773 -8.258 -11.391 1 90.12 110 ASN B O 1
ATOM 3054 N N . ARG B 1 111 ? 8.188 -9.883 -10.172 1 83.75 111 ARG B N 1
ATOM 3055 C CA . ARG B 1 111 ? 9.336 -9.734 -9.273 1 83.75 111 ARG B CA 1
ATOM 3056 C C . ARG B 1 111 ? 10.617 -10.227 -9.945 1 83.75 111 ARG B C 1
ATOM 3058 O O . ARG B 1 111 ? 11.664 -9.594 -9.82 1 83.75 111 ARG B O 1
ATOM 3065 N N . LEU B 1 112 ? 10.445 -11.312 -10.578 1 85.31 112 LEU B N 1
ATOM 3066 C CA . LEU B 1 112 ? 11.609 -11.93 -11.219 1 85.31 112 LEU B CA 1
ATOM 3067 C C . LEU B 1 112 ? 12.141 -11.055 -12.344 1 85.31 112 LEU B C 1
ATOM 3069 O O . LEU B 1 112 ? 13.352 -10.891 -12.484 1 85.31 112 LEU B O 1
ATOM 3073 N N . SER B 1 113 ? 11.25 -10.586 -13.102 1 85 113 SER B N 1
ATOM 3074 C CA . SER B 1 113 ? 11.656 -9.805 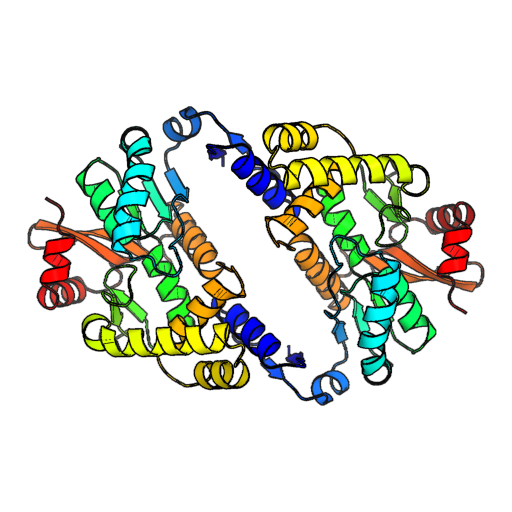-14.266 1 85 113 SER B CA 1
ATOM 3075 C C . SER B 1 113 ? 12.328 -8.5 -13.844 1 85 113 SER B C 1
ATOM 3077 O O . SER B 1 113 ? 13.133 -7.938 -14.586 1 85 113 SER B O 1
ATOM 3079 N N . TYR B 1 114 ? 12 -8.023 -12.719 1 80.38 114 TYR B N 1
ATOM 3080 C CA . TYR B 1 114 ? 12.672 -6.863 -12.156 1 80.38 114 TYR B CA 1
ATOM 3081 C C . TYR B 1 114 ? 14.133 -7.172 -11.836 1 80.38 114 TYR B C 1
ATOM 3083 O O . TYR B 1 114 ? 15.016 -6.34 -12.062 1 80.38 114 TYR B O 1
ATOM 3091 N N . GLN B 1 115 ? 14.336 -8.305 -11.367 1 79.12 115 GLN B N 1
ATOM 3092 C CA . GLN B 1 115 ? 15.664 -8.672 -10.883 1 79.12 115 GLN B CA 1
ATOM 3093 C C . GLN B 1 115 ? 16.531 -9.188 -12.023 1 79.12 115 GLN B C 1
ATOM 3095 O O . GLN B 1 115 ? 17.766 -9.023 -12 1 79.12 115 GLN B O 1
ATOM 3100 N N . ASN B 1 116 ? 15.93 -9.898 -12.898 1 82.69 116 ASN B N 1
ATOM 3101 C CA . ASN B 1 116 ? 16.641 -10.508 -14.008 1 82.69 116 ASN B CA 1
ATOM 3102 C C . ASN B 1 116 ? 15.938 -10.266 -15.336 1 82.69 116 ASN B C 1
ATOM 3104 O O . ASN B 1 116 ? 15.086 -11.062 -15.742 1 82.69 116 ASN B O 1
ATOM 3108 N N . PRO B 1 117 ? 16.5 -9.336 -16.016 1 82.19 117 PRO B N 1
ATOM 3109 C CA . PRO B 1 117 ? 15.828 -8.984 -17.266 1 82.19 117 PRO B CA 1
ATOM 3110 C C . PRO B 1 117 ? 15.945 -10.07 -18.328 1 82.19 117 PRO B C 1
ATOM 3112 O O . PRO B 1 117 ? 15.266 -10.016 -19.359 1 82.19 117 PRO B O 1
ATOM 3115 N N . ASP B 1 118 ? 16.766 -11.094 -18.078 1 87.62 118 ASP B N 1
ATOM 3116 C CA . ASP B 1 118 ? 16.922 -12.164 -19.062 1 87.62 118 ASP B CA 1
ATOM 3117 C C . ASP B 1 118 ? 15.734 -13.125 -19.031 1 87.62 118 ASP B C 1
ATOM 3119 O O . ASP B 1 118 ? 15.531 -13.898 -19.969 1 87.62 118 ASP B O 1
ATOM 3123 N N . VAL B 1 119 ? 15.023 -13.062 -17.969 1 91.44 119 VAL B N 1
ATOM 3124 C CA . VAL B 1 119 ? 13.859 -13.938 -17.875 1 91.44 119 VAL B CA 1
ATOM 3125 C C . VAL B 1 119 ? 12.719 -13.359 -18.703 1 91.44 119 VAL B C 1
ATOM 3127 O O . VAL B 1 119 ? 12.25 -12.25 -18.453 1 91.44 119 VAL B O 1
ATOM 3130 N N . ASP B 1 120 ? 12.258 -14.125 -19.656 1 96.5 120 ASP B N 1
ATOM 3131 C CA . ASP B 1 120 ? 11.18 -13.672 -20.516 1 96.5 120 ASP B CA 1
ATOM 3132 C C . ASP B 1 120 ? 9.844 -14.266 -20.078 1 96.5 120 ASP B C 1
ATOM 3134 O O . ASP B 1 120 ? 8.812 -13.586 -20.125 1 96.5 120 ASP B O 1
ATOM 3138 N N . TYR B 1 121 ? 9.852 -15.547 -19.703 1 97.31 121 TYR B N 1
ATOM 3139 C CA . TYR B 1 121 ? 8.594 -16.094 -19.219 1 97.31 121 TYR B CA 1
ATOM 3140 C C . TYR B 1 121 ? 8.844 -17.281 -18.297 1 97.31 121 TYR B C 1
ATOM 3142 O O . TYR B 1 121 ? 9.977 -17.75 -18.172 1 97.31 121 TYR B O 1
ATOM 3150 N N . ILE B 1 122 ? 7.812 -17.688 -17.625 1 96.81 122 ILE B N 1
ATOM 3151 C CA . ILE B 1 122 ? 7.824 -18.766 -16.656 1 96.81 122 ILE B CA 1
ATOM 3152 C C . ILE B 1 122 ? 6.824 -19.844 -17.062 1 96.81 122 ILE B C 1
ATOM 3154 O O . ILE B 1 122 ? 5.746 -19.531 -17.578 1 96.81 122 ILE B O 1
ATOM 3158 N N . LEU B 1 123 ? 7.172 -21.125 -16.875 1 98.38 123 LEU B N 1
ATOM 3159 C CA . LEU B 1 123 ? 6.227 -22.234 -16.922 1 98.38 123 LEU B CA 1
ATOM 3160 C C . LEU B 1 123 ? 6.141 -22.922 -15.57 1 98.38 123 LEU B C 1
ATOM 3162 O O . LEU B 1 123 ? 7.156 -23.094 -14.891 1 98.38 123 LEU B O 1
ATOM 3166 N N . GLY B 1 124 ? 4.922 -23.25 -15.195 1 98.06 124 GLY B N 1
ATOM 3167 C CA . GLY B 1 124 ? 4.777 -24.047 -13.992 1 98.06 124 GLY B CA 1
ATOM 3168 C C . GLY B 1 124 ? 3.785 -23.453 -13.008 1 98.06 124 GLY B C 1
ATOM 3169 O O . GLY B 1 124 ? 2.828 -22.781 -13.398 1 98.06 124 GLY B O 1
ATOM 3170 N N . ALA B 1 125 ? 3.916 -23.844 -11.75 1 96.69 125 ALA B N 1
ATOM 3171 C CA . ALA B 1 125 ? 2.955 -23.469 -10.711 1 96.69 125 ALA B CA 1
ATOM 3172 C C . ALA B 1 125 ? 3.471 -22.297 -9.875 1 96.69 125 ALA B C 1
ATOM 3174 O O . ALA B 1 125 ? 4.656 -21.969 -9.93 1 96.69 125 ALA B O 1
ATOM 3175 N N . HIS B 1 126 ? 2.564 -21.672 -9.156 1 92.75 126 HIS B N 1
ATOM 3176 C CA . HIS B 1 126 ? 2.945 -20.641 -8.188 1 92.75 126 HIS B CA 1
ATOM 3177 C C . HIS B 1 126 ? 3.682 -21.266 -7 1 92.75 126 HIS B C 1
ATOM 3179 O O . HIS B 1 126 ? 3.164 -21.266 -5.879 1 92.75 126 HIS B O 1
ATOM 3185 N N . ASN B 1 127 ? 4.727 -21.75 -7.199 1 88.06 127 ASN B N 1
ATOM 3186 C CA . ASN B 1 127 ? 5.711 -22.391 -6.34 1 88.06 127 ASN B CA 1
ATOM 3187 C C . ASN B 1 127 ? 7.074 -22.484 -7.023 1 88.06 127 ASN B C 1
ATOM 3189 O O . ASN B 1 127 ? 7.215 -23.188 -8.031 1 88.06 127 ASN B O 1
ATOM 3193 N N . ILE B 1 128 ? 8 -21.906 -6.465 1 85.62 128 ILE B N 1
ATOM 3194 C CA . ILE B 1 128 ? 9.305 -21.828 -7.105 1 85.62 128 ILE B CA 1
ATOM 3195 C C . ILE B 1 128 ? 9.836 -23.219 -7.395 1 85.62 128 ILE B C 1
ATOM 3197 O O . ILE B 1 128 ? 10.555 -23.438 -8.375 1 85.62 128 ILE B O 1
ATOM 3201 N N . GLN B 1 129 ? 9.453 -24.203 -6.605 1 88.38 129 GLN B N 1
ATOM 3202 C CA . GLN B 1 129 ? 9.922 -25.578 -6.781 1 88.38 129 GLN B CA 1
ATOM 3203 C C . GLN B 1 129 ? 9.18 -26.266 -7.93 1 88.38 129 GLN B C 1
ATOM 3205 O O . GLN B 1 129 ? 9.5 -27.391 -8.289 1 88.38 129 GLN B O 1
ATOM 3210 N N . GLU B 1 130 ? 8.289 -25.547 -8.492 1 94.12 130 GLU B N 1
ATOM 3211 C CA . GLU B 1 130 ? 7.527 -26.078 -9.617 1 94.12 130 GLU B CA 1
ATOM 3212 C C . GLU B 1 130 ? 7.492 -25.078 -10.773 1 94.12 130 GLU B C 1
ATOM 3214 O O . GLU B 1 130 ? 6.488 -24.984 -11.484 1 94.12 130 GLU B O 1
ATOM 3219 N N . GLN B 1 131 ? 8.555 -24.297 -10.875 1 93.88 131 GLN B N 1
ATOM 3220 C CA . GLN B 1 131 ? 8.656 -23.328 -11.961 1 93.88 131 GLN B CA 1
ATOM 3221 C C . GLN B 1 131 ? 9.953 -23.516 -12.742 1 93.88 131 GLN B C 1
ATOM 3223 O O . GLN B 1 131 ? 10.977 -23.906 -12.18 1 93.88 131 GLN B O 1
ATOM 3228 N N . VAL B 1 132 ? 9.859 -23.188 -13.969 1 95.94 132 VAL B N 1
ATOM 3229 C CA . VAL B 1 132 ? 11.031 -23.062 -14.82 1 95.94 132 VAL B CA 1
ATOM 3230 C C . VAL B 1 132 ? 11 -21.703 -15.531 1 95.94 132 VAL B C 1
ATOM 3232 O O . VAL B 1 132 ? 9.953 -21.266 -16.016 1 95.94 132 VAL B O 1
ATOM 3235 N N . PHE B 1 133 ? 12.117 -21.031 -15.516 1 94.81 133 PHE B N 1
ATOM 3236 C CA . PHE B 1 133 ? 12.266 -19.734 -16.156 1 94.81 133 PHE B CA 1
ATOM 3237 C C . PHE B 1 133 ? 12.945 -19.859 -17.516 1 94.81 133 PHE B C 1
ATOM 3239 O O . PHE B 1 133 ? 13.891 -20.625 -17.672 1 94.81 133 PHE B O 1
ATOM 3246 N N . TYR B 1 134 ? 12.43 -19.078 -18.438 1 96.56 134 TYR B N 1
ATOM 3247 C CA . TYR B 1 134 ? 12.961 -19.125 -19.797 1 96.56 134 TYR B CA 1
ATOM 3248 C C . TYR B 1 134 ? 13.32 -17.719 -20.297 1 96.56 134 TYR B C 1
ATOM 3250 O O . TYR B 1 134 ? 12.719 -16.734 -19.859 1 96.56 134 TYR B O 1
ATOM 3258 N N . ASP B 1 135 ? 14.32 -17.641 -21.188 1 95.94 135 ASP B N 1
ATOM 3259 C CA . ASP B 1 135 ? 14.633 -16.391 -21.844 1 95.94 135 ASP B CA 1
ATOM 3260 C C . ASP B 1 135 ? 13.875 -16.25 -23.172 1 95.94 135 ASP B C 1
ATOM 3262 O O . ASP B 1 135 ? 13.016 -17.078 -23.469 1 95.94 135 ASP B O 1
ATOM 3266 N N . ALA B 1 136 ? 14.172 -15.273 -23.891 1 94.69 136 ALA B N 1
ATOM 3267 C CA . ALA B 1 136 ? 13.422 -14.961 -25.109 1 94.69 136 ALA B CA 1
ATOM 3268 C C . ALA B 1 136 ? 13.695 -15.992 -26.203 1 94.69 136 ALA B C 1
ATOM 3270 O O . ALA B 1 136 ? 12.914 -16.125 -27.141 1 94.69 136 ALA B O 1
ATOM 3271 N N . GLN B 1 137 ? 14.812 -16.688 -26.109 1 95.31 137 GLN B N 1
ATOM 3272 C CA . GLN B 1 137 ? 15.156 -17.719 -27.078 1 95.31 137 GLN B CA 1
ATOM 3273 C C . GLN B 1 137 ? 14.625 -19.078 -26.625 1 95.31 137 GLN B C 1
ATOM 3275 O O . GLN B 1 137 ? 14.953 -20.109 -27.234 1 95.31 137 GLN B O 1
ATOM 3280 N N . GLU B 1 138 ? 13.828 -19.109 -25.516 1 95.12 138 GLU B N 1
ATOM 3281 C CA . GLU B 1 138 ? 13.18 -20.297 -24.969 1 95.12 138 GLU B CA 1
ATOM 3282 C C . GLU B 1 138 ? 14.203 -21.25 -24.359 1 95.12 138 GLU B C 1
ATOM 3284 O O . GLU B 1 138 ? 13.984 -22.469 -24.328 1 95.12 138 GLU B O 1
ATOM 3289 N N . MET B 1 139 ? 15.328 -20.594 -23.984 1 95.56 139 MET B N 1
ATOM 3290 C CA . MET B 1 139 ? 16.312 -21.375 -23.25 1 95.56 139 MET B CA 1
ATOM 3291 C C . MET B 1 139 ? 16.062 -21.297 -21.75 1 95.56 139 MET B C 1
ATOM 3293 O O . MET B 1 139 ? 15.719 -20.234 -21.219 1 95.56 139 MET B O 1
ATOM 3297 N N . CYS B 1 140 ? 16.25 -22.391 -21.109 1 94.62 140 CYS B N 1
ATOM 3298 C CA . CYS B 1 140 ? 16.062 -22.453 -19.656 1 94.62 140 CYS B CA 1
ATOM 3299 C C . CYS B 1 140 ? 17.125 -21.625 -18.953 1 94.62 140 CYS B C 1
ATOM 3301 O O . CYS B 1 140 ? 18.328 -21.859 -19.109 1 94.62 140 CYS B O 1
ATOM 3303 N N . VAL B 1 141 ? 16.641 -20.688 -18.156 1 90.5 141 VAL B N 1
ATOM 3304 C CA . VAL B 1 141 ? 17.516 -19.828 -17.375 1 90.5 141 VAL B CA 1
ATOM 3305 C C . VAL B 1 141 ? 17.625 -20.359 -15.945 1 90.5 141 VAL B C 1
ATOM 3307 O O . VAL B 1 141 ? 18.656 -20.188 -15.289 1 90.5 141 VAL B O 1
ATOM 3310 N N . PHE B 1 142 ? 16.562 -20.953 -15.484 1 90.38 142 PHE B N 1
ATOM 3311 C CA . PHE B 1 142 ? 16.5 -21.5 -14.141 1 90.38 142 PHE B CA 1
ATOM 3312 C C . PHE B 1 142 ? 15.422 -22.594 -14.047 1 90.38 142 PHE B C 1
ATOM 3314 O O . PHE B 1 142 ? 14.312 -22.422 -14.562 1 90.38 142 PHE B O 1
ATOM 3321 N N . ASP B 1 143 ? 15.766 -23.625 -13.391 1 93.69 143 ASP B N 1
ATOM 3322 C CA . ASP B 1 143 ? 14.859 -24.734 -13.148 1 93.69 143 ASP B CA 1
ATOM 3323 C C . ASP B 1 143 ? 14.633 -24.953 -11.656 1 93.69 143 ASP B C 1
ATOM 3325 O O . ASP B 1 143 ? 15.477 -25.516 -10.969 1 93.69 143 ASP B O 1
ATOM 3329 N N . GLY B 1 144 ? 13.484 -24.578 -11.242 1 91.44 144 GLY B N 1
ATOM 3330 C CA . GLY B 1 144 ? 13.156 -24.656 -9.828 1 91.44 144 GLY B CA 1
ATOM 3331 C C . GLY B 1 144 ? 13.07 -26.094 -9.328 1 91.44 144 GLY B C 1
ATOM 3332 O O . GLY B 1 144 ? 13.312 -26.359 -8.148 1 91.44 144 GLY B O 1
ATOM 3333 N N . PHE B 1 145 ? 12.672 -27.062 -10.164 1 93.44 145 PHE B N 1
ATOM 3334 C CA . PHE B 1 145 ? 12.562 -28.469 -9.789 1 93.44 145 PHE B CA 1
ATOM 3335 C C . PHE B 1 145 ? 13.914 -29.016 -9.367 1 93.44 145 PHE B C 1
ATOM 3337 O O . PHE B 1 145 ? 14 -29.797 -8.422 1 93.44 145 PHE B O 1
ATOM 3344 N N . SER B 1 146 ? 14.906 -28.562 -9.984 1 91.88 146 SER B N 1
ATOM 3345 C CA . SER B 1 146 ? 16.234 -29.109 -9.758 1 91.88 146 SER B CA 1
ATOM 3346 C C . SER B 1 146 ? 17.016 -28.266 -8.734 1 91.88 146 SER B C 1
ATOM 3348 O O . SER B 1 146 ? 18.094 -28.672 -8.289 1 91.88 146 SER B O 1
ATOM 3350 N N . ASN B 1 147 ? 16.453 -27.156 -8.406 1 87.38 147 ASN B N 1
ATOM 3351 C CA . ASN B 1 147 ? 17.203 -26.25 -7.527 1 87.38 147 ASN B CA 1
ATOM 3352 C C . ASN B 1 147 ? 16.453 -26.016 -6.219 1 87.38 147 ASN B C 1
ATOM 3354 O O . ASN B 1 147 ? 16.625 -24.969 -5.582 1 87.38 147 ASN B O 1
ATOM 3358 N N . ALA B 1 148 ? 15.648 -26.969 -5.867 1 83.56 148 ALA B N 1
ATOM 3359 C CA . ALA B 1 148 ? 14.797 -26.844 -4.684 1 83.56 148 ALA B CA 1
ATOM 3360 C C . ALA B 1 148 ? 15.633 -26.641 -3.424 1 83.56 148 ALA B C 1
ATOM 3362 O O . ALA B 1 148 ? 15.289 -25.812 -2.568 1 83.56 148 ALA B O 1
ATOM 3363 N N . GLU B 1 149 ? 16.734 -27.359 -3.365 1 84.69 149 GLU B N 1
ATOM 3364 C CA . GLU B 1 149 ? 17.562 -27.297 -2.172 1 84.69 149 GLU B CA 1
ATOM 3365 C C . GLU B 1 149 ? 18.25 -25.938 -2.055 1 84.69 149 GLU B C 1
ATOM 3367 O O . GLU B 1 149 ? 18.391 -25.391 -0.955 1 84.69 149 GLU B O 1
ATOM 3372 N N . ILE B 1 150 ? 18.656 -25.453 -3.146 1 80.5 150 ILE B N 1
ATOM 3373 C CA . ILE B 1 150 ? 19.297 -24.141 -3.164 1 80.5 150 ILE B CA 1
ATOM 3374 C C . ILE B 1 150 ? 18.281 -23.078 -2.725 1 80.5 150 ILE B C 1
ATOM 3376 O O . ILE B 1 150 ? 18.609 -22.219 -1.895 1 80.5 150 ILE B O 1
ATOM 3380 N N . TYR B 1 151 ? 17.188 -23.203 -3.201 1 79.12 151 TYR B N 1
ATOM 3381 C CA . TYR B 1 151 ? 16.125 -22.266 -2.836 1 79.12 151 TYR B CA 1
ATOM 3382 C C . TYR B 1 151 ? 15.82 -22.344 -1.344 1 79.12 151 TYR B C 1
ATOM 3384 O O . TYR B 1 151 ? 15.742 -21.312 -0.669 1 79.12 151 TYR B O 1
ATOM 3392 N N . LYS B 1 152 ? 15.641 -23.516 -0.896 1 80 152 LYS B N 1
ATOM 3393 C CA . LYS B 1 152 ? 15.328 -23.719 0.517 1 80 152 LYS B CA 1
ATOM 3394 C C . LYS B 1 152 ? 16.406 -23.109 1.41 1 80 152 LYS B C 1
ATOM 3396 O O . LYS B 1 152 ? 16.109 -22.438 2.396 1 80 152 LYS B O 1
ATOM 3401 N N . SER B 1 153 ? 17.594 -23.359 1.062 1 82.19 153 SER B N 1
ATOM 3402 C CA . SER B 1 153 ? 18.719 -22.859 1.84 1 82.19 153 SER B CA 1
ATOM 3403 C C . SER B 1 153 ? 18.734 -21.344 1.878 1 82.19 153 SER B C 1
ATOM 3405 O O . SER B 1 153 ? 18.938 -20.734 2.936 1 82.19 153 SER B O 1
ATOM 3407 N N . HIS B 1 154 ? 18.484 -20.75 0.791 1 80.06 154 HIS B N 1
ATOM 3408 C CA . HIS B 1 154 ? 18.469 -19.281 0.729 1 80.06 154 HIS B CA 1
ATOM 3409 C C . HIS B 1 154 ? 17.297 -18.703 1.506 1 80.06 154 HIS B C 1
ATOM 3411 O O . HIS B 1 154 ? 17.438 -17.688 2.188 1 80.06 154 HIS B O 1
ATOM 3417 N N . ARG B 1 155 ? 16.219 -19.344 1.372 1 79.06 155 ARG B N 1
ATOM 3418 C CA . ARG B 1 155 ? 15.023 -18.906 2.098 1 79.06 155 ARG B CA 1
ATOM 3419 C C . ARG B 1 155 ? 15.266 -18.938 3.605 1 79.06 155 ARG B C 1
ATOM 3421 O O . ARG B 1 155 ? 14.961 -17.969 4.305 1 79.06 155 ARG B O 1
ATOM 3428 N N . GLU B 1 156 ? 15.797 -20 4.031 1 81.31 156 GLU B N 1
ATOM 3429 C CA . GLU B 1 156 ? 16.062 -20.172 5.457 1 81.31 156 GLU B CA 1
ATOM 3430 C C . GLU B 1 156 ? 17.078 -19.141 5.949 1 81.31 156 GLU B C 1
ATOM 3432 O O . GLU B 1 156 ? 16.953 -18.594 7.047 1 81.31 156 GLU B O 1
ATOM 3437 N N . THR B 1 157 ? 18.047 -18.953 5.156 1 82.88 157 THR B N 1
ATOM 3438 C CA . THR B 1 157 ? 19.078 -17.984 5.508 1 82.88 157 THR B CA 1
ATOM 3439 C C . THR B 1 157 ? 18.484 -16.578 5.637 1 82.88 157 THR B C 1
ATOM 3441 O O . THR B 1 157 ? 18.75 -15.867 6.602 1 82.88 157 THR B O 1
ATOM 3444 N N . GLN B 1 158 ? 17.672 -16.234 4.77 1 81.31 158 GLN B N 1
ATOM 3445 C CA . GLN B 1 158 ? 17.062 -14.906 4.785 1 81.31 158 GLN B CA 1
ATOM 3446 C C . GLN B 1 158 ? 16.094 -14.766 5.949 1 81.31 158 GLN B C 1
ATOM 3448 O O . GLN B 1 158 ? 16.031 -13.719 6.594 1 81.31 158 GLN B O 1
ATOM 3453 N N . ASP B 1 159 ? 15.336 -15.781 6.156 1 81.62 159 ASP B N 1
ATOM 3454 C CA . ASP B 1 159 ? 14.438 -15.781 7.309 1 81.62 159 ASP B CA 1
ATOM 3455 C C . ASP B 1 159 ? 15.211 -15.555 8.602 1 81.62 159 ASP B C 1
ATOM 3457 O O . ASP B 1 159 ? 14.773 -14.789 9.469 1 81.62 159 ASP B O 1
ATOM 3461 N N . ARG B 1 160 ? 16.297 -16.219 8.641 1 86.44 160 ARG B N 1
ATOM 3462 C CA . ARG B 1 160 ? 17.156 -16.062 9.82 1 86.44 160 ARG B CA 1
ATOM 3463 C C . ARG B 1 160 ? 17.672 -14.633 9.938 1 86.44 160 ARG B C 1
ATOM 3465 O O . ARG B 1 160 ? 17.672 -14.062 11.031 1 86.44 160 ARG B O 1
ATOM 3472 N N . TYR B 1 161 ? 18.078 -14.047 8.797 1 85.94 161 TYR B N 1
ATOM 3473 C CA . TYR B 1 161 ? 18.594 -12.68 8.828 1 85.94 161 TYR B CA 1
ATOM 3474 C C . TYR B 1 161 ? 17.516 -11.703 9.281 1 85.94 161 TYR B C 1
ATOM 3476 O O . TYR B 1 161 ? 17.797 -10.797 10.062 1 85.94 161 TYR B O 1
ATOM 3484 N N . VAL B 1 162 ? 16.344 -11.883 8.852 1 84.25 162 VAL B N 1
ATOM 3485 C CA . VAL B 1 162 ? 15.242 -10.992 9.211 1 84.25 162 VAL B CA 1
ATOM 3486 C C . VAL B 1 162 ? 14.875 -11.18 10.68 1 84.25 162 VAL B C 1
ATOM 3488 O O . VAL B 1 162 ? 14.773 -10.211 11.43 1 84.25 162 VAL B O 1
ATOM 3491 N N . SER B 1 163 ? 14.734 -12.422 11.109 1 85.25 163 SER B N 1
ATOM 3492 C CA . SER B 1 163 ? 14.32 -12.742 12.469 1 85.25 163 SER B CA 1
ATOM 3493 C C . SER B 1 163 ? 15.352 -12.273 13.484 1 85.25 163 SER B C 1
ATOM 3495 O O . SER B 1 163 ? 14.992 -11.805 14.57 1 85.25 163 SER B O 1
ATOM 3497 N N . ASP B 1 164 ? 16.562 -12.391 13.086 1 90.44 164 ASP B N 1
ATOM 3498 C CA . ASP B 1 164 ? 17.656 -12.031 13.992 1 90.44 164 ASP B CA 1
ATOM 3499 C C . ASP B 1 164 ? 18.047 -10.57 13.82 1 90.44 164 ASP B C 1
ATOM 3501 O O . ASP B 1 164 ? 19.016 -10.109 14.422 1 90.44 164 ASP B O 1
ATOM 3505 N N . ARG B 1 165 ? 17.453 -9.906 12.961 1 90.31 165 ARG B N 1
ATOM 3506 C CA . ARG B 1 165 ? 17.656 -8.492 12.695 1 90.31 165 ARG B CA 1
ATOM 3507 C C . ARG B 1 165 ? 19.078 -8.234 12.18 1 90.31 165 ARG B C 1
ATOM 3509 O O . ARG B 1 165 ? 19.719 -7.266 12.57 1 90.31 165 ARG B O 1
ATOM 3516 N N . LEU B 1 166 ? 19.562 -9.172 11.484 1 92.31 166 LEU B N 1
ATOM 3517 C CA . LEU B 1 166 ? 20.859 -9.07 10.828 1 92.31 166 LEU B CA 1
ATOM 3518 C C . LEU B 1 166 ? 20.734 -8.422 9.453 1 92.31 166 LEU B C 1
ATOM 3520 O O . LEU B 1 166 ? 21.031 -9.047 8.438 1 9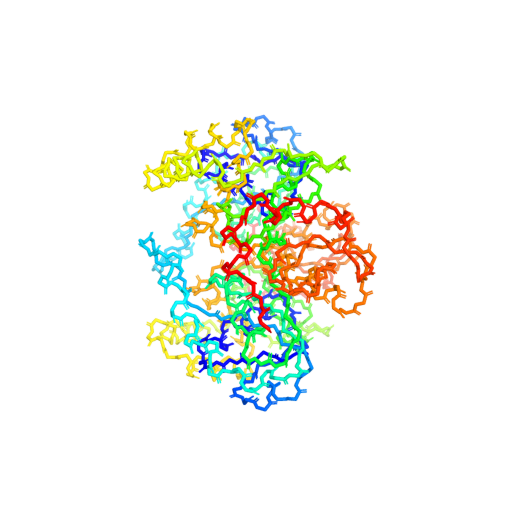2.31 166 LEU B O 1
ATOM 3524 N N . PHE B 1 167 ? 20.422 -7.137 9.375 1 90.31 167 PHE B N 1
ATOM 3525 C CA . PHE B 1 167 ? 20.016 -6.465 8.148 1 90.31 167 PHE B CA 1
ATOM 3526 C C . PHE B 1 167 ? 21.219 -6.113 7.285 1 90.31 167 PHE B C 1
ATOM 3528 O O . PHE B 1 167 ? 21.094 -5.98 6.066 1 90.31 167 PHE B O 1
ATOM 3535 N N . ASP B 1 168 ? 22.344 -5.969 7.934 1 92.88 168 ASP B N 1
ATOM 3536 C CA . ASP B 1 168 ? 23.547 -5.758 7.148 1 92.88 168 ASP B CA 1
ATOM 3537 C C . ASP B 1 168 ? 23.875 -6.98 6.297 1 92.88 168 ASP B C 1
ATOM 3539 O O . ASP B 1 168 ? 24.172 -6.855 5.105 1 92.88 168 ASP B O 1
ATOM 3543 N N . LEU B 1 169 ? 23.719 -8.141 6.844 1 89.69 169 LEU B N 1
ATOM 3544 C CA . LEU B 1 169 ? 23.969 -9.391 6.125 1 89.69 169 LEU B CA 1
ATOM 3545 C C . LEU B 1 169 ? 22.875 -9.648 5.09 1 89.69 169 LEU B C 1
ATOM 3547 O O . LEU B 1 169 ? 23.156 -10.102 3.982 1 89.69 169 LEU B O 1
ATOM 3551 N N . LEU B 1 170 ? 21.609 -9.367 5.512 1 86.31 170 LEU B N 1
ATOM 3552 C CA . LEU B 1 170 ? 20.516 -9.508 4.562 1 86.31 170 LEU B CA 1
ATOM 3553 C C . LEU B 1 170 ? 20.75 -8.633 3.332 1 86.31 170 LEU B C 1
ATOM 3555 O O . LEU B 1 170 ? 20.609 -9.102 2.201 1 86.31 170 LEU B O 1
ATOM 3559 N N . ARG B 1 171 ? 21.141 -7.43 3.564 1 86.75 171 ARG B N 1
ATOM 3560 C CA . ARG B 1 171 ? 21.359 -6.492 2.467 1 86.75 171 ARG B CA 1
ATOM 3561 C C . ARG B 1 171 ? 22.5 -6.965 1.562 1 86.75 171 ARG B C 1
ATOM 3563 O O . ARG B 1 171 ? 22.406 -6.871 0.336 1 86.75 171 ARG B O 1
ATOM 3570 N N . LYS B 1 172 ? 23.547 -7.398 2.18 1 84.75 172 LYS B N 1
ATOM 3571 C CA . LYS B 1 172 ? 24.656 -7.938 1.401 1 84.75 172 LYS B CA 1
ATOM 3572 C C . LYS B 1 172 ? 24.203 -9.102 0.529 1 84.75 172 LYS B C 1
ATOM 3574 O O . LYS B 1 172 ? 24.594 -9.211 -0.632 1 84.75 172 LYS B O 1
ATOM 3579 N N . ASN B 1 173 ? 23.406 -9.836 1.118 1 80.19 173 ASN B N 1
ATOM 3580 C CA . ASN B 1 173 ? 22.891 -10.984 0.384 1 80.19 173 ASN B CA 1
ATOM 3581 C C . ASN B 1 173 ? 21.969 -10.555 -0.754 1 80.19 173 ASN B C 1
ATOM 3583 O O . ASN B 1 173 ? 22.016 -11.125 -1.848 1 80.19 173 ASN B O 1
ATOM 3587 N N . LEU B 1 174 ? 21.172 -9.531 -0.52 1 75.75 174 LEU B N 1
ATOM 3588 C CA . LEU B 1 174 ? 20.234 -9.016 -1.503 1 75.75 174 LEU B CA 1
ATOM 3589 C C . LEU B 1 174 ? 20.969 -8.375 -2.676 1 75.75 174 LEU B C 1
ATOM 3591 O O . LEU B 1 174 ? 20.375 -8.188 -3.748 1 75.75 174 LEU B O 1
ATOM 3595 N N . ARG B 1 175 ? 22.125 -8.055 -2.506 1 75.88 175 ARG B N 1
ATOM 3596 C CA . ARG B 1 175 ? 22.875 -7.359 -3.543 1 75.88 175 ARG B CA 1
ATOM 3597 C C . ARG B 1 175 ? 23.688 -8.336 -4.383 1 75.88 175 ARG B C 1
ATOM 3599 O O . ARG B 1 175 ? 24.297 -7.949 -5.379 1 75.88 175 ARG B O 1
ATOM 3606 N N . GLN B 1 176 ? 23.594 -9.516 -3.957 1 74.19 176 GLN B N 1
ATOM 3607 C CA . GLN B 1 176 ? 24.312 -10.508 -4.738 1 74.19 176 GLN B CA 1
ATOM 3608 C C . GLN B 1 176 ? 23.609 -10.805 -6.055 1 74.19 176 GLN B C 1
ATOM 3610 O O . GLN B 1 176 ? 22.375 -10.688 -6.145 1 74.19 176 GLN B O 1
ATOM 3615 N N . ASP B 1 177 ? 24.328 -10.984 -7.082 1 65.31 177 ASP B N 1
ATOM 3616 C CA . ASP B 1 177 ? 23.797 -11.281 -8.414 1 65.31 177 ASP B CA 1
ATOM 3617 C C . ASP B 1 177 ? 23.312 -12.727 -8.5 1 65.31 177 ASP B C 1
ATOM 3619 O O . ASP B 1 177 ? 24.109 -13.633 -8.797 1 65.31 177 ASP B O 1
ATOM 3623 N N . GLU B 1 178 ? 22.266 -13.031 -7.785 1 66.62 178 GLU B N 1
ATOM 3624 C CA . GLU B 1 178 ? 21.719 -14.383 -7.867 1 66.62 178 GLU B CA 1
ATOM 3625 C C . GLU B 1 178 ? 20.219 -14.344 -8.148 1 66.62 178 GLU B C 1
ATOM 3627 O O . GLU B 1 178 ? 19.531 -13.383 -7.805 1 66.62 178 GLU B O 1
ATOM 3632 N N . TYR B 1 179 ? 19.797 -15.266 -8.953 1 60.06 179 TYR B N 1
ATOM 3633 C CA . TYR B 1 179 ? 18.406 -15.406 -9.367 1 60.06 179 TYR B CA 1
ATOM 3634 C C . TYR B 1 179 ? 17.484 -15.383 -8.164 1 60.06 179 TYR B C 1
ATOM 3636 O O . TYR B 1 179 ? 16.312 -15.008 -8.281 1 60.06 179 TYR B O 1
ATOM 3644 N N . PHE B 1 180 ? 17.984 -15.656 -7.094 1 62.88 180 PHE B N 1
ATOM 3645 C CA . PHE B 1 180 ? 17.094 -15.93 -5.969 1 62.88 180 PHE B CA 1
ATOM 3646 C C . PHE B 1 180 ? 16.891 -14.68 -5.129 1 62.88 180 PHE B C 1
ATOM 3648 O O . PHE B 1 180 ? 16.344 -14.75 -4.023 1 62.88 180 PHE B O 1
ATOM 3655 N N . LYS B 1 181 ? 17.141 -13.562 -5.816 1 63.38 181 LYS B N 1
ATOM 3656 C CA . LYS B 1 181 ? 17 -12.336 -5.031 1 63.38 181 LYS B CA 1
ATOM 3657 C C . LYS B 1 181 ? 15.539 -11.969 -4.848 1 63.38 181 LYS B C 1
ATOM 3659 O O . LYS B 1 181 ? 15.172 -11.352 -3.846 1 63.38 181 LYS B O 1
ATOM 3664 N N . TRP B 1 182 ? 14.859 -12.375 -5.82 1 62.44 182 TRP B N 1
ATOM 3665 C CA . TRP B 1 182 ? 13.453 -11.977 -5.809 1 62.44 182 TRP B CA 1
ATOM 3666 C C . TRP B 1 182 ? 12.719 -12.594 -4.621 1 62.44 182 TRP B C 1
ATOM 3668 O O . TRP B 1 182 ? 11.891 -11.938 -3.988 1 62.44 182 TRP B O 1
ATOM 3678 N N . TRP B 1 183 ? 13.07 -13.75 -4.352 1 66.31 183 TRP B N 1
ATOM 3679 C CA . TRP B 1 183 ? 12.359 -14.406 -3.258 1 66.31 183 TRP B CA 1
ATOM 3680 C C . TRP B 1 183 ? 12.672 -13.734 -1.925 1 66.31 183 TRP B C 1
ATOM 3682 O O . TRP B 1 183 ? 11.82 -13.695 -1.031 1 66.31 183 TRP B O 1
ATOM 3692 N N . LYS B 1 184 ? 13.773 -13.133 -1.937 1 60.62 184 LYS B N 1
ATOM 3693 C CA . LYS B 1 184 ? 14.227 -12.43 -0.741 1 60.62 184 LYS B CA 1
ATOM 3694 C C . LYS B 1 184 ? 13.305 -11.266 -0.404 1 60.62 184 LYS B C 1
ATOM 3696 O O . LYS B 1 184 ? 12.93 -11.078 0.756 1 60.62 184 LYS B O 1
ATOM 3701 N N . MET B 1 185 ? 13.016 -10.719 -1.405 1 63.34 185 MET B N 1
ATOM 3702 C CA . MET B 1 185 ? 12.18 -9.531 -1.249 1 63.34 185 MET B CA 1
ATOM 3703 C C . MET B 1 185 ? 10.766 -9.906 -0.814 1 63.34 185 MET B C 1
ATOM 3705 O O . MET B 1 185 ? 10.164 -9.227 0.014 1 63.34 185 MET B O 1
ATOM 3709 N N . GLN B 1 186 ? 10.469 -11.023 -1.188 1 67.75 186 GLN B N 1
ATOM 3710 C CA . GLN B 1 186 ? 9.133 -11.5 -0.832 1 67.75 186 GLN B CA 1
ATOM 3711 C C . GLN B 1 186 ? 9.039 -11.805 0.66 1 67.75 186 GLN B C 1
ATOM 3713 O O . GLN B 1 186 ? 8.062 -11.438 1.313 1 67.75 186 GLN B O 1
ATOM 3718 N N . ARG B 1 187 ? 10.086 -12.375 1.092 1 68 187 ARG B N 1
ATOM 3719 C CA . ARG B 1 187 ? 10.055 -12.766 2.498 1 68 187 ARG B CA 1
ATOM 3720 C C . ARG B 1 187 ? 10.078 -11.547 3.406 1 68 187 ARG B C 1
ATOM 3722 O O . ARG B 1 187 ? 9.336 -11.477 4.387 1 68 187 ARG B O 1
ATOM 3729 N N . TYR B 1 188 ? 10.938 -10.664 3.008 1 72.94 188 TYR B N 1
ATOM 3730 C CA . TYR B 1 188 ? 10.992 -9.438 3.795 1 72.94 188 TYR B CA 1
ATOM 3731 C C . TYR B 1 188 ? 9.641 -8.734 3.803 1 72.94 188 TYR B C 1
ATOM 3733 O O . TYR B 1 188 ? 9.164 -8.297 4.855 1 72.94 188 TYR B O 1
ATOM 3741 N N . HIS B 1 189 ? 9 -8.664 2.658 1 73.31 189 HIS B N 1
ATOM 3742 C CA . HIS B 1 189 ? 7.691 -8.023 2.559 1 73.31 189 HIS B CA 1
ATOM 3743 C C . HIS B 1 189 ? 6.648 -8.781 3.373 1 73.31 189 HIS B C 1
ATOM 3745 O O . HIS B 1 189 ? 5.77 -8.172 3.984 1 73.31 189 HIS B O 1
ATOM 3751 N N . SER B 1 190 ? 6.781 -10.07 3.359 1 65.19 190 SER B N 1
ATOM 3752 C CA . SER B 1 190 ? 5.801 -10.891 4.055 1 65.19 190 SER B CA 1
ATOM 3753 C C . SER B 1 190 ? 5.969 -10.797 5.566 1 65.19 190 SER B C 1
ATOM 3755 O O . SER B 1 190 ? 4.984 -10.805 6.309 1 65.19 190 SER B O 1
ATOM 3757 N N . VAL B 1 191 ? 7.176 -10.641 5.988 1 65.94 191 VAL B N 1
ATOM 3758 C CA . VAL B 1 191 ? 7.426 -10.789 7.418 1 65.94 191 VAL B CA 1
ATOM 3759 C C . VAL B 1 191 ? 7.586 -9.414 8.062 1 65.94 191 VAL B C 1
ATOM 3761 O O . VAL B 1 191 ? 7.254 -9.234 9.234 1 65.94 191 VAL B O 1
ATOM 3764 N N . ALA B 1 192 ? 7.977 -8.477 7.215 1 67.31 192 ALA B N 1
ATOM 3765 C CA . ALA B 1 192 ? 8.359 -7.215 7.844 1 67.31 192 ALA B CA 1
ATOM 3766 C C . ALA B 1 192 ? 7.516 -6.059 7.312 1 67.31 192 ALA B C 1
ATOM 3768 O O . ALA B 1 192 ? 7.027 -5.23 8.086 1 67.31 192 ALA B O 1
ATOM 3769 N N . ASN B 1 193 ? 7.297 -6 6.031 1 64.88 193 ASN B N 1
ATOM 3770 C CA . ASN B 1 193 ? 6.688 -4.82 5.426 1 64.88 193 ASN B CA 1
ATOM 3771 C C . ASN B 1 193 ? 5.191 -5.02 5.195 1 64.88 193 ASN B C 1
ATOM 3773 O O . ASN B 1 193 ? 4.465 -4.059 4.945 1 64.88 193 ASN B O 1
ATOM 3777 N N . TYR B 1 194 ? 4.664 -6.219 5.219 1 68.81 194 TYR B N 1
ATOM 3778 C CA . TYR B 1 194 ? 3.273 -6.57 4.957 1 68.81 194 TYR B CA 1
ATOM 3779 C C . TYR B 1 194 ? 2.799 -5.973 3.639 1 68.81 194 TYR B C 1
ATOM 3781 O O . TYR B 1 194 ? 1.677 -5.469 3.545 1 68.81 194 TYR B O 1
ATOM 3789 N N . SER B 1 195 ? 3.707 -5.852 2.748 1 73.38 195 SER B N 1
ATOM 3790 C CA . SER B 1 195 ? 3.4 -5.297 1.434 1 73.38 195 SER B CA 1
ATOM 3791 C C . SER B 1 195 ? 3.131 -6.402 0.417 1 73.38 195 SER B C 1
ATOM 3793 O O . SER B 1 195 ? 3.781 -7.449 0.443 1 73.38 195 SER B O 1
ATOM 3795 N N . SER B 1 196 ? 2.129 -6.121 -0.385 1 78.81 196 SER B N 1
ATOM 3796 C CA . SER B 1 196 ? 1.804 -7.07 -1.443 1 78.81 196 SER B CA 1
ATOM 3797 C C . SER B 1 196 ? 1.533 -6.359 -2.764 1 78.81 196 SER B C 1
ATOM 3799 O O . SER B 1 196 ? 0.626 -6.738 -3.506 1 78.81 196 SER B O 1
ATOM 3801 N N . TYR B 1 197 ? 2.35 -5.449 -3.039 1 83.5 197 TYR B N 1
ATOM 3802 C CA . TYR B 1 197 ? 2.086 -4.629 -4.215 1 83.5 197 TYR B CA 1
ATOM 3803 C C . TYR B 1 197 ? 2.264 -5.438 -5.496 1 83.5 197 TYR B C 1
ATOM 3805 O O . TYR B 1 197 ? 1.525 -5.25 -6.465 1 83.5 197 TYR B O 1
ATOM 3813 N N . SER B 1 198 ? 3.287 -6.273 -5.508 1 85.81 198 SER B N 1
ATOM 3814 C CA . SER B 1 198 ? 3.467 -7.098 -6.699 1 85.81 198 SER B CA 1
ATOM 3815 C C . SER B 1 198 ? 2.246 -7.977 -6.949 1 85.81 198 SER B C 1
ATOM 3817 O O . SER B 1 198 ? 1.843 -8.172 -8.094 1 85.81 198 SER B O 1
ATOM 3819 N N . CYS B 1 199 ? 1.713 -8.445 -5.895 1 88.69 199 CYS B N 1
ATOM 3820 C CA . CYS B 1 199 ? 0.474 -9.203 -6.016 1 88.69 199 CYS B CA 1
ATOM 3821 C C . CYS B 1 199 ? -0.661 -8.32 -6.523 1 88.69 199 CYS B C 1
ATOM 3823 O O . CYS B 1 199 ? -1.418 -8.719 -7.406 1 88.69 199 CYS B O 1
ATOM 3825 N N . GLY B 1 200 ? -0.77 -7.129 -5.93 1 91.44 200 GLY B N 1
ATOM 3826 C CA . GLY B 1 200 ? -1.744 -6.172 -6.43 1 91.44 200 GLY B CA 1
ATOM 3827 C C . GLY B 1 200 ? -1.595 -5.891 -7.914 1 91.44 200 GLY B C 1
ATOM 3828 O O . GLY B 1 200 ? -2.588 -5.836 -8.641 1 91.44 200 GLY B O 1
ATOM 3829 N N . ARG B 1 201 ? -0.394 -5.734 -8.336 1 92.75 201 ARG B N 1
ATOM 3830 C CA . ARG B 1 201 ? -0.115 -5.504 -9.75 1 92.75 201 ARG B CA 1
ATOM 3831 C C . ARG B 1 201 ? -0.567 -6.691 -10.594 1 92.75 201 ARG B C 1
ATOM 3833 O O . ARG B 1 201 ? -1.143 -6.508 -11.672 1 92.75 201 ARG B O 1
ATOM 3840 N N . ALA B 1 202 ? -0.259 -7.863 -10.125 1 95.19 202 ALA B N 1
ATOM 3841 C CA . ALA B 1 202 ? -0.661 -9.07 -10.844 1 95.19 202 ALA B CA 1
ATOM 3842 C C . ALA B 1 202 ? -2.178 -9.133 -11.008 1 95.19 202 ALA B C 1
ATOM 3844 O O . ALA B 1 202 ? -2.68 -9.508 -12.062 1 95.19 202 ALA B O 1
ATOM 3845 N N . ILE B 1 203 ? -2.908 -8.75 -9.992 1 95.75 203 ILE B N 1
ATOM 3846 C CA . ILE B 1 203 ? -4.367 -8.727 -10.031 1 95.75 203 ILE B CA 1
ATOM 3847 C C . ILE B 1 203 ? -4.84 -7.766 -11.117 1 95.75 203 ILE B C 1
ATOM 3849 O O . ILE B 1 203 ? -5.676 -8.125 -11.953 1 95.75 203 ILE B O 1
ATOM 3853 N N . ILE B 1 204 ? -4.242 -6.609 -11.141 1 95.62 204 ILE B N 1
ATOM 3854 C CA . ILE B 1 204 ? -4.637 -5.594 -12.109 1 95.62 204 ILE B CA 1
ATOM 3855 C C . ILE B 1 204 ? -4.309 -6.07 -13.523 1 95.62 204 ILE B C 1
ATOM 3857 O O . ILE B 1 204 ? -5.086 -5.855 -14.453 1 95.62 204 ILE B O 1
ATOM 3861 N N . GLN B 1 205 ? -3.205 -6.66 -13.68 1 96 205 GLN B N 1
ATOM 3862 C CA . GLN B 1 205 ? -2.807 -7.18 -14.984 1 96 205 GLN B CA 1
ATOM 3863 C C . GLN B 1 205 ? -3.783 -8.242 -15.477 1 96 205 GLN B C 1
ATOM 3865 O O . GLN B 1 205 ? -4.184 -8.234 -16.641 1 96 205 GLN B O 1
ATOM 3870 N N . ALA B 1 206 ? -4.199 -9.117 -14.578 1 96.25 206 ALA B N 1
ATOM 3871 C CA . ALA B 1 206 ? -5.184 -10.141 -14.938 1 96.25 206 ALA B CA 1
ATOM 3872 C C . ALA B 1 206 ? -6.535 -9.508 -15.266 1 96.25 206 ALA B C 1
ATOM 3874 O O . ALA B 1 206 ? -7.188 -9.891 -16.234 1 96.25 206 ALA B O 1
ATOM 3875 N N . LEU B 1 207 ? -6.926 -8.516 -14.477 1 95.56 207 LEU B N 1
ATOM 3876 C CA . LEU B 1 207 ? -8.172 -7.801 -14.711 1 95.56 207 LEU B CA 1
ATOM 3877 C C . LEU B 1 207 ? -8.156 -7.098 -16.062 1 95.56 207 LEU B C 1
ATOM 3879 O O . LEU B 1 207 ? -9.133 -7.148 -16.812 1 95.56 207 LEU B O 1
ATOM 3883 N N . ASN B 1 208 ? -7.062 -6.492 -16.359 1 95.38 208 ASN B N 1
ATOM 3884 C CA . ASN B 1 208 ? -6.922 -5.832 -17.656 1 95.38 208 ASN B CA 1
ATOM 3885 C C . ASN B 1 208 ? -7.008 -6.832 -18.797 1 95.38 208 ASN B C 1
ATOM 3887 O O . ASN B 1 208 ? -7.656 -6.566 -19.812 1 95.38 208 ASN B O 1
ATOM 3891 N N . TYR B 1 209 ? -6.391 -7.902 -18.578 1 94.62 209 TYR B N 1
ATOM 3892 C CA . TYR B 1 209 ? -6.41 -8.938 -19.609 1 94.62 209 TYR B CA 1
ATOM 3893 C C . TYR B 1 209 ? -7.832 -9.43 -19.859 1 94.62 209 TYR B C 1
ATOM 3895 O O . TYR B 1 209 ? -8.281 -9.5 -21 1 94.62 209 TYR B O 1
ATOM 3903 N N . ILE B 1 210 ? -8.562 -9.727 -18.781 1 93.19 210 ILE B N 1
ATOM 3904 C CA . ILE B 1 210 ? -9.938 -10.203 -18.875 1 93.19 210 ILE B CA 1
ATOM 3905 C C . ILE B 1 210 ? -10.828 -9.102 -19.453 1 93.19 210 ILE B C 1
ATOM 3907 O O . ILE B 1 210 ? -11.781 -9.391 -20.188 1 93.19 210 ILE B O 1
ATOM 3911 N N . GLY B 1 211 ? -10.445 -7.891 -19.172 1 91.38 211 GLY B N 1
ATOM 3912 C CA . GLY B 1 211 ? -11.211 -6.746 -19.641 1 91.38 211 GLY B CA 1
ATOM 3913 C C . GLY B 1 211 ? -10.969 -6.426 -21.094 1 91.38 211 GLY B C 1
ATOM 3914 O O . GLY B 1 211 ? -11.672 -5.598 -21.688 1 91.38 211 GLY B O 1
ATOM 3915 N N . GLY B 1 212 ? -9.891 -6.992 -21.734 1 92.5 212 GLY B N 1
ATOM 3916 C CA . GLY B 1 212 ? -9.75 -6.809 -23.172 1 92.5 212 GLY B CA 1
ATOM 3917 C C . GLY B 1 212 ? -8.344 -6.406 -23.594 1 92.5 212 GLY B C 1
ATOM 3918 O O . GLY B 1 212 ? -8.031 -6.383 -24.781 1 92.5 212 GLY B O 1
ATOM 3919 N N . ALA B 1 213 ? -7.539 -6.07 -22.641 1 93.25 213 ALA B N 1
ATOM 3920 C CA . ALA B 1 213 ? -6.164 -5.715 -22.969 1 93.25 213 ALA B CA 1
ATOM 3921 C C . ALA B 1 213 ? -5.324 -6.957 -23.25 1 93.25 213 ALA B C 1
ATOM 3923 O O . ALA B 1 213 ? -4.387 -7.262 -22.516 1 93.25 213 ALA B O 1
ATOM 3924 N N . ARG B 1 214 ? -5.602 -7.535 -24.344 1 94.5 214 ARG B N 1
ATOM 3925 C CA . ARG B 1 214 ? -5.078 -8.867 -24.625 1 94.5 214 ARG B CA 1
ATOM 3926 C C . ARG B 1 214 ? -3.699 -8.789 -25.281 1 94.5 214 ARG B C 1
ATOM 3928 O O . ARG B 1 214 ? -2.988 -9.797 -25.359 1 94.5 214 ARG B O 1
ATOM 3935 N N . GLU B 1 215 ? -3.311 -7.598 -25.672 1 92.75 215 GLU B N 1
ATOM 3936 C CA . GLU B 1 215 ? -2.066 -7.434 -26.422 1 92.75 215 GLU B CA 1
ATOM 3937 C C . GLU B 1 215 ? -0.854 -7.516 -25.484 1 92.75 215 GLU B C 1
ATOM 3939 O O . GLU B 1 215 ? 0.267 -7.746 -25.953 1 92.75 215 GLU B O 1
ATOM 3944 N N . ARG B 1 216 ? -1.073 -7.363 -24.297 1 91.88 216 ARG B N 1
ATOM 3945 C CA . ARG B 1 216 ? 0.032 -7.414 -23.344 1 91.88 216 ARG B CA 1
ATOM 3946 C C . ARG B 1 216 ? 0.224 -8.828 -22.797 1 91.88 216 ARG B C 1
ATOM 3948 O O . ARG B 1 216 ? -0.748 -9.5 -22.453 1 91.88 216 ARG B O 1
ATOM 3955 N N . LYS B 1 217 ? 1.462 -9.219 -22.734 1 95.62 217 LYS B N 1
ATOM 3956 C CA . LYS B 1 217 ? 1.786 -10.516 -22.156 1 95.62 217 LYS B CA 1
ATOM 3957 C C . LYS B 1 217 ? 1.486 -10.547 -20.656 1 95.62 217 LYS B C 1
ATOM 3959 O O . LYS B 1 217 ? 1.857 -9.625 -19.922 1 95.62 217 LYS B O 1
ATOM 3964 N N . ILE B 1 218 ? 0.84 -11.609 -20.266 1 97.62 218 ILE B N 1
ATOM 3965 C CA . ILE B 1 218 ? 0.662 -11.906 -18.859 1 97.62 218 ILE B CA 1
ATOM 3966 C C . ILE B 1 218 ? 0.906 -13.391 -18.594 1 97.62 218 ILE B C 1
ATOM 3968 O O . ILE B 1 218 ? 0.867 -14.195 -19.531 1 97.62 218 ILE B O 1
ATOM 3972 N N . HIS B 1 219 ? 1.297 -13.617 -17.391 1 98.12 219 HIS B N 1
ATOM 3973 C CA . HIS B 1 219 ? 1.285 -15.016 -16.969 1 98.12 219 HIS B CA 1
ATOM 3974 C C . HIS B 1 219 ? -0.01 -15.359 -16.234 1 98.12 219 HIS B C 1
ATOM 3976 O O . HIS B 1 219 ? -0.464 -14.602 -15.375 1 98.12 219 HIS B O 1
ATOM 3982 N N . GLY B 1 220 ? -0.602 -16.438 -16.609 1 97.75 220 GLY B N 1
ATOM 3983 C CA . GLY B 1 220 ? -1.775 -16.953 -15.922 1 97.75 220 GLY B CA 1
ATOM 3984 C C . GLY B 1 220 ? -1.702 -18.453 -15.656 1 97.75 220 GLY B C 1
ATOM 3985 O O . GLY B 1 220 ? -1.221 -19.203 -16.5 1 97.75 220 GLY B O 1
ATOM 3986 N N . GLU B 1 221 ? -1.996 -18.828 -14.484 1 98.25 221 GLU B N 1
ATOM 3987 C CA . GLU B 1 221 ? -2.303 -20.234 -14.281 1 98.25 221 GLU B CA 1
ATOM 3988 C C . GLU B 1 221 ? -3.686 -20.594 -14.82 1 98.25 221 GLU B C 1
ATOM 3990 O O . GLU B 1 221 ? -4.699 -20.109 -14.312 1 98.25 221 GLU B O 1
ATOM 3995 N N . VAL B 1 222 ? -3.693 -21.391 -15.812 1 98.12 222 VAL B N 1
ATOM 3996 C CA . VAL B 1 222 ? -4.922 -21.641 -16.562 1 98.12 222 VAL B CA 1
ATOM 3997 C C . VAL B 1 222 ? -4.953 -23.094 -17.016 1 98.12 222 VAL B C 1
ATOM 3999 O O . VAL B 1 222 ? -3.951 -23.812 -16.922 1 98.12 222 VAL B O 1
ATOM 4002 N N . ARG B 1 223 ? -6.145 -23.5 -17.453 1 97.62 223 ARG B N 1
ATOM 4003 C CA . ARG B 1 223 ? -6.285 -24.766 -18.156 1 97.62 223 ARG B CA 1
ATOM 4004 C C . ARG B 1 223 ? -5.75 -24.656 -19.594 1 97.62 223 ARG B C 1
ATOM 4006 O O . ARG B 1 223 ? -6.148 -23.766 -20.344 1 97.62 223 ARG B O 1
ATOM 4013 N N . VAL B 1 224 ? -4.855 -25.516 -19.953 1 97.38 224 VAL B N 1
ATOM 4014 C CA . VAL B 1 224 ? -4.332 -25.578 -21.312 1 97.38 224 VAL B CA 1
ATOM 4015 C C . VAL B 1 224 ? -4.613 -26.953 -21.906 1 97.38 224 VAL B C 1
ATOM 4017 O O . VAL B 1 224 ? -4.367 -27.984 -21.266 1 97.38 224 VAL B O 1
ATOM 4020 N N . THR B 1 225 ? -5.113 -26.938 -23.078 1 95.38 225 THR B N 1
ATOM 4021 C CA . THR B 1 225 ? -5.301 -28.188 -23.812 1 95.38 225 THR B CA 1
ATOM 4022 C C . THR B 1 225 ? -4.113 -28.469 -24.719 1 95.38 225 THR B C 1
ATOM 4024 O O . THR B 1 225 ? -3.76 -27.641 -25.562 1 95.38 225 THR B O 1
ATOM 4027 N N . LEU B 1 226 ? -3.562 -29.578 -24.562 1 94.19 226 LEU B N 1
ATOM 4028 C CA . LEU B 1 226 ? -2.375 -29.969 -25.312 1 94.19 226 LEU B CA 1
ATOM 4029 C C . LEU B 1 226 ? -2.758 -30.578 -26.656 1 94.19 226 LEU B C 1
ATOM 4031 O O . LEU B 1 226 ? -3.936 -30.844 -26.922 1 94.19 226 LEU B O 1
ATOM 4035 N N . THR B 1 227 ? -1.739 -30.781 -27.453 1 91.06 227 THR B N 1
ATOM 4036 C CA . THR B 1 227 ? -1.957 -31.375 -28.781 1 91.06 227 THR B CA 1
ATOM 4037 C C . THR B 1 227 ? -2.492 -32.781 -28.641 1 91.06 227 THR B C 1
ATOM 4039 O O . THR B 1 227 ? -3.221 -33.281 -29.516 1 91.06 227 THR B O 1
ATOM 4042 N N . SER B 1 228 ? -2.145 -33.438 -27.578 1 89.19 228 SER B N 1
ATOM 4043 C CA . SER B 1 228 ? -2.588 -34.781 -27.328 1 89.19 228 SER B CA 1
ATOM 4044 C C . SER B 1 228 ? -4.082 -34.844 -27.016 1 89.19 228 SER B C 1
ATOM 4046 O O . SER B 1 228 ? -4.688 -35.906 -27.016 1 89.19 228 SER B O 1
ATOM 4048 N N . GLY B 1 229 ? -4.715 -33.688 -26.703 1 91.5 229 GLY B N 1
ATOM 4049 C CA . GLY B 1 229 ? -6.105 -33.625 -26.266 1 91.5 229 GLY B CA 1
ATOM 4050 C C . GLY B 1 229 ? -6.262 -33.531 -24.766 1 91.5 229 GLY B C 1
ATOM 4051 O O . GLY B 1 229 ? -7.32 -33.156 -24.266 1 91.5 229 GLY B O 1
ATOM 4052 N N . GLU B 1 230 ? -5.23 -33.875 -24.062 1 93.5 230 GLU B N 1
ATOM 4053 C CA . GLU B 1 230 ? -5.25 -33.781 -22.609 1 93.5 230 GLU B CA 1
ATOM 4054 C C . GLU B 1 230 ? -5.164 -32.312 -22.156 1 93.5 230 GLU B C 1
ATOM 4056 O O . GLU B 1 230 ? -4.641 -31.469 -22.891 1 93.5 230 GLU B O 1
ATOM 4061 N N . SER B 1 231 ? -5.742 -32.094 -20.969 1 96.38 231 SER B N 1
ATOM 4062 C CA . SER B 1 231 ? -5.672 -30.75 -20.422 1 96.38 231 SER B CA 1
ATOM 4063 C C . SER B 1 231 ? -4.875 -30.734 -19.109 1 96.38 231 SER B C 1
ATOM 4065 O O . SER B 1 231 ? -4.844 -31.734 -18.391 1 96.38 231 SER B O 1
ATOM 4067 N N . VAL B 1 232 ? -4.277 -29.672 -18.906 1 98.12 232 VAL B N 1
ATOM 4068 C CA . VAL B 1 232 ? -3.475 -29.484 -17.703 1 98.12 232 VAL B CA 1
ATOM 4069 C C . VAL B 1 232 ? -3.645 -28.062 -17.172 1 98.12 232 VAL B C 1
ATOM 4071 O O . VAL B 1 232 ? -3.842 -27.125 -17.953 1 98.12 232 VAL B O 1
ATOM 4074 N N . PHE B 1 233 ? -3.709 -27.906 -15.836 1 98.56 233 PHE B N 1
ATOM 4075 C CA . PHE B 1 233 ? -3.688 -26.578 -15.227 1 98.56 233 PHE B CA 1
ATOM 4076 C C . PHE B 1 233 ? -2.254 -26.141 -14.961 1 98.56 233 PHE B C 1
ATOM 4078 O O . PHE B 1 233 ? -1.529 -26.781 -14.195 1 98.56 233 PHE B O 1
ATOM 4085 N N . VAL B 1 234 ? -1.817 -25.078 -15.594 1 98.62 234 VAL B N 1
ATOM 4086 C CA . VAL B 1 234 ? -0.401 -24.719 -15.609 1 98.62 234 VAL B CA 1
ATOM 4087 C C . VAL B 1 234 ? -0.245 -23.219 -15.781 1 98.62 234 VAL B C 1
ATOM 4089 O O . VAL B 1 234 ? -1.101 -22.562 -16.391 1 98.62 234 VAL B O 1
ATOM 4092 N N . GLY B 1 235 ? 0.767 -22.656 -15.109 1 98.56 235 GLY B N 1
ATOM 4093 C CA . GLY B 1 235 ? 1.152 -21.266 -15.367 1 98.56 235 GLY B CA 1
ATOM 4094 C C . GLY B 1 235 ? 1.878 -21.094 -16.688 1 98.56 235 GLY B C 1
ATOM 4095 O O . GLY B 1 235 ? 2.889 -21.75 -16.938 1 98.56 235 GLY B O 1
ATOM 4096 N N . VAL B 1 236 ? 1.37 -20.219 -17.531 1 98.62 236 VAL B N 1
ATOM 4097 C CA . VAL B 1 236 ? 1.926 -20 -18.875 1 98.62 236 VAL B CA 1
ATOM 4098 C C . VAL B 1 236 ? 1.874 -18.516 -19.219 1 98.62 236 VAL B C 1
ATOM 4100 O O . VAL B 1 236 ? 1.034 -17.781 -18.688 1 98.62 236 VAL B O 1
ATOM 4103 N N . PRO B 1 237 ? 2.785 -18.062 -20.062 1 98.44 237 PRO B N 1
ATOM 4104 C CA . PRO B 1 237 ? 2.635 -16.734 -20.641 1 98.44 237 PRO B CA 1
ATOM 4105 C C . PRO B 1 237 ? 1.571 -16.672 -21.734 1 98.44 237 PRO B C 1
ATOM 4107 O O . PRO B 1 237 ? 1.545 -17.547 -22.609 1 98.44 237 PRO B O 1
ATOM 4110 N N . ILE B 1 238 ? 0.72 -15.766 -21.688 1 97.75 238 ILE B N 1
ATOM 4111 C CA . ILE B 1 238 ? -0.385 -15.625 -22.625 1 97.75 238 ILE B CA 1
ATOM 4112 C C . ILE B 1 238 ? -0.352 -14.242 -23.266 1 97.75 238 ILE B C 1
ATOM 4114 O O . ILE B 1 238 ? -0.05 -13.25 -22.594 1 97.75 238 ILE B O 1
ATOM 4118 N N . CYS B 1 239 ? -0.623 -14.195 -24.469 1 96.69 239 CYS B N 1
ATOM 4119 C CA . CYS B 1 239 ? -0.749 -12.969 -25.25 1 96.69 239 CYS B CA 1
ATOM 4120 C C . CYS B 1 239 ? -1.755 -13.148 -26.391 1 96.69 239 CYS B C 1
ATOM 4122 O O . CYS B 1 239 ? -1.722 -14.148 -27.109 1 96.69 239 CYS B O 1
ATOM 4124 N N . ASN B 1 240 ? -2.662 -12.164 -26.484 1 95.75 240 ASN B N 1
ATOM 4125 C CA . ASN B 1 240 ? -3.693 -12.234 -27.516 1 95.75 240 ASN B CA 1
ATOM 4126 C C . ASN B 1 240 ? -4.441 -13.562 -27.469 1 95.75 240 ASN B C 1
ATOM 4128 O O . ASN B 1 240 ? -4.613 -14.219 -28.5 1 95.75 240 ASN B O 1
ATOM 4132 N N . ASP B 1 241 ? -4.707 -14.039 -26.328 1 92.38 241 ASP B N 1
ATOM 4133 C CA . ASP B 1 241 ? -5.512 -15.219 -26.047 1 92.38 241 ASP B CA 1
ATOM 4134 C C . ASP B 1 241 ? -4.801 -16.484 -26.516 1 92.38 241 ASP B C 1
ATOM 4136 O O . ASP B 1 241 ? -5.441 -17.516 -26.75 1 92.38 241 ASP B O 1
ATOM 4140 N N . LYS B 1 242 ? -3.473 -16.375 -26.672 1 95.31 242 LYS B N 1
ATOM 4141 C CA . LYS B 1 242 ? -2.668 -17.531 -27.062 1 95.31 242 LYS B CA 1
ATOM 4142 C C . LYS B 1 242 ? -1.432 -17.656 -26.172 1 95.31 242 LYS B C 1
ATOM 4144 O O . LYS B 1 242 ? -1.063 -16.719 -25.469 1 95.31 242 LYS B O 1
ATOM 4149 N N . LEU B 1 243 ? -0.924 -18.844 -26.266 1 96.56 243 LEU B N 1
ATOM 4150 C CA . LEU B 1 243 ? 0.364 -19.016 -25.609 1 96.56 243 LEU B CA 1
ATOM 4151 C C . LEU B 1 243 ? 1.411 -18.094 -26.203 1 96.56 243 LEU B C 1
ATOM 4153 O O . LEU B 1 243 ? 1.534 -17.984 -27.438 1 96.56 243 LEU B O 1
ATOM 4157 N N . TYR B 1 244 ? 2.049 -17.391 -25.359 1 97.38 244 TYR B N 1
ATOM 4158 C CA . TYR B 1 244 ? 3.154 -16.547 -25.812 1 97.38 244 TYR B CA 1
ATOM 4159 C C . TYR B 1 244 ? 4.363 -17.406 -26.188 1 97.38 244 TYR B C 1
ATOM 4161 O O . TYR B 1 244 ? 5.07 -17.094 -27.156 1 97.38 244 TYR B O 1
ATOM 4169 N N . CYS B 1 245 ? 4.633 -18.453 -25.406 1 95.94 245 CYS B N 1
ATOM 4170 C CA . CYS B 1 245 ? 5.684 -19.391 -25.766 1 95.94 245 CYS B CA 1
ATOM 4171 C C . CYS B 1 245 ? 5.207 -20.359 -26.844 1 95.94 245 CYS B C 1
ATOM 4173 O O . CYS B 1 245 ? 4.008 -20.438 -27.125 1 95.94 245 CYS B O 1
ATOM 4175 N N . THR B 1 246 ? 6.113 -21.109 -27.438 1 94.69 246 THR B N 1
ATOM 4176 C CA . THR B 1 246 ? 5.715 -22.094 -28.438 1 94.69 246 THR B CA 1
ATOM 4177 C C . THR B 1 246 ? 5.07 -23.312 -27.766 1 94.69 246 THR B C 1
ATOM 4179 O O . THR B 1 246 ? 5.445 -23.672 -26.656 1 94.69 246 THR B O 1
ATOM 4182 N N . PRO B 1 247 ? 4.137 -23.891 -28.453 1 92 247 PRO B N 1
ATOM 4183 C CA . PRO B 1 247 ? 3.564 -25.109 -27.906 1 92 247 PRO B CA 1
ATOM 4184 C C . PRO B 1 247 ? 4.625 -26.172 -27.609 1 92 247 PRO B C 1
ATOM 4186 O O . PRO B 1 247 ? 4.492 -26.922 -26.641 1 92 247 PRO B O 1
ATOM 4189 N N . GLN B 1 248 ? 5.645 -26.141 -28.406 1 93 248 GLN B N 1
ATOM 4190 C CA . GLN B 1 248 ? 6.723 -27.109 -28.219 1 93 248 GLN B CA 1
ATOM 4191 C C . GLN B 1 248 ? 7.414 -26.891 -26.875 1 93 248 GLN B C 1
ATOM 4193 O O . GLN B 1 248 ? 7.746 -27.859 -26.188 1 93 248 GLN B O 1
ATOM 4198 N N . SER B 1 249 ? 7.578 -25.656 -26.5 1 95.19 249 SER B N 1
ATOM 4199 C CA . SER B 1 249 ? 8.219 -25.344 -25.234 1 95.19 249 SER B CA 1
ATOM 4200 C C . SER B 1 249 ? 7.395 -25.859 -24.062 1 95.19 249 SER B C 1
ATOM 4202 O O . SER B 1 249 ? 7.941 -26.438 -23.109 1 95.19 249 SER B O 1
ATOM 4204 N N . LEU B 1 250 ? 6.156 -25.734 -24.125 1 97.31 250 LEU B N 1
ATOM 4205 C CA . LEU B 1 250 ? 5.281 -26.219 -23.062 1 97.31 250 LEU B CA 1
ATOM 4206 C C . LEU B 1 250 ? 5.281 -27.734 -23.016 1 97.31 250 LEU B C 1
ATOM 4208 O O . LEU B 1 250 ? 5.383 -28.328 -21.938 1 97.31 250 LEU B O 1
ATOM 4212 N N . GLU B 1 251 ? 5.199 -28.344 -24.156 1 96 251 GLU B N 1
ATOM 4213 C CA . GLU B 1 251 ? 5.176 -29.797 -24.203 1 96 251 GLU B CA 1
ATOM 4214 C C . GLU B 1 251 ? 6.477 -30.391 -23.672 1 96 251 GLU B C 1
ATOM 4216 O O . GLU B 1 251 ? 6.461 -31.391 -22.953 1 96 251 GLU B O 1
ATOM 4221 N N . LEU B 1 252 ? 7.574 -29.734 -24.062 1 96 252 LEU B N 1
ATOM 4222 C CA . LEU B 1 252 ? 8.875 -30.188 -23.547 1 96 252 LEU B CA 1
ATOM 4223 C C . LEU B 1 252 ? 8.945 -30.047 -22.031 1 96 252 LEU B C 1
ATOM 4225 O O . LEU B 1 252 ? 9.461 -30.922 -21.359 1 96 252 LEU B O 1
ATOM 4229 N N . PHE B 1 253 ? 8.461 -28.969 -21.516 1 97.94 253 PHE B N 1
ATOM 4230 C CA . PHE B 1 253 ? 8.398 -28.75 -20.078 1 97.94 253 PHE B CA 1
ATOM 4231 C C . PHE B 1 253 ? 7.602 -29.859 -19.391 1 97.94 253 PHE B C 1
ATOM 4233 O O . PHE B 1 253 ? 8.078 -30.469 -18.438 1 97.94 253 PHE B O 1
ATOM 4240 N N . LEU B 1 254 ? 6.438 -30.125 -19.891 1 97.81 254 LEU B N 1
ATOM 4241 C CA . LEU B 1 254 ? 5.535 -31.094 -19.266 1 97.81 254 LEU B CA 1
ATOM 4242 C C . LEU B 1 254 ? 6.094 -32.5 -19.375 1 97.81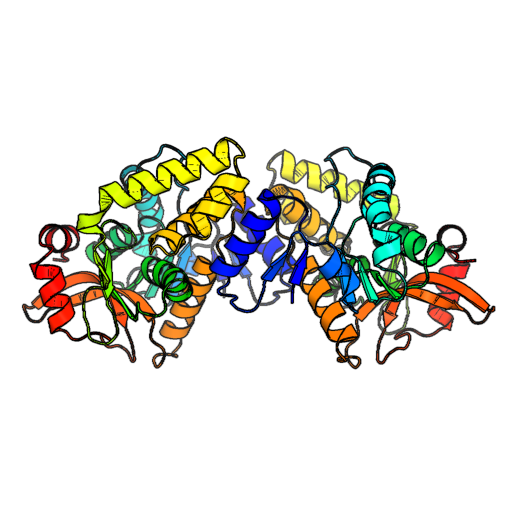 254 LEU B C 1
ATOM 4244 O O . LEU B 1 254 ? 5.914 -33.312 -18.469 1 97.81 254 LEU B O 1
ATOM 4248 N N . LYS B 1 255 ? 6.738 -32.781 -20.5 1 96.69 255 LYS B N 1
ATOM 4249 C CA . LYS B 1 255 ? 7.371 -34.094 -20.672 1 96.69 255 LYS B CA 1
ATOM 4250 C C . LYS B 1 255 ? 8.508 -34.281 -19.672 1 96.69 255 LYS B C 1
ATOM 4252 O O . LYS B 1 255 ? 8.672 -35.375 -19.109 1 96.69 255 LYS B O 1
ATOM 4257 N N . ALA B 1 256 ? 9.234 -33.25 -19.5 1 96.88 256 ALA B N 1
ATOM 4258 C CA . ALA B 1 256 ? 10.383 -33.312 -18.594 1 96.88 256 ALA B CA 1
ATOM 4259 C C . ALA B 1 256 ? 9.922 -33.344 -17.141 1 96.88 256 ALA B C 1
ATOM 4261 O O . ALA B 1 256 ? 10.648 -33.812 -16.266 1 96.88 256 ALA B O 1
ATOM 4262 N N . LYS B 1 257 ? 8.82 -32.781 -16.891 1 97.38 257 LYS B N 1
ATOM 4263 C CA . LYS B 1 257 ? 8.273 -32.719 -15.539 1 97.38 257 LYS B CA 1
ATOM 4264 C C . LYS B 1 257 ? 7.004 -33.562 -15.414 1 97.38 257 LYS B C 1
ATOM 4266 O O . LYS B 1 257 ? 5.934 -33.031 -15.102 1 97.38 257 LYS B O 1
ATOM 4271 N N . GLU B 1 258 ? 7.164 -34.781 -15.469 1 96 258 GLU B N 1
ATOM 4272 C CA . GLU B 1 258 ? 6.043 -35.719 -15.531 1 96 258 GLU B CA 1
ATOM 4273 C C . GLU B 1 258 ? 5.207 -35.688 -14.258 1 96 258 GLU B C 1
ATOM 4275 O O . GLU B 1 258 ? 3.977 -35.781 -14.312 1 96 258 GLU B O 1
ATOM 4280 N N . GLU B 1 259 ? 5.82 -35.531 -13.195 1 95.25 259 GLU B N 1
ATOM 4281 C CA . GLU B 1 259 ? 5.098 -35.469 -11.922 1 95.25 259 GLU B CA 1
ATOM 4282 C C . GLU B 1 259 ? 4.184 -34.25 -11.867 1 95.25 259 GLU B C 1
ATOM 4284 O O . GLU B 1 259 ? 3.078 -34.312 -11.328 1 95.25 259 GLU B O 1
ATOM 4289 N N . TYR B 1 260 ? 4.742 -33.156 -12.391 1 96.88 260 TYR B N 1
ATOM 4290 C CA . TYR B 1 260 ? 3.918 -31.953 -12.477 1 96.88 260 TYR B CA 1
ATOM 4291 C C . TYR B 1 260 ? 2.688 -32.188 -13.336 1 96.88 260 TYR B C 1
ATOM 4293 O O . TYR B 1 260 ? 1.567 -31.859 -12.945 1 96.88 260 TYR B O 1
ATOM 4301 N N . PHE B 1 261 ? 2.891 -32.719 -14.508 1 97.5 261 PHE B N 1
ATOM 4302 C CA . PHE B 1 261 ? 1.808 -33 -15.445 1 97.5 261 PHE B CA 1
ATOM 4303 C C . PHE B 1 261 ? 0.746 -33.875 -14.797 1 97.5 261 PHE B C 1
ATOM 4305 O O . PHE B 1 261 ? -0.447 -33.594 -14.867 1 97.5 261 PHE B O 1
ATOM 4312 N N . GLU B 1 262 ? 1.151 -34.938 -14.102 1 96.62 262 GLU B N 1
ATOM 4313 C CA . GLU B 1 262 ? 0.203 -35.875 -13.477 1 96.62 262 GLU B CA 1
ATOM 4314 C C . GLU B 1 262 ? -0.565 -35.188 -12.344 1 96.62 262 GLU B C 1
ATOM 4316 O O . GLU B 1 262 ? -1.762 -35.438 -12.172 1 96.62 262 GLU B O 1
ATOM 4321 N N . LYS B 1 263 ? 0.092 -34.344 -11.656 1 95.88 263 LYS B N 1
ATOM 4322 C CA . LYS B 1 263 ? -0.482 -33.656 -10.5 1 95.88 263 LYS B CA 1
ATOM 4323 C C . LYS B 1 263 ? -1.583 -32.688 -10.922 1 95.88 263 LYS B C 1
ATOM 4325 O O . LYS B 1 263 ? -2.576 -32.531 -10.211 1 95.88 263 LYS B O 1
ATOM 4330 N N . TYR B 1 264 ? -1.388 -32.062 -12.07 1 97.62 264 TYR B N 1
ATOM 4331 C CA . TYR B 1 264 ? -2.295 -30.984 -12.438 1 97.62 264 TYR B CA 1
ATOM 4332 C C . TYR B 1 264 ? -3.045 -31.312 -13.727 1 97.62 264 TYR B C 1
ATOM 4334 O O . TYR B 1 264 ? -3.602 -30.422 -14.375 1 97.62 264 TYR B O 1
ATOM 4342 N N . ARG B 1 265 ? -2.973 -32.562 -14.055 1 97.56 265 ARG B N 1
ATOM 4343 C CA . ARG B 1 265 ? -3.746 -33 -15.203 1 97.56 265 ARG B CA 1
ATOM 4344 C C . ARG B 1 265 ? -5.242 -32.906 -14.938 1 97.56 265 ARG B C 1
ATOM 4346 O O . ARG B 1 265 ? -5.707 -33.188 -13.828 1 97.56 265 ARG B O 1
ATOM 4353 N N . LEU B 1 266 ? -5.945 -32.406 -15.883 1 95.5 266 LEU B N 1
ATOM 4354 C CA . LEU B 1 266 ? -7.395 -32.25 -15.789 1 95.5 266 LEU B CA 1
ATOM 4355 C C . LEU B 1 266 ? -8.094 -33.312 -16.641 1 95.5 266 LEU B C 1
ATOM 4357 O O . LEU B 1 266 ? -7.68 -33.594 -17.766 1 95.5 266 LEU B O 1
ATOM 4361 N N . SER B 1 267 ? -8.992 -34.094 -16.078 1 81.5 267 SER B N 1
ATOM 4362 C CA . SER B 1 267 ? -9.734 -35.156 -16.75 1 81.5 267 SER B CA 1
ATOM 4363 C C . SER B 1 267 ? -10.82 -34.594 -17.656 1 81.5 267 SER B C 1
ATOM 4365 O O . SER B 1 267 ? -11.383 -33.531 -17.359 1 81.5 267 SER B O 1
#